Protein 1FVP (pdb70)

CATH classification: 3.20.20.30

Organism: Photobacterium phosphoreum (NCBI:txid659)

InterPro domains:
  IPR002103 Bacterial luciferase/NFP [PR00089] (69-80)
  IPR002103 Bacterial luciferase/NFP [PR00089] (83-98)
  IPR002103 Bacterial luciferase/NFP [PR00089] (99-114)
  IPR002103 Bacterial luciferase/NFP [PR00089] (116-133)
  IPR002103 Bacterial luciferase/NFP [PR00089] (134-152)
  IPR018235 Bacterial luciferase, conserved site [PS00494] (89-114)
  IPR036661 Luciferase-like domain superfamily [G3DSA:3.20.20.30] (1-231)
  IPR036661 Luciferase-like domain superfamily [SSF51679] (1-230)

Secondary structure (DSSP, 8-state):
--SPPEEEEEE--SS-SS--TTHHHHHHHHHHHIIIII-SSEEEEEEE-TTS--B-TTS-B---EEEETTEEEEE--SSHHHHHHHHTTPPEEE-SSS-HHHHHHHHHHHHHHHHHTT---SS--EEEEE--EE-SSHHHHHHHHHHHHHHHHHHS--SSTTT-SHHHHHHS-EESSHHHHHHHHHHHHHTTT-EEEEE---S---HHHHHHHHHHHHHHHHHHHHHSS--/-----EEEEE---S--SSS-HHHHHHHHHHHHHIIIII-SSEEEEEE--TT-----TT-PPP--EEEETTEEEEE--SHHHHHHHHHHT--EEE-TTS-TTHHHHHHHHHHHHHTTTT---TT---EEEEEB---SSTTHHHHHHHHHHHHHTTTT--TTTTT-SHHHHHHSB-S-HHHHHHHHHHHHGGGTT---EEEE--S---HHHHHHHHHHHHHHHHHHHHHHS--

B-factor: mean 35.47, std 12.57, range [5.0, 76.75]

Structure (mmCIF, N/CA/C/O backbone):
data_1FVP
#
_entry.id   1FVP
#
_cell.length_a   76.800
_cell.length_b   76.800
_cell.length_c   242.000
_cell.angle_alpha   90.00
_cell.angle_beta   90.00
_cell.angle_gamma   90.00
#
_symmetry.space_group_name_H-M   'P 43 2 2'
#
loop_
_entity.id
_entity.type
_entity.pdbx_description
1 polymer 'FLAVOPROTEIN 390'
2 non-polymer '6-(3-TETRADECANOIC ACID) FLAVINE MONONUCLEOTIDE'
3 water water
#
loop_
_atom_site.group_PDB
_atom_site.id
_atom_site.type_symbol
_atom_site.label_atom_id
_atom_site.label_alt_id
_atom_site.label_comp_id
_atom_site.label_asym_id
_atom_site.label_entity_id
_atom_site.label_seq_id
_atom_site.pdbx_PDB_ins_code
_atom_site.Cartn_x
_atom_site.Cartn_y
_atom_site.Cartn_z
_atom_site.occupancy
_atom_site.B_iso_or_equiv
_atom_site.auth_seq_id
_atom_site.auth_comp_id
_atom_site.auth_asym_id
_atom_site.auth_atom_id
_atom_site.pdbx_PDB_model_num
ATOM 1 N N . MET A 1 1 ? 8.267 58.691 89.494 1.00 49.34 1 MET A N 1
ATOM 2 C CA . MET A 1 1 ? 7.147 59.167 90.335 1.00 49.51 1 MET A CA 1
ATOM 3 C C . MET A 1 1 ? 6.178 59.983 89.478 1.00 49.00 1 MET A C 1
ATOM 4 O O . MET A 1 1 ? 5.103 60.455 89.871 1.00 49.24 1 MET A O 1
ATOM 9 N N . ASN A 1 2 ? 6.572 60.130 88.245 1.00 47.87 2 ASN A N 1
ATOM 10 C CA . ASN A 1 2 ? 5.949 60.792 87.102 1.00 46.59 2 ASN A CA 1
ATOM 11 C C . ASN A 1 2 ? 6.706 60.108 85.925 1.00 45.75 2 ASN A C 1
ATOM 12 O O . ASN A 1 2 ? 6.353 60.111 84.757 1.00 45.63 2 ASN A O 1
ATOM 17 N N . LYS A 1 3 ? 7.830 59.584 86.397 1.00 44.47 3 LYS A N 1
ATOM 18 C CA . LYS A 1 3 ? 8.797 58.818 85.632 1.00 42.96 3 LYS A CA 1
ATOM 19 C C . LYS A 1 3 ? 8.196 57.390 85.662 1.00 41.55 3 LYS A C 1
ATOM 20 O O . LYS A 1 3 ? 7.957 56.917 86.773 1.00 41.09 3 LYS A O 1
ATOM 26 N N . TRP A 1 4 ? 8.024 56.864 84.484 1.00 40.50 4 TRP A N 1
ATOM 27 C CA . TRP A 1 4 ? 7.461 55.543 84.246 1.00 39.35 4 TRP A CA 1
ATOM 28 C C . TRP A 1 4 ? 8.550 54.497 83.983 1.00 39.05 4 TRP A C 1
ATOM 29 O O . TRP A 1 4 ? 9.253 54.617 82.968 1.00 39.69 4 TRP A O 1
ATOM 40 N N . ASN A 1 5 ? 8.603 53.544 84.896 1.00 37.96 5 ASN A N 1
ATOM 41 C CA . ASN A 1 5 ? 9.592 52.438 84.750 1.00 36.55 5 ASN A CA 1
ATOM 42 C C . ASN A 1 5 ? 8.843 51.458 83.834 1.00 35.20 5 ASN A C 1
ATOM 43 O O . ASN A 1 5 ? 7.591 51.520 83.803 1.00 35.08 5 ASN A O 1
ATOM 48 N N . TYR A 1 6 ? 9.567 50.637 83.107 1.00 33.42 6 TYR A N 1
ATOM 49 C CA . TYR A 1 6 ? 9.010 49.639 82.191 1.00 31.15 6 TYR A CA 1
ATOM 50 C C . TYR A 1 6 ? 9.653 48.276 82.424 1.00 29.40 6 TYR A C 1
ATOM 51 O O . TYR A 1 6 ? 10.875 48.175 82.594 1.00 28.62 6 TYR A O 1
ATOM 60 N N . GLY A 1 7 ? 8.800 47.275 82.406 1.00 28.03 7 GLY A N 1
ATOM 61 C CA . GLY A 1 7 ? 9.215 45.869 82.616 1.00 26.62 7 GLY A CA 1
ATOM 62 C C . GLY A 1 7 ? 8.611 45.030 81.496 1.00 25.58 7 GLY A C 1
ATOM 63 O O . GLY A 1 7 ? 7.886 45.607 80.674 1.00 26.11 7 GLY A O 1
ATOM 64 N N . VAL A 1 8 ? 8.910 43.753 81.466 1.00 24.21 8 VAL A N 1
ATOM 65 C CA . VAL A 1 8 ? 8.395 42.830 80.435 1.00 22.68 8 VAL A CA 1
ATOM 66 C C . VAL A 1 8 ? 7.830 41.610 81.168 1.00 22.46 8 VAL A C 1
ATOM 67 O O . VAL A 1 8 ? 8.295 41.324 82.289 1.00 22.63 8 VAL A O 1
ATOM 71 N N . PHE A 1 9 ? 6.893 40.920 80.546 1.00 21.52 9 PHE A N 1
ATOM 72 C CA . PHE A 1 9 ? 6.307 39.714 81.158 1.00 20.49 9 PHE A CA 1
ATOM 73 C C . PHE A 1 9 ? 6.023 38.705 80.032 1.00 21.04 9 PHE A C 1
ATOM 74 O O . PHE A 1 9 ? 5.930 39.104 78.869 1.00 21.15 9 PHE A O 1
ATOM 82 N N . PHE A 1 10 ? 5.855 37.477 80.451 1.00 21.27 10 PHE A N 1
ATOM 83 C CA . PHE A 1 10 ? 5.583 36.325 79.598 1.00 21.67 10 PHE A CA 1
ATOM 84 C C . PHE A 1 10 ? 4.511 35.435 80.254 1.00 22.96 10 PHE A C 1
ATOM 85 O O . PHE A 1 10 ? 4.572 35.278 81.489 1.00 23.26 10 PHE A O 1
ATOM 93 N N . VAL A 1 11 ? 3.617 34.847 79.465 1.00 23.79 11 VAL A N 1
ATOM 94 C CA . VAL A 1 11 ? 2.658 33.950 80.159 1.00 25.91 11 VAL A CA 1
ATOM 95 C C . VAL A 1 11 ? 3.489 32.679 80.293 1.00 28.01 11 VAL A C 1
ATOM 96 O O . VAL A 1 11 ? 4.667 32.690 79.884 1.00 29.01 11 VAL A O 1
ATOM 100 N N . ASN A 1 12 ? 2.960 31.638 80.846 1.00 30.26 12 ASN A N 1
ATOM 101 C CA . ASN A 1 12 ? 3.701 30.369 81.020 1.00 32.43 12 ASN A CA 1
ATOM 102 C C . ASN A 1 12 ? 2.650 29.332 80.617 1.00 34.62 12 ASN A C 1
ATOM 103 O O . ASN A 1 12 ? 1.771 28.959 81.409 1.00 34.72 12 ASN A O 1
ATOM 108 N N . PHE A 1 13 ? 2.808 28.967 79.356 1.00 36.88 13 PHE A N 1
ATOM 109 C CA . PHE A 1 13 ? 1.850 27.985 78.802 1.00 39.39 13 PHE A CA 1
ATOM 110 C C . PHE A 1 13 ? 2.430 27.169 77.667 1.0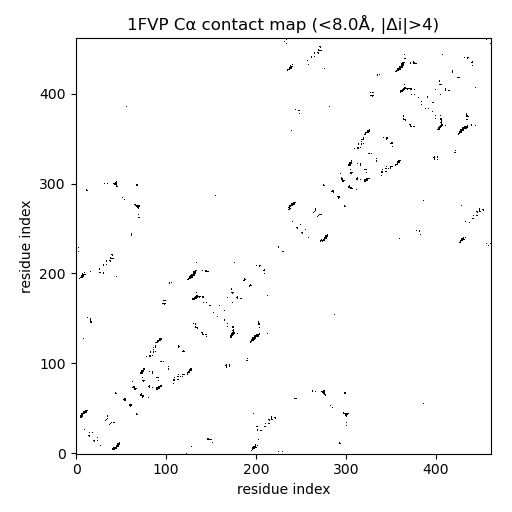0 40.64 13 PHE A C 1
ATOM 111 O O . PHE A 1 13 ? 3.429 27.561 77.028 1.00 41.34 13 PHE A O 1
ATOM 119 N N . TYR A 1 14 ? 1.776 26.036 77.423 1.00 41.55 14 TYR A N 1
ATOM 120 C CA . TYR A 1 14 ? 2.208 25.121 76.349 1.00 42.13 14 TYR A CA 1
ATOM 121 C C . TYR A 1 14 ? 1.467 25.449 75.055 1.00 42.87 14 TYR A C 1
ATOM 122 O O . TYR A 1 14 ? 0.243 25.573 74.955 1.00 42.34 14 TYR A O 1
ATOM 131 N N . ASN A 1 15 ? 2.331 25.609 74.072 1.00 44.21 15 ASN A N 1
ATOM 132 C CA . ASN A 1 15 ? 2.086 25.946 72.683 1.00 45.48 15 ASN A CA 1
ATOM 133 C C . ASN A 1 15 ? 1.038 27.059 72.584 1.00 46.12 15 ASN A C 1
ATOM 134 O O . ASN A 1 15 ? -0.151 26.842 72.335 1.00 45.96 15 ASN A O 1
ATOM 139 N N . LYS A 1 16 ? 1.576 28.254 72.790 1.00 47.15 16 LYS A N 1
ATOM 140 C CA . LYS A 1 16 ? 0.737 29.469 72.699 1.00 48.23 16 LYS A CA 1
ATOM 141 C C . LYS A 1 16 ? 0.488 29.634 71.191 1.00 49.47 16 LYS A C 1
ATOM 142 O O . LYS A 1 16 ? 1.253 29.050 70.387 1.00 49.23 16 LYS A O 1
ATOM 148 N N . GLY A 1 17 ? -0.556 30.387 70.880 1.00 50.61 17 GLY A N 1
ATOM 149 C CA . GLY A 1 17 ? -0.887 30.635 69.457 1.00 51.69 17 GLY A CA 1
ATOM 150 C C . GLY A 1 17 ? -0.675 29.333 68.684 1.00 52.40 17 GLY A C 1
ATOM 151 O O . GLY A 1 17 ? -1.255 28.303 69.075 1.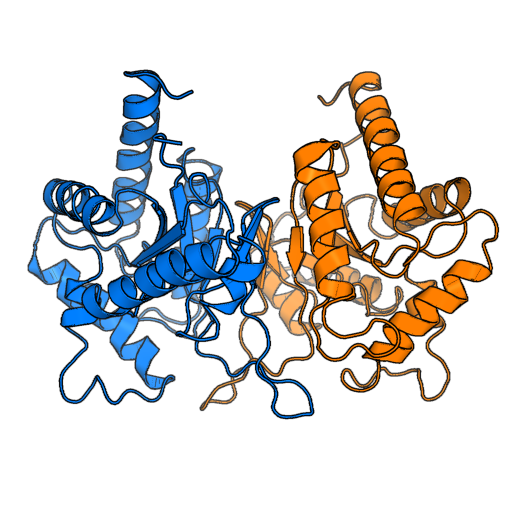00 52.71 17 GLY A O 1
ATOM 152 N N . GLN A 1 18 ? 0.158 29.407 67.656 1.00 52.89 18 GLN A N 1
ATOM 153 C CA . GLN A 1 18 ? 0.405 28.180 66.859 1.00 53.34 18 GLN A CA 1
ATOM 154 C C . GLN A 1 18 ? 1.763 27.571 67.170 1.00 53.07 18 GLN A C 1
ATOM 155 O O . GLN A 1 18 ? 1.876 26.339 67.257 1.00 52.82 18 GLN A O 1
ATOM 161 N N . GLN A 1 19 ? 2.744 28.422 67.322 1.00 53.03 19 GLN A N 1
ATOM 162 C CA . GLN A 1 19 ? 4.140 28.106 67.628 1.00 53.07 19 GLN A CA 1
ATOM 163 C C . GLN A 1 19 ? 4.308 26.737 68.278 1.00 52.82 19 GLN A C 1
ATOM 164 O O . GLN A 1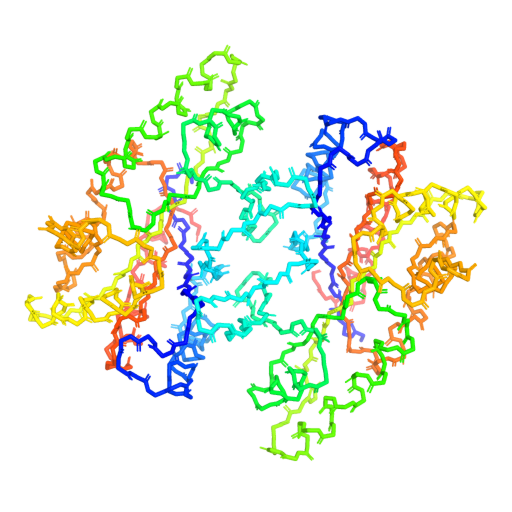 19 ? 3.649 26.441 69.289 1.00 53.15 19 GLN A O 1
ATOM 170 N N . GLU A 1 20 ? 5.186 25.939 67.691 1.00 52.26 20 GLU A N 1
ATOM 171 C CA . GLU A 1 20 ? 5.511 24.586 68.161 1.00 51.39 20 GLU A CA 1
ATOM 172 C C . GLU A 1 20 ? 6.272 24.722 69.479 1.00 50.41 20 GLU A C 1
ATOM 173 O O . GLU A 1 20 ? 7.184 25.558 69.540 1.00 50.57 20 GLU A O 1
ATOM 179 N N . PRO A 1 21 ? 5.878 23.939 70.459 1.00 49.55 21 PRO A N 1
ATOM 180 C CA . PRO A 1 21 ? 6.428 23.901 71.813 1.00 48.63 21 PRO A CA 1
ATOM 181 C C . PRO A 1 21 ? 7.849 24.330 72.063 1.00 47.48 21 PRO A C 1
ATOM 182 O O . PRO A 1 21 ? 8.154 24.882 73.139 1.00 47.42 21 PRO A O 1
ATOM 186 N N . SER A 1 22 ? 8.736 24.090 71.129 1.00 46.35 22 SER A N 1
ATOM 187 C CA . SER A 1 22 ? 10.152 24.478 71.224 1.00 44.93 22 SER A CA 1
ATOM 188 C C . SER A 1 22 ? 10.304 25.952 70.815 1.00 43.62 22 SER A C 1
ATOM 189 O O . SER A 1 22 ? 11.063 26.704 71.430 1.00 43.52 22 SER A O 1
ATOM 192 N N . LYS A 1 23 ? 9.588 26.334 69.767 1.00 42.27 23 LYS A N 1
ATOM 193 C CA . LYS A 1 23 ? 9.572 27.642 69.156 1.00 40.53 23 LYS A CA 1
ATOM 194 C C . LYS A 1 23 ? 9.085 28.749 70.079 1.00 39.49 23 LYS A C 1
ATOM 195 O O . LYS A 1 23 ? 9.730 29.815 70.127 1.00 39.70 23 LYS A O 1
ATOM 201 N N . THR A 1 24 ? 7.970 28.493 70.738 1.00 38.02 24 THR A N 1
ATOM 202 C CA . THR A 1 24 ? 7.400 29.489 71.668 1.00 35.70 24 THR A CA 1
ATOM 203 C C . THR A 1 24 ? 8.508 29.989 72.594 1.00 34.25 24 THR A C 1
ATOM 204 O O . THR A 1 24 ? 8.602 31.180 72.924 1.00 33.89 24 THR A O 1
ATOM 208 N N . MET A 1 25 ? 9.352 29.045 72.989 1.00 32.52 25 MET A N 1
ATOM 209 C CA . MET A 1 25 ? 10.423 29.371 73.907 1.00 31.42 25 MET A CA 1
ATOM 210 C C . MET A 1 25 ? 11.630 30.044 73.314 1.00 31.06 25 MET A C 1
ATOM 211 O O . MET A 1 25 ? 12.234 30.891 74.019 1.00 31.18 25 MET A O 1
ATOM 216 N N . ASN A 1 26 ? 11.991 29.673 72.093 1.00 30.49 26 ASN A N 1
ATOM 217 C CA . ASN A 1 26 ? 13.190 30.320 71.484 1.00 29.38 26 ASN A CA 1
ATOM 218 C C . ASN A 1 26 ? 12.894 31.801 71.289 1.00 28.93 26 ASN A C 1
ATOM 219 O O . ASN A 1 26 ? 13.784 32.638 71.466 1.00 28.71 26 ASN A O 1
ATOM 224 N N . ASN A 1 27 ? 11.644 32.071 70.972 1.00 28.30 27 ASN A N 1
ATOM 225 C CA . ASN A 1 27 ? 11.106 33.422 70.775 1.00 27.71 27 ASN A CA 1
ATOM 226 C C . ASN A 1 27 ? 11.223 34.202 72.098 1.00 26.99 27 ASN A C 1
ATOM 227 O O . ASN A 1 27 ? 11.660 35.357 72.123 1.00 26.66 27 ASN A O 1
ATOM 232 N N . ALA A 1 28 ? 10.805 33.519 73.159 1.00 26.21 28 ALA A N 1
ATOM 233 C CA . ALA A 1 28 ? 10.824 34.067 74.510 1.00 25.27 28 ALA A CA 1
ATOM 234 C C . ALA A 1 28 ? 12.257 34.254 74.990 1.00 25.08 28 ALA A C 1
ATOM 235 O O . ALA A 1 28 ? 12.414 35.141 75.839 1.00 24.95 28 ALA A O 1
ATOM 237 N N . LEU A 1 29 ? 13.185 33.484 74.459 1.00 24.98 29 LEU A N 1
ATOM 238 C CA . LEU A 1 29 ? 14.612 33.607 74.866 1.00 25.12 29 LEU A CA 1
ATOM 239 C C . LEU A 1 29 ? 15.245 34.807 74.161 1.00 26.15 29 LEU A C 1
ATOM 240 O O . LEU A 1 29 ? 16.237 35.433 74.586 1.00 26.27 29 LEU A O 1
ATOM 245 N N . GLU A 1 30 ? 14.627 35.173 73.049 1.00 27.41 30 GLU A N 1
ATOM 246 C CA . GLU A 1 30 ? 15.028 36.296 72.195 1.00 28.44 30 GLU A CA 1
ATOM 247 C C . GLU A 1 30 ? 14.499 37.602 72.788 1.00 28.45 30 GLU A C 1
ATOM 248 O O . GLU A 1 30 ? 15.165 38.634 72.721 1.00 28.62 30 GLU A O 1
ATOM 254 N N . THR A 1 31 ? 13.302 37.470 73.341 1.00 28.24 31 THR A N 1
ATOM 255 C CA . THR A 1 31 ? 12.584 38.553 73.995 1.00 27.83 31 THR A CA 1
ATOM 256 C C . THR A 1 31 ? 13.439 38.992 75.192 1.00 28.11 31 THR A C 1
ATOM 257 O O . THR A 1 31 ? 13.402 40.157 75.588 1.00 28.71 31 THR A O 1
ATOM 261 N N . LEU A 1 32 ? 14.163 38.030 75.749 1.00 28.18 32 LEU A N 1
ATOM 262 C CA . LEU A 1 32 ? 15.037 38.222 76.912 1.00 27.28 32 LEU A CA 1
ATOM 263 C C . LEU A 1 32 ? 16.406 38.746 76.470 1.00 27.97 32 LEU A C 1
ATOM 264 O O . LEU A 1 32 ? 17.061 39.479 77.236 1.00 28.08 32 LEU A O 1
ATOM 269 N N . ARG A 1 33 ? 16.782 38.301 75.266 1.00 28.26 33 ARG A N 1
ATOM 270 C CA . ARG A 1 33 ? 18.090 38.721 74.730 1.00 28.04 33 ARG A CA 1
ATOM 271 C C . ARG A 1 33 ? 18.128 40.245 74.613 1.00 27.83 33 ARG A C 1
ATOM 272 O O . ARG A 1 33 ? 19.072 40.889 75.104 1.00 27.51 33 ARG A O 1
ATOM 280 N N . ILE A 1 34 ? 17.096 40.769 73.971 1.00 27.78 34 ILE A N 1
ATOM 281 C CA . ILE A 1 34 ? 16.976 42.225 73.750 1.00 27.83 34 ILE A CA 1
ATOM 282 C C . ILE A 1 34 ? 17.144 42.919 75.097 1.00 28.52 34 ILE A C 1
ATOM 283 O O . ILE A 1 34 ? 17.986 43.804 75.294 1.00 27.64 34 ILE A O 1
ATOM 288 N N . ILE A 1 35 ? 16.300 42.431 75.999 1.00 29.56 35 ILE A N 1
ATOM 289 C CA . ILE A 1 35 ? 16.285 42.920 77.388 1.00 30.94 35 ILE A CA 1
ATOM 290 C C . ILE A 1 35 ? 17.743 43.120 77.801 1.00 32.39 35 ILE A C 1
ATOM 291 O O . ILE A 1 35 ? 18.180 44.269 77.992 1.00 32.80 35 ILE A O 1
ATOM 296 N N . ASP A 1 36 ? 18.496 42.027 77.868 1.00 34.00 36 ASP A N 1
ATOM 297 C CA . ASP A 1 36 ? 19.904 42.114 78.271 1.00 35.62 36 ASP A CA 1
ATOM 298 C C . ASP A 1 36 ? 20.753 43.020 77.390 1.00 36.19 36 ASP A C 1
ATOM 299 O O . ASP A 1 36 ? 21.183 44.088 77.908 1.00 36.64 36 ASP A O 1
ATOM 304 N N . GLU A 1 37 ? 20.988 42.658 76.139 1.00 35.79 37 GLU A N 1
ATOM 305 C CA . GLU A 1 37 ? 21.856 43.444 75.263 1.00 35.10 37 GLU A CA 1
ATOM 306 C C . GLU A 1 37 ? 21.319 44.460 74.304 1.00 34.92 37 GLU A C 1
ATOM 307 O O . GLU A 1 37 ? 22.082 45.384 73.895 1.00 34.81 37 GLU A O 1
ATOM 313 N N . ASP A 1 38 ? 20.068 44.419 73.887 1.00 34.69 38 ASP A N 1
ATOM 314 C CA . ASP A 1 38 ? 19.515 45.372 72.906 1.00 33.91 38 ASP A CA 1
ATOM 315 C C . ASP A 1 38 ? 18.566 46.415 73.477 1.00 33.21 38 ASP A C 1
ATOM 316 O O . ASP A 1 38 ? 17.788 47.005 72.687 1.00 33.26 38 ASP A O 1
ATOM 321 N N . THR A 1 39 ? 18.609 46.657 74.770 1.00 31.97 39 THR A N 1
ATOM 322 C CA . THR A 1 39 ? 17.719 47.641 75.417 1.00 30.33 39 THR A CA 1
ATOM 323 C C . THR A 1 39 ? 18.302 48.092 76.736 1.00 30.31 39 THR A C 1
ATOM 324 O O . THR A 1 39 ? 19.482 47.809 77.030 1.00 31.38 39 THR A O 1
ATOM 328 N N . SER A 1 40 ? 17.516 48.772 77.530 1.00 29.74 40 SER A N 1
ATOM 329 C CA . SER A 1 40 ? 17.855 49.313 78.850 1.00 28.48 40 SER A CA 1
ATOM 330 C C . SER A 1 40 ? 16.603 49.200 79.726 1.00 28.06 40 SER A C 1
ATOM 331 O O . SER A 1 40 ? 16.385 48.280 80.503 1.00 28.76 40 SER A O 1
ATOM 334 N N . ILE A 1 41 ? 15.763 50.179 79.519 1.00 27.36 41 ILE A N 1
ATOM 335 C CA . ILE A 1 41 ? 14.486 50.401 80.164 1.00 26.46 41 ILE A CA 1
ATOM 336 C C . ILE A 1 41 ? 13.731 49.152 80.532 1.00 26.20 41 ILE A C 1
ATOM 337 O O . ILE A 1 41 ? 12.934 49.310 81.501 1.00 26.72 41 ILE A O 1
ATOM 342 N N . TYR A 1 42 ? 13.911 47.997 79.907 1.00 25.24 42 TYR A N 1
ATOM 343 C CA . TYR A 1 42 ? 13.135 46.816 80.411 1.00 24.67 42 TYR A CA 1
ATOM 344 C C . TYR A 1 42 ? 13.933 46.337 81.626 1.00 25.24 42 TYR A C 1
ATOM 345 O O . TYR A 1 42 ? 14.960 45.633 81.491 1.00 25.79 42 TYR A O 1
ATOM 354 N N . ASP A 1 43 ? 13.489 46.753 82.820 1.00 25.37 43 ASP A N 1
ATOM 355 C CA . ASP A 1 43 ? 14.259 46.361 84.022 1.00 24.69 43 ASP A CA 1
ATOM 356 C C . ASP A 1 43 ? 13.702 45.254 84.881 1.00 24.12 43 ASP A C 1
ATOM 357 O O . ASP A 1 43 ? 14.341 44.985 85.931 1.00 24.56 43 ASP A O 1
ATOM 362 N N . VAL A 1 44 ? 12.661 44.538 84.540 1.00 23.34 44 VAL A N 1
ATOM 363 C CA . VAL A 1 44 ? 12.108 43.412 85.312 1.00 21.99 44 VAL A CA 1
ATOM 364 C C . VAL A 1 44 ? 11.293 42.522 84.355 1.00 21.78 44 VAL A C 1
ATOM 365 O O . VAL A 1 44 ? 10.680 43.032 83.393 1.00 22.25 44 VAL A O 1
ATOM 369 N N . ILE A 1 45 ? 11.309 41.223 84.589 1.00 20.85 45 ILE A N 1
ATOM 370 C CA . ILE A 1 45 ? 10.567 40.279 83.733 1.00 20.15 45 ILE A CA 1
ATOM 371 C C . ILE A 1 45 ? 9.644 39.529 84.689 1.00 20.33 45 ILE A C 1
ATOM 372 O O . ILE A 1 45 ? 10.117 39.246 85.798 1.00 20.74 45 ILE A O 1
ATOM 377 N N . ASN A 1 46 ? 8.444 39.266 84.265 1.00 19.97 46 ASN A N 1
ATOM 378 C CA . ASN A 1 46 ? 7.412 38.583 85.057 1.00 20.03 46 ASN A CA 1
ATOM 379 C C . ASN A 1 46 ? 6.977 37.313 84.342 1.00 20.72 46 ASN A C 1
ATOM 380 O O . ASN A 1 46 ? 7.426 37.080 83.199 1.00 20.48 46 ASN A O 1
ATOM 385 N N . ILE A 1 47 ? 6.128 36.498 84.963 1.00 21.32 47 ILE A N 1
ATOM 386 C CA . ILE A 1 47 ? 5.622 35.257 84.388 1.00 21.74 47 ILE A CA 1
ATOM 387 C C . ILE A 1 47 ? 4.186 34.951 84.796 1.00 22.17 47 ILE A C 1
ATOM 388 O O . ILE A 1 47 ? 3.954 34.163 85.703 1.00 22.29 47 ILE A O 1
ATOM 393 N N . ASP A 1 48 ? 3.243 35.541 84.098 1.00 23.61 48 ASP A N 1
ATOM 394 C CA . ASP A 1 48 ? 1.794 35.365 84.311 1.00 24.15 48 ASP A CA 1
ATOM 395 C C . ASP A 1 48 ? 1.546 33.854 84.229 1.00 25.43 48 ASP A C 1
ATOM 396 O O . ASP A 1 48 ? 2.054 33.235 83.282 1.00 25.79 48 ASP A O 1
ATOM 401 N N . ASP A 1 49 ? 0.847 33.335 85.220 1.00 26.54 49 ASP A N 1
ATOM 402 C CA . ASP A 1 49 ? 0.536 31.888 85.252 1.00 27.14 49 ASP A CA 1
ATOM 403 C C . ASP A 1 49 ? -0.634 31.703 86.219 1.00 27.80 49 ASP A C 1
ATOM 404 O O . ASP A 1 49 ? -0.941 30.599 86.627 1.00 27.40 49 ASP A O 1
AT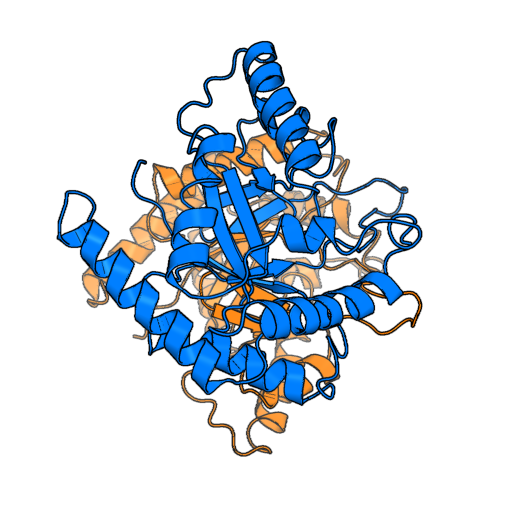OM 409 N N . HIS A 1 50 ? -1.229 32.829 86.491 1.00 29.64 50 HIS A N 1
ATOM 410 C CA . HIS A 1 50 ? -2.346 33.056 87.395 1.00 31.63 50 HIS A CA 1
ATOM 411 C C . HIS A 1 50 ? -3.592 32.231 87.179 1.00 32.43 50 HIS A C 1
ATOM 412 O O . HIS A 1 50 ? -4.393 32.084 88.142 1.00 33.18 50 HIS A O 1
ATOM 419 N N . TYR A 1 51 ? -3.760 31.661 86.006 1.00 32.66 51 TYR A N 1
ATOM 420 C CA . TYR A 1 51 ? -4.923 30.834 85.665 1.00 32.79 51 TYR A CA 1
ATOM 421 C C . TYR A 1 51 ? -5.049 29.595 86.538 1.00 33.23 51 TYR A C 1
ATOM 422 O O . TYR A 1 51 ? -6.014 28.827 86.387 1.00 32.83 51 TYR A O 1
ATOM 431 N N . LEU A 1 52 ? -4.087 29.413 87.410 1.00 34.20 52 LEU A N 1
ATOM 432 C CA . LEU A 1 52 ? -3.969 28.291 88.336 1.00 35.37 52 LEU A CA 1
ATOM 433 C C . LEU A 1 52 ? -4.646 28.464 89.691 1.00 36.05 52 LEU A C 1
ATOM 434 O O . LEU A 1 52 ? -4.674 29.570 90.252 1.00 36.19 52 LEU A O 1
ATOM 439 N N . VAL A 1 53 ? -5.139 27.342 90.189 1.00 36.70 53 VAL A N 1
ATOM 440 C CA . VAL A 1 53 ? -5.816 27.265 91.485 1.00 38.06 53 VAL A CA 1
ATOM 441 C C . VAL A 1 53 ? -4.771 27.010 92.575 1.00 39.43 53 VAL A C 1
ATOM 442 O O . VAL A 1 53 ? -4.278 25.895 92.764 1.00 39.16 53 VAL A O 1
ATOM 446 N N . LYS A 1 54 ? -4.490 28.107 93.254 1.00 41.33 54 LYS A N 1
ATOM 447 C CA . LYS A 1 54 ? -3.516 28.169 94.351 1.00 43.43 54 LYS A CA 1
ATOM 448 C C . LYS A 1 54 ? -4.171 28.115 95.727 1.00 44.07 54 LYS A C 1
ATOM 449 O O . LYS A 1 54 ? -4.428 29.142 96.380 1.00 44.31 54 LYS A O 1
ATOM 455 N N . LYS A 1 55 ? -4.434 26.903 96.192 1.00 44.67 55 LYS A N 1
ATOM 456 C CA . LYS A 1 55 ? -5.062 26.648 97.485 1.00 45.71 55 LYS A CA 1
ATOM 457 C C . LYS A 1 55 ? -4.367 25.486 98.198 1.00 46.10 55 LYS A C 1
ATOM 458 O O . LYS A 1 55 ? -4.197 24.413 97.599 1.00 46.09 55 LYS A O 1
ATOM 464 N N . ASP A 1 56 ? -4.044 25.736 99.446 1.00 46.43 56 ASP A N 1
ATOM 465 C CA . ASP A 1 56 ? -3.379 24.816 100.374 1.00 46.80 56 ASP A CA 1
ATOM 466 C C . ASP A 1 56 ? -4.203 23.552 100.630 1.00 47.19 56 ASP A C 1
ATOM 467 O O . ASP A 1 56 ? -5.206 23.278 99.954 1.00 47.68 56 ASP A O 1
ATOM 472 N N . SER A 1 57 ? -3.799 22.831 101.668 1.00 47.24 57 SER A N 1
ATOM 473 C CA . SER A 1 57 ? -4.471 21.580 102.061 1.00 46.98 57 SER A CA 1
ATOM 474 C C . SER A 1 57 ? -5.874 21.796 102.614 1.00 46.46 57 SER A C 1
ATOM 475 O O . SER A 1 57 ? -6.625 20.820 102.849 1.00 46.38 57 SER A O 1
ATOM 478 N N . GLU A 1 58 ? -6.255 23.043 102.796 1.00 45.82 58 GLU A N 1
ATOM 479 C CA . GLU A 1 58 ? -7.566 23.387 103.349 1.00 45.41 58 GLU A CA 1
ATOM 480 C C . GLU A 1 58 ? -8.428 24.149 102.361 1.00 45.03 58 GLU A C 1
ATOM 481 O O . GLU A 1 58 ? -9.306 24.927 102.806 1.00 45.51 58 GLU A O 1
ATOM 487 N N . ASP A 1 59 ? -8.203 23.967 101.078 1.00 44.27 59 ASP A N 1
ATOM 488 C CA . ASP A 1 59 ? -9.003 24.736 100.089 1.00 43.50 59 ASP A CA 1
ATOM 489 C C . ASP A 1 59 ? -9.056 26.200 100.553 1.00 42.84 59 ASP A C 1
ATOM 490 O O . ASP A 1 59 ? -10.118 26.762 100.849 1.00 42.76 59 ASP A O 1
ATOM 495 N N . LYS A 1 60 ? -7.880 26.795 100.613 1.00 42.29 60 LYS A N 1
ATOM 496 C CA . LYS A 1 60 ? -7.692 28.196 101.006 1.00 41.59 60 LYS A CA 1
ATOM 497 C C . LYS A 1 60 ? -6.802 28.874 99.955 1.00 40.96 60 LYS A C 1
ATOM 498 O O . LYS A 1 60 ? -5.628 28.502 99.814 1.00 40.97 60 LYS A O 1
ATOM 504 N N . LYS A 1 61 ? -7.384 29.829 99.252 1.00 39.90 61 LYS A N 1
ATOM 505 C CA . LYS A 1 61 ? -6.660 30.558 98.210 1.00 38.79 61 LYS A CA 1
ATOM 506 C C . LYS A 1 61 ? -5.506 31.351 98.818 1.00 37.50 61 LYS A C 1
ATOM 507 O O . LYS A 1 61 ? -5.728 32.091 99.770 1.00 37.61 61 LYS A O 1
ATOM 513 N N . LEU A 1 62 ? -4.351 31.174 98.234 1.00 36.28 62 LEU A N 1
ATOM 514 C CA . LEU A 1 62 ? -3.113 31.854 98.654 1.00 35.13 62 LEU A CA 1
ATOM 515 C C . LEU A 1 62 ? -3.197 33.308 98.196 1.00 33.70 62 LEU A C 1
ATOM 516 O O . LEU A 1 62 ? -4.020 33.604 97.328 1.00 32.88 62 LEU A O 1
ATOM 521 N N . ALA A 1 63 ? -2.388 34.163 98.781 1.00 32.79 63 ALA A N 1
ATOM 522 C CA . ALA A 1 63 ? -2.308 35.599 98.509 1.00 31.70 63 ALA A CA 1
ATOM 523 C C . ALA A 1 63 ? -1.400 35.894 97.321 1.00 30.96 63 ALA A C 1
ATOM 524 O O . ALA A 1 63 ? -0.170 35.891 97.506 1.00 31.40 63 ALA A O 1
ATOM 526 N N . PRO A 1 64 ? -1.997 36.147 96.171 1.00 29.84 64 PRO A N 1
ATOM 527 C CA . PRO A 1 64 ? -1.284 36.441 94.931 1.00 28.32 64 PRO A CA 1
ATOM 528 C C . PRO A 1 64 ? -0.296 37.567 95.156 1.00 27.56 64 PRO A C 1
ATOM 529 O O . PRO A 1 64 ? -0.721 38.731 95.119 1.00 27.47 64 PRO A O 1
ATOM 533 N N . PHE A 1 65 ? 0.931 37.191 95.413 1.00 26.46 65 PHE A N 1
ATOM 534 C CA . PHE A 1 65 ? 1.973 38.212 95.624 1.00 25.84 65 PHE A CA 1
ATOM 535 C C . PHE A 1 65 ? 2.826 38.129 94.352 1.00 24.21 65 PHE A C 1
ATOM 536 O O . PHE A 1 65 ? 3.156 37.019 93.934 1.00 24.14 65 PHE A O 1
ATOM 544 N N . ILE A 1 66 ? 3.101 39.279 93.841 1.00 22.92 66 ILE A N 1
ATOM 545 C CA . ILE A 1 66 ? 3.917 39.391 92.608 1.00 22.51 66 ILE A CA 1
ATOM 546 C C . ILE A 1 66 ? 5.173 40.075 93.120 1.00 22.07 66 ILE A C 1
ATOM 547 O O . ILE A 1 66 ? 5.006 41.035 93.900 1.00 23.16 66 ILE A O 1
ATOM 552 N N . THR A 1 67 ? 6.319 39.598 92.741 1.00 21.12 67 THR A N 1
ATOM 553 C CA . THR A 1 67 ? 7.588 40.189 93.188 1.00 20.75 67 THR A CA 1
ATOM 554 C C . THR A 1 67 ? 8.304 40.819 92.005 1.00 20.34 67 THR A C 1
ATOM 555 O O . THR A 1 67 ? 8.444 40.087 91.007 1.00 19.90 67 THR A O 1
ATOM 559 N N . LEU A 1 68 ? 8.712 42.075 92.100 1.00 19.89 68 LEU A N 1
ATOM 560 C CA . LEU A 1 68 ? 9.440 42.688 90.977 1.00 20.04 68 LEU A CA 1
ATOM 561 C C . LEU A 1 68 ? 10.669 43.391 91.573 1.00 20.84 68 LEU A C 1
ATOM 562 O O . LEU A 1 68 ? 10.562 44.513 92.097 1.00 21.12 68 LEU A O 1
ATOM 567 N N . GLY A 1 69 ? 11.782 42.673 91.437 1.00 21.12 69 GLY A N 1
ATOM 568 C CA . GLY A 1 69 ? 13.061 43.231 91.987 1.00 21.55 69 GLY A CA 1
ATOM 569 C C . GLY A 1 69 ? 12.836 43.216 93.503 1.00 21.43 69 GLY A C 1
ATOM 570 O O . GLY A 1 69 ? 12.072 42.359 93.973 1.00 21.80 69 GLY A O 1
ATOM 571 N N . GLU A 1 70 ? 13.438 44.114 94.238 1.00 21.50 70 GLU A N 1
ATOM 572 C CA . GLU A 1 70 ? 13.237 44.131 95.700 1.00 21.40 70 GLU A CA 1
ATOM 573 C C . GLU A 1 70 ? 11.776 44.262 96.096 1.00 21.05 70 GLU A C 1
ATOM 574 O O . GLU A 1 70 ? 11.368 43.609 97.074 1.00 21.18 70 GLU A O 1
ATOM 580 N N . LYS A 1 71 ? 10.998 45.051 95.384 1.00 20.53 71 LYS A N 1
ATOM 581 C CA . LYS A 1 71 ? 9.592 45.362 95.597 1.00 19.64 71 LYS A CA 1
ATOM 582 C C . LYS A 1 71 ? 8.639 44.187 95.573 1.00 18.85 71 LYS A C 1
ATOM 583 O O . LYS A 1 71 ? 8.919 43.217 94.867 1.00 19.90 71 LYS A O 1
ATOM 589 N N . LEU A 1 72 ? 7.549 44.288 96.290 1.00 18.05 72 LEU A N 1
ATOM 590 C CA . LEU A 1 72 ? 6.515 43.221 96.376 1.00 17.67 72 LEU A CA 1
ATOM 591 C C . LEU A 1 72 ? 5.146 43.833 96.060 1.00 17.92 72 LEU A C 1
ATOM 592 O O . LEU A 1 72 ? 4.817 44.953 96.515 1.00 18.31 72 LEU A O 1
ATOM 597 N N . TYR A 1 73 ? 4.364 43.116 95.270 1.00 16.62 73 TYR A N 1
ATOM 598 C CA . TYR A 1 73 ? 3.046 43.532 94.805 1.00 15.55 73 TYR A CA 1
ATOM 599 C C . TYR A 1 73 ? 2.012 42.433 95.005 1.00 15.72 73 TYR A C 1
ATOM 600 O O . TYR A 1 73 ? 2.398 41.305 95.334 1.00 16.22 73 TYR A O 1
ATOM 609 N N . VAL A 1 74 ? 0.752 42.764 94.776 1.00 15.76 74 VAL A N 1
ATOM 610 C CA . VAL A 1 74 ? -0.344 41.796 94.881 1.00 15.71 74 VAL A CA 1
ATOM 611 C C . VAL A 1 74 ? -1.348 42.099 93.748 1.00 16.08 74 VAL A C 1
ATOM 612 O O . VAL A 1 74 ? -1.796 43.222 93.541 1.00 16.28 74 VAL A O 1
ATOM 616 N N . LEU A 1 75 ? -1.665 41.038 93.050 1.00 16.57 75 LEU A N 1
ATOM 617 C CA . LEU A 1 75 ? -2.577 40.945 91.907 1.00 16.41 75 LEU A CA 1
ATOM 618 C C . LEU A 1 75 ? -3.962 41.399 92.383 1.00 16.31 75 LEU A C 1
ATOM 619 O O . LEU A 1 75 ? -4.398 40.927 93.445 1.00 15.94 75 LEU A O 1
ATOM 624 N N . ALA A 1 76 ? -4.544 42.298 91.611 1.00 16.53 76 ALA A N 1
ATOM 625 C CA . ALA A 1 76 ? -5.879 42.817 91.950 1.00 17.74 76 ALA A CA 1
ATOM 626 C C . ALA A 1 76 ? -6.894 41.944 91.198 1.00 19.09 76 ALA A C 1
ATOM 627 O O . ALA A 1 76 ? -7.549 42.301 90.216 1.00 19.22 76 ALA A O 1
ATOM 629 N N . THR A 1 77 ? -6.970 40.754 91.752 1.00 20.07 77 THR A N 1
ATOM 630 C CA . THR A 1 77 ? -7.745 39.600 91.399 1.00 21.84 77 THR A CA 1
ATOM 631 C C . THR A 1 77 ? -9.215 39.648 91.741 1.00 23.32 77 THR A C 1
ATOM 632 O O . THR A 1 77 ? -10.020 38.938 91.103 1.00 23.53 77 THR A O 1
ATOM 636 N N . SER A 1 78 ? -9.527 40.452 92.741 1.00 25.01 78 SER A N 1
ATOM 637 C CA . SER A 1 78 ? -10.930 40.599 93.183 1.00 26.46 78 SER A CA 1
ATOM 638 C C . SER A 1 78 ? -11.097 41.881 93.991 1.00 27.09 78 SER A C 1
ATOM 639 O O . SER A 1 78 ? -10.221 42.743 93.977 1.00 26.29 78 SER A O 1
ATOM 642 N N . GLU A 1 79 ? -12.248 41.925 94.644 1.00 28.57 79 GLU A N 1
ATOM 643 C CA . GLU A 1 79 ? -12.617 43.084 95.474 1.00 29.85 79 GLU A CA 1
ATOM 644 C C . GLU A 1 79 ? -12.139 42.861 96.903 1.00 29.96 79 GLU A C 1
ATOM 645 O O . GLU A 1 79 ? -11.921 43.840 97.633 1.00 29.64 79 GLU A O 1
ATOM 651 N N . ASN A 1 80 ? -11.985 41.586 97.229 1.00 30.40 80 ASN A N 1
ATOM 652 C CA . ASN A 1 80 ? -11.516 41.196 98.582 1.00 30.97 80 ASN A CA 1
ATOM 653 C C . ASN A 1 80 ? -9.995 41.129 98.604 1.00 30.90 80 ASN A C 1
ATOM 654 O O . ASN A 1 80 ? -9.361 41.682 99.522 1.00 31.41 80 ASN A O 1
ATOM 659 N N . THR A 1 81 ? -9.419 40.529 97.594 1.00 30.32 81 THR A N 1
ATOM 660 C CA . THR A 1 81 ? -7.971 40.371 97.395 1.00 29.13 81 THR A CA 1
ATOM 661 C C . THR A 1 81 ? -7.339 41.710 97.048 1.00 28.50 81 THR A C 1
ATOM 662 O O . THR A 1 81 ? -6.118 41.790 96.835 1.00 28.73 81 THR A O 1
ATOM 666 N N . VAL A 1 82 ? -8.167 42.737 96.967 1.00 27.64 82 VAL A N 1
ATOM 667 C 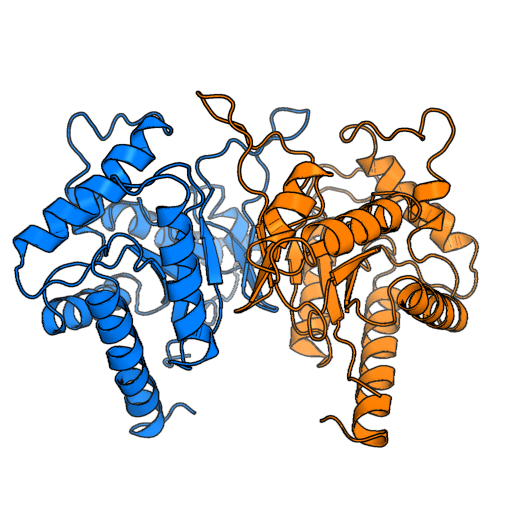CA . VAL A 1 82 ? -7.732 44.092 96.615 1.00 27.12 82 VAL A CA 1
ATOM 668 C C . VAL A 1 82 ? -7.909 45.023 97.812 1.00 26.81 82 VAL A C 1
ATOM 669 O O . VAL A 1 82 ? -7.103 45.941 98.043 1.00 26.74 82 VAL A O 1
ATOM 673 N N . ASP A 1 83 ? -8.997 44.755 98.504 1.00 26.70 83 ASP A N 1
ATOM 674 C CA . ASP A 1 83 ? -9.360 45.518 99.731 1.00 26.73 83 ASP A CA 1
ATOM 675 C C . ASP A 1 83 ? -8.183 45.313 100.700 1.00 26.04 8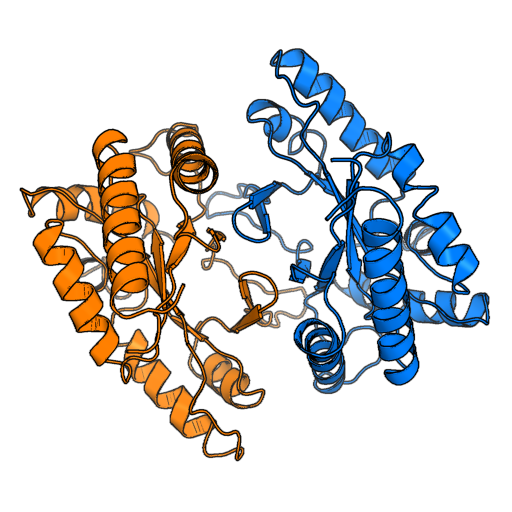3 ASP A C 1
ATOM 676 O O . ASP A 1 83 ? -7.462 46.243 101.088 1.00 25.74 83 ASP A O 1
ATOM 681 N N . ILE A 1 84 ? -7.980 44.037 101.000 1.00 25.00 84 ILE A N 1
ATOM 682 C CA . ILE A 1 84 ? -6.910 43.579 101.869 1.00 24.46 84 ILE A CA 1
ATOM 683 C C . ILE A 1 84 ? -5.571 44.243 101.559 1.00 24.50 84 ILE A C 1
ATOM 684 O O . ILE A 1 84 ? -4.806 44.563 102.489 1.00 25.01 84 ILE A O 1
ATOM 689 N N . ALA A 1 85 ? -5.281 44.395 100.294 1.00 24.58 85 ALA A N 1
ATOM 690 C CA . ALA A 1 85 ? -4.005 44.996 99.864 1.00 25.05 85 ALA A CA 1
ATOM 691 C C . ALA A 1 85 ? -3.875 46.450 100.314 1.00 25.23 85 ALA A C 1
ATOM 692 O O . ALA A 1 85 ? -2.734 46.936 100.501 1.00 24.68 85 ALA A O 1
ATOM 694 N N . ALA A 1 86 ? -5.023 47.111 100.461 1.00 25.15 86 ALA A N 1
ATOM 695 C CA . ALA A 1 86 ? -5.070 48.524 100.871 1.00 25.19 86 ALA A CA 1
ATOM 696 C C . ALA A 1 86 ? -4.542 48.624 102.303 1.00 25.69 86 ALA A C 1
ATOM 697 O O . ALA A 1 86 ? -3.738 49.488 102.676 1.00 26.17 86 ALA A O 1
ATOM 699 N N . LYS A 1 87 ? -5.063 47.669 103.057 1.00 25.86 87 LYS A N 1
ATOM 700 C CA . LYS A 1 87 ? -4.716 47.500 104.475 1.00 25.99 87 LYS A CA 1
ATOM 701 C C . LYS A 1 87 ? -3.217 47.676 104.659 1.00 26.06 87 LYS A C 1
ATOM 702 O O . LYS A 1 87 ? -2.815 48.612 105.391 1.00 26.13 87 LYS A O 1
ATOM 708 N N . TYR A 1 88 ? -2.395 46.854 104.006 1.00 25.70 88 TYR A N 1
ATOM 709 C CA . TYR A 1 88 ? -0.941 47.027 104.170 1.00 25.67 88 TYR A CA 1
ATOM 710 C C . TYR A 1 88 ? -0.303 47.973 103.162 1.00 26.06 88 TYR A C 1
ATOM 711 O O . TYR A 1 88 ? 0.956 48.005 103.117 1.00 26.35 88 TYR A O 1
ATOM 720 N N . ALA A 1 89 ? -1.077 48.709 102.387 1.00 25.67 89 ALA A N 1
ATOM 721 C CA . ALA A 1 89 ? -0.571 49.661 101.401 1.00 25.45 89 ALA A CA 1
ATOM 722 C C . ALA A 1 89 ? 0.139 49.106 100.177 1.00 25.21 89 ALA A C 1
ATOM 723 O O . ALA A 1 89 ? 0.712 49.919 99.405 1.00 25.49 89 ALA A O 1
ATOM 725 N N . LEU A 1 90 ? 0.127 47.815 99.930 1.00 24.71 90 LEU A N 1
ATOM 726 C CA . LEU A 1 90 ? 0.766 47.174 98.773 1.00 24.16 90 LEU A CA 1
ATOM 727 C C . LEU A 1 90 ? 0.186 47.619 97.425 1.00 23.36 90 LEU A C 1
ATOM 728 O O . LEU A 1 90 ? -1.038 47.791 97.260 1.00 23.85 90 LEU A O 1
ATOM 733 N N . PRO A 1 91 ? 1.050 47.769 96.445 1.00 22.18 91 PRO A N 1
ATOM 734 C CA . PRO A 1 91 ? 0.640 48.145 95.091 1.00 21.67 91 PRO A CA 1
ATOM 735 C C . PRO A 1 91 ? 0.050 46.881 94.461 1.00 21.40 91 PRO A C 1
ATOM 736 O O . PRO A 1 91 ? 0.386 45.757 94.880 1.00 21.28 91 PRO A O 1
ATOM 740 N N . LEU A 1 92 ? -0.803 47.124 93.492 1.00 21.10 92 LEU A N 1
ATOM 741 C CA . LEU A 1 92 ? -1.492 46.095 92.726 1.00 20.92 92 LEU A CA 1
ATOM 742 C C . LEU A 1 92 ? -0.846 45.882 91.342 1.00 21.02 92 LEU A C 1
ATOM 743 O O . LEU A 1 92 ? -0.196 46.777 90.768 1.00 21.15 92 LEU A O 1
ATOM 748 N N . VAL A 1 93 ? -1.107 44.689 90.839 1.00 20.85 93 VAL A N 1
ATOM 749 C CA . VAL A 1 93 ? -0.618 44.329 89.473 1.00 21.20 93 VAL A CA 1
ATOM 750 C C . VAL A 1 93 ? -1.911 43.944 88.737 1.00 20.82 93 VAL A C 1
ATOM 751 O O . VAL A 1 93 ? -2.523 42.907 88.995 1.00 20.60 93 VAL A O 1
ATOM 755 N N . PHE A 1 94 ? -2.330 44.860 87.883 1.00 20.60 94 PHE A N 1
ATOM 756 C CA . PHE A 1 94 ? -3.568 44.762 87.098 1.00 19.99 94 PHE A CA 1
ATOM 757 C C . PHE A 1 94 ? -3.543 43.616 86.124 1.00 20.13 94 PHE A C 1
ATOM 758 O O . PHE A 1 94 ? -2.522 43.467 85.448 1.00 20.29 94 PHE A O 1
ATOM 766 N N . LYS A 1 95 ? -4.626 42.842 86.095 1.00 20.93 95 LYS A N 1
ATOM 767 C CA . LYS A 1 95 ? -4.658 41.707 85.162 1.00 22.65 95 LYS A CA 1
ATOM 768 C C . LYS A 1 95 ? -4.746 42.188 83.710 1.00 24.63 95 LYS A C 1
ATOM 769 O O . LYS A 1 95 ? -5.142 43.290 83.326 1.00 25.39 95 LYS A O 1
ATOM 775 N N . TRP A 1 96 ? -4.317 41.284 82.876 1.00 26.36 96 TRP A N 1
ATOM 776 C CA . TRP A 1 96 ? -4.213 41.367 81.412 1.00 27.81 96 TRP A CA 1
ATOM 777 C C . TRP A 1 96 ? -5.579 41.079 80.807 1.00 27.97 96 TRP A C 1
ATOM 778 O O . TRP A 1 96 ? -5.937 41.892 79.938 1.00 28.94 96 TRP A O 1
ATOM 789 N N . ASP A 1 97 ? -6.259 40.041 81.252 1.00 27.36 97 ASP A N 1
ATOM 790 C CA . ASP A 1 97 ? -7.575 39.648 80.762 1.00 27.10 97 ASP A CA 1
ATOM 791 C C . ASP A 1 97 ? -8.737 40.329 81.506 1.00 27.94 97 ASP A C 1
ATOM 792 O O . ASP A 1 97 ? -9.808 39.718 81.721 1.00 28.62 97 ASP A O 1
ATOM 797 N N . ASP A 1 98 ? -8.538 41.574 81.855 1.00 28.23 98 ASP A N 1
ATOM 798 C CA . ASP A 1 98 ? -9.566 42.340 82.559 1.00 28.59 98 ASP A CA 1
ATOM 799 C C . ASP A 1 98 ? -10.061 43.428 81.625 1.00 29.06 98 ASP A C 1
ATOM 800 O O . ASP A 1 98 ? -9.258 44.313 81.300 1.00 29.26 98 ASP A O 1
ATOM 805 N N . ILE A 1 99 ? -11.318 43.323 81.225 1.00 29.11 99 ILE A N 1
ATOM 806 C CA . ILE A 1 99 ? -11.850 44.394 80.337 1.00 29.10 99 ILE A CA 1
ATOM 807 C C . ILE A 1 99 ? -11.476 45.674 81.079 1.00 29.17 99 ILE A C 1
ATOM 808 O O . ILE A 1 99 ? -11.854 45.832 82.257 1.00 29.66 99 ILE A O 1
ATOM 813 N N . ASN A 1 100 ? -10.740 46.551 80.454 1.00 28.86 100 ASN A N 1
ATOM 814 C CA . ASN A 1 100 ? -10.297 47.818 81.057 1.00 27.98 100 ASN A CA 1
ATOM 815 C C . ASN A 1 100 ? -11.327 48.431 81.995 1.00 28.71 100 ASN A C 1
ATOM 816 O O . ASN A 1 100 ? -11.019 49.115 82.980 1.00 28.41 100 ASN A O 1
ATOM 821 N N . GLU A 1 101 ? -12.587 48.220 81.680 1.00 30.02 101 GLU A N 1
ATOM 822 C CA . GLU A 1 101 ? -13.711 48.733 82.462 1.00 31.48 101 GLU A CA 1
ATOM 823 C C . GLU A 1 101 ? -13.618 48.162 83.874 1.00 32.17 101 GLU A C 1
ATOM 824 O O . GLU A 1 101 ? -13.248 48.870 84.814 1.00 32.43 101 GLU A O 1
ATOM 830 N N . GLU A 1 102 ? -13.946 46.888 83.984 1.00 32.78 102 GLU A N 1
ATOM 831 C CA . GLU A 1 102 ? -13.928 46.127 85.221 1.00 32.98 102 GLU A CA 1
ATOM 832 C C . GLU A 1 102 ? -12.599 46.239 85.949 1.00 32.31 102 GLU A C 1
ATOM 833 O O . GLU A 1 102 ? -12.568 46.344 87.193 1.00 33.61 102 GLU A O 1
ATOM 839 N N . ARG A 1 103 ? -11.492 46.241 85.250 1.00 30.90 103 ARG A N 1
ATOM 840 C CA . ARG A 1 103 ? -10.203 46.349 85.961 1.00 29.45 103 ARG A CA 1
ATOM 841 C C . ARG A 1 103 ? -10.090 47.753 86.528 1.00 29.23 103 ARG A C 1
ATOM 842 O O . ARG A 1 103 ? -9.186 47.964 87.365 1.00 30.24 103 ARG A O 1
ATOM 850 N N . LEU A 1 104 ? -10.946 48.660 86.101 1.00 28.72 104 LEU A N 1
ATOM 851 C CA . LEU A 1 104 ? -10.909 50.053 86.603 1.00 28.06 104 LEU A CA 1
ATOM 852 C C . LEU A 1 104 ? -11.725 50.147 87.886 1.00 28.28 104 LEU A C 1
ATOM 853 O O . LEU A 1 104 ? -11.391 50.950 88.770 1.00 28.44 104 LEU A O 1
ATOM 858 N N . LYS A 1 105 ? -12.732 49.304 87.948 1.00 28.27 105 LYS A N 1
ATOM 859 C CA . LYS A 1 105 ? -13.583 49.184 89.124 1.00 29.18 105 LYS A CA 1
ATOM 860 C C . LYS A 1 105 ? -12.746 48.696 90.318 1.00 29.80 105 LYS A C 1
ATOM 861 O O . LYS A 1 105 ? -13.163 48.913 91.481 1.00 31.16 105 LYS A O 1
ATOM 867 N N . LEU A 1 106 ? -11.613 48.055 90.076 1.00 29.38 106 LEU A N 1
ATOM 868 C CA . LEU A 1 106 ? -10.758 47.536 91.152 1.00 28.83 106 LEU A CA 1
ATOM 869 C C . LEU A 1 106 ? -9.755 48.541 91.668 1.00 29.04 106 LEU A C 1
ATOM 870 O O . LEU A 1 106 ? -9.475 48.410 92.890 1.00 30.19 106 LEU A O 1
ATOM 875 N N . LEU A 1 107 ? -9.240 49.487 90.902 1.00 28.63 107 LEU A N 1
ATOM 876 C CA . LEU A 1 107 ? -8.297 50.449 91.525 1.00 28.16 107 LEU A CA 1
ATOM 877 C C . LEU A 1 107 ? -9.217 51.404 92.316 1.00 28.48 107 LEU A C 1
ATOM 878 O O . LEU A 1 107 ? -8.754 52.305 93.032 1.00 29.08 107 LEU A O 1
ATOM 883 N N . SER A 1 108 ? -10.508 51.169 92.116 1.00 28.33 108 SER A N 1
ATOM 884 C CA . SER A 1 108 ? -11.497 52.019 92.796 1.00 28.24 108 SER A CA 1
ATOM 885 C C . SER A 1 108 ? -11.662 51.556 94.221 1.00 27.77 108 SER A C 1
ATOM 886 O O . SER A 1 108 ? -11.561 52.414 95.118 1.00 27.84 108 SER A O 1
ATOM 889 N N . PHE A 1 109 ? -11.868 50.264 94.395 1.00 27.14 109 PHE A N 1
ATOM 890 C CA . PHE A 1 109 ? -12.001 49.822 95.807 1.00 26.64 109 PHE A CA 1
ATOM 891 C C . PHE A 1 109 ? -10.667 50.262 96.452 1.00 26.42 109 PHE A C 1
ATOM 892 O O . PHE A 1 109 ? -10.685 50.815 97.565 1.00 26.83 109 PHE A O 1
ATOM 900 N N . TYR A 1 110 ? -9.592 50.037 95.714 1.00 25.70 110 TYR A N 1
ATOM 901 C CA . TYR A 1 110 ? -8.263 50.383 96.253 1.00 25.85 110 TYR A CA 1
ATOM 902 C C . TYR A 1 110 ? -8.092 51.857 96.570 1.00 26.34 110 TYR A C 1
ATOM 903 O O . TYR A 1 110 ? -7.027 52.308 97.043 1.00 26.68 110 TYR A O 1
ATOM 912 N N . ASN A 1 111 ? -9.115 52.662 96.364 1.00 26.48 111 ASN A N 1
ATOM 913 C CA . ASN A 1 111 ? -8.892 54.096 96.736 1.00 26.60 111 ASN A CA 1
ATOM 914 C C . ASN A 1 111 ? -9.794 54.311 97.940 1.00 26.96 111 ASN A C 1
ATOM 915 O O . ASN A 1 111 ? -9.488 55.109 98.822 1.00 27.00 111 ASN A O 1
ATOM 920 N N . ALA A 1 112 ? -10.835 53.502 97.866 1.00 27.25 112 ALA A N 1
ATOM 921 C CA . ALA A 1 112 ? -11.911 53.447 98.841 1.00 28.16 112 ALA A CA 1
ATOM 922 C C . ALA A 1 112 ? -11.453 52.700 100.097 1.00 28.70 112 ALA A C 1
ATOM 923 O O . ALA A 1 112 ? -11.814 53.147 101.209 1.00 28.88 112 ALA A O 1
ATOM 925 N N . SER A 1 113 ? -10.706 51.630 99.876 1.00 28.51 113 SER A N 1
ATOM 926 C CA . SER A 1 113 ? -10.205 50.846 101.017 1.00 28.54 113 SER A CA 1
ATOM 927 C C . SER A 1 113 ? -9.112 51.693 101.656 1.00 29.30 113 SER A C 1
ATOM 928 O O . SER A 1 113 ? -9.185 51.984 102.863 1.00 30.10 113 SER A O 1
ATOM 931 N N . ALA A 1 114 ? -8.147 52.086 100.850 1.00 29.88 114 ALA A N 1
ATOM 932 C CA . ALA A 1 114 ? -7.039 52.928 101.357 1.00 30.47 114 ALA A CA 1
ATOM 933 C C . ALA A 1 114 ? -7.640 53.950 102.325 1.00 31.11 114 ALA A C 1
ATOM 934 O O . ALA A 1 114 ? -7.128 54.132 103.443 1.00 31.80 114 ALA A O 1
ATOM 936 N N . SER A 1 115 ? -8.729 54.564 101.872 1.00 31.21 115 SER A N 1
ATOM 937 C CA . SER A 1 115 ? -9.440 55.556 102.694 1.00 31.18 115 SER A CA 1
ATOM 938 C C . SER A 1 115 ? -9.730 54.963 104.080 1.00 30.77 115 SER A C 1
ATOM 939 O O . SER A 1 115 ? -9.219 55.419 105.098 1.00 30.21 115 SER A O 1
ATOM 942 N N . LYS A 1 116 ? -10.562 53.957 104.049 1.00 30.84 116 LYS A N 1
ATOM 943 C CA . LYS A 1 116 ? -11.052 53.181 105.178 1.00 31.75 116 LYS A CA 1
ATOM 944 C C . LYS A 1 116 ? -9.994 52.997 106.247 1.00 32.81 116 LYS A C 1
ATOM 945 O O . LYS A 1 116 ? -10.112 53.589 107.338 1.00 34.15 116 LYS A O 1
ATOM 951 N N . TYR A 1 117 ? -8.968 52.219 105.978 1.00 32.96 117 TYR A N 1
ATOM 952 C CA . TYR A 1 117 ? -7.871 51.950 106.920 1.00 32.55 117 TYR A CA 1
ATOM 953 C C . TYR A 1 117 ? -7.036 53.209 107.139 1.00 33.53 117 TYR A C 1
ATOM 954 O O . TYR A 1 117 ? -5.903 53.185 107.648 1.00 33.14 117 TYR A O 1
ATOM 963 N N . ASN A 1 118 ? -7.592 54.340 106.760 1.00 35.09 118 ASN A N 1
ATOM 964 C CA . ASN A 1 118 ? -6.985 55.670 106.851 1.00 37.18 118 ASN A CA 1
ATOM 965 C C . ASN A 1 118 ? -5.501 55.594 106.470 1.00 37.68 118 ASN A C 1
ATOM 966 O O . ASN A 1 118 ? -4.685 56.257 107.130 1.00 37.92 118 ASN A O 1
ATOM 971 N N . LYS A 1 119 ? -5.212 54.826 105.441 1.00 37.91 119 LYS A N 1
ATOM 972 C CA . LYS A 1 119 ? -3.872 54.599 104.889 1.00 38.12 119 LYS A CA 1
ATOM 973 C C . LYS A 1 119 ? -3.485 55.715 103.929 1.00 38.15 119 LYS A C 1
ATOM 974 O O . LYS A 1 119 ? -4.430 56.297 103.350 1.00 38.51 119 LYS A O 1
ATOM 980 N N . ASN A 1 120 ? -2.195 55.992 103.769 1.00 38.05 120 ASN A N 1
ATOM 981 C CA . ASN A 1 120 ? -1.829 57.088 102.847 1.00 38.38 120 ASN A CA 1
ATOM 982 C C . ASN A 1 120 ? -0.996 56.593 101.669 1.00 38.80 120 ASN A C 1
ATOM 983 O O . ASN A 1 120 ? 0.239 56.675 101.671 1.00 38.69 120 ASN A O 1
ATOM 988 N N . ILE A 1 121 ? -1.724 56.136 100.670 1.00 39.11 121 ILE A N 1
ATOM 989 C CA . ILE A 1 121 ? -1.185 55.597 99.427 1.00 39.50 121 ILE A CA 1
ATOM 990 C C . ILE A 1 121 ? -1.269 56.584 98.284 1.00 39.81 121 ILE A C 1
ATOM 991 O O . ILE A 1 121 ? -2.153 56.478 97.425 1.00 39.89 121 ILE A O 1
ATOM 996 N N . ASP A 1 122 ? -0.358 57.536 98.277 1.00 40.39 122 ASP A N 1
ATOM 997 C CA . ASP A 1 122 ? -0.339 58.554 97.194 1.00 40.64 122 ASP A CA 1
ATOM 998 C C . ASP A 1 122 ? 0.880 58.248 96.321 1.00 40.32 122 ASP A C 1
ATOM 999 O O . ASP A 1 122 ? 0.955 58.630 95.145 1.00 40.95 122 ASP A O 1
ATOM 1004 N N . LEU A 1 123 ? 1.805 57.537 96.939 1.00 39.54 123 LEU A N 1
ATOM 1005 C CA . LEU A 1 123 ? 3.066 57.136 96.325 1.00 38.44 123 LEU A CA 1
ATOM 1006 C C . LEU A 1 123 ? 3.044 55.671 95.894 1.00 37.23 123 LEU A C 1
ATOM 1007 O O . LEU A 1 123 ? 4.126 55.210 95.483 1.00 37.09 123 LEU A O 1
ATOM 1012 N N . VAL A 1 124 ? 1.897 55.027 96.025 1.00 35.63 124 VAL A N 1
ATOM 1013 C CA . VAL A 1 124 ? 1.846 53.595 95.617 1.00 34.22 124 VAL A CA 1
ATOM 1014 C C . VAL A 1 124 ? 1.372 53.585 94.164 1.00 33.41 124 VAL A C 1
ATOM 1015 O O . VAL A 1 124 ? 0.286 54.103 93.888 1.00 33.85 124 VAL A O 1
ATOM 1019 N N . ARG A 1 125 ? 2.224 53.050 93.312 1.00 32.19 125 ARG A N 1
ATOM 1020 C CA . ARG A 1 125 ? 2.085 52.904 91.875 1.00 30.36 125 ARG A CA 1
ATOM 1021 C C . ARG A 1 125 ? 1.764 51.466 91.457 1.00 29.29 125 ARG A C 1
ATOM 1022 O O . ARG A 1 125 ? 2.558 50.542 91.676 1.00 28.72 125 ARG A O 1
ATOM 1030 N N . HIS A 1 126 ? 0.624 51.323 90.827 1.00 28.54 126 HIS A N 1
ATOM 1031 C CA . HIS A 1 126 ? 0.152 49.999 90.360 1.00 28.30 126 HIS A CA 1
ATOM 1032 C C . HIS A 1 126 ? 0.981 49.515 89.192 1.00 27.04 126 HIS A C 1
ATOM 1033 O O . HIS A 1 126 ? 1.826 50.305 88.726 1.00 27.73 126 HIS A O 1
ATOM 1040 N N . GLN A 1 127 ? 0.787 48.292 88.742 1.00 25.08 127 GLN A N 1
ATOM 1041 C CA . GLN A 1 127 ? 1.550 47.758 87.588 1.00 23.14 127 GLN A CA 1
ATOM 1042 C C . GLN A 1 127 ? 0.483 47.211 86.618 1.00 22.31 127 GLN A C 1
ATOM 1043 O O . GLN A 1 127 ? -0.350 46.393 87.041 1.00 21.82 127 GLN A O 1
ATOM 1049 N N . LEU A 1 128 ? 0.607 47.710 85.406 1.00 21.11 128 LEU A N 1
ATOM 1050 C CA . LEU A 1 128 ? -0.337 47.359 84.321 1.00 20.05 128 LEU A CA 1
ATOM 1051 C C . LEU A 1 128 ? 0.267 46.325 83.383 1.00 18.78 128 LEU A C 1
ATOM 1052 O O . LEU A 1 128 ? 1.383 46.574 82.892 1.00 18.01 128 LEU A O 1
ATOM 1057 N N . MET A 1 129 ? -0.468 45.233 83.202 1.00 17.46 129 MET A N 1
ATOM 1058 C CA . MET A 1 129 ? -0.059 44.122 82.359 1.00 17.11 129 MET A CA 1
ATOM 1059 C C . MET A 1 129 ? -0.866 44.049 81.040 1.00 16.99 129 MET A C 1
ATOM 1060 O O . MET A 1 129 ? -2.024 43.581 81.046 1.00 17.20 129 MET A O 1
ATOM 1065 N N . LEU A 1 130 ? -0.186 44.419 79.976 1.00 16.09 130 LEU A N 1
ATOM 1066 C CA . LEU A 1 130 ? -0.652 44.441 78.610 1.00 15.66 130 LEU A CA 1
ATOM 1067 C C . LEU A 1 130 ? 0.159 43.519 77.669 1.00 15.71 130 LEU A C 1
ATOM 1068 O O . LEU A 1 130 ? 1.375 43.344 77.720 1.00 14.71 130 LEU A O 1
ATOM 1073 N N . HIS A 1 131 ? -0.583 42.989 76.723 1.00 16.21 131 HIS A N 1
ATOM 1074 C CA . HIS A 1 131 ? -0.216 42.102 75.638 1.00 16.44 131 HIS A CA 1
ATOM 1075 C C . HIS A 1 131 ? 0.015 42.864 74.343 1.00 17.22 131 HIS A C 1
ATOM 1076 O O . HIS A 1 131 ? -0.860 42.735 73.464 1.00 18.48 131 HIS A O 1
ATOM 1083 N N . VAL A 1 132 ? 1.073 43.613 74.180 1.00 17.59 132 VAL A N 1
ATOM 1084 C CA . VAL A 1 132 ? 1.332 44.352 72.932 1.00 18.42 132 VAL A CA 1
ATOM 1085 C C . VAL A 1 132 ? 1.478 43.459 71.702 1.00 19.03 132 VAL A C 1
ATOM 1086 O O . VAL A 1 132 ? 1.885 42.278 71.757 1.00 19.53 132 VAL A O 1
ATOM 1090 N N . ASN A 1 133 ? 1.169 44.065 70.567 1.00 19.33 133 ASN A N 1
ATOM 1091 C CA . ASN A 1 133 ? 1.278 43.429 69.233 1.00 19.48 133 ASN A CA 1
ATOM 1092 C C . ASN A 1 133 ? 1.191 44.583 68.229 1.00 19.80 133 ASN A C 1
ATOM 1093 O O . ASN A 1 133 ? 0.059 44.983 67.992 1.00 18.92 133 ASN A O 1
ATOM 1098 N N . VAL A 1 134 ? 2.314 45.014 67.724 1.00 21.38 134 VAL A N 1
ATOM 1099 C CA . VAL A 1 134 ? 2.367 46.143 66.787 1.00 23.94 134 VAL A CA 1
ATOM 1100 C C . VAL A 1 134 ? 2.570 45.764 65.334 1.00 25.72 134 VAL A C 1
ATOM 1101 O O . VAL A 1 134 ? 3.616 45.196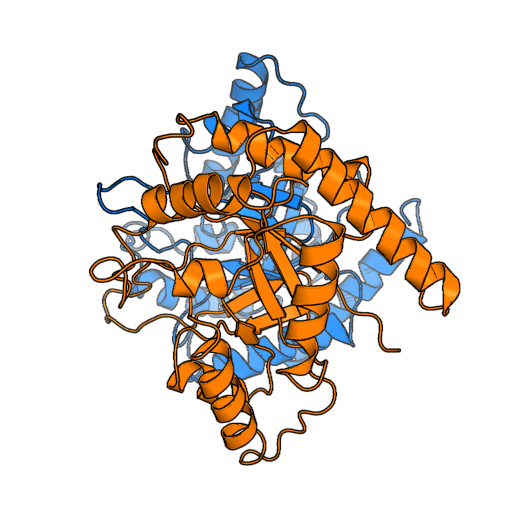 64.972 1.00 26.64 134 VAL A O 1
ATOM 1105 N N . ASN A 1 135 ? 1.638 46.139 64.485 1.00 27.49 135 ASN A N 1
ATOM 1106 C CA . ASN A 1 135 ? 1.773 45.834 63.029 1.00 29.56 135 ASN A CA 1
ATOM 1107 C C . ASN A 1 135 ? 1.100 46.976 62.290 1.00 31.48 135 ASN A C 1
ATOM 1108 O O . ASN A 1 135 ? -0.104 47.232 62.524 1.00 31.96 135 ASN A O 1
ATOM 1113 N N . GLU A 1 136 ? 1.860 47.656 61.442 1.00 33.11 136 GLU A N 1
ATOM 1114 C CA . GLU A 1 136 ? 1.399 48.817 60.666 1.00 34.54 136 GLU A CA 1
ATOM 1115 C C . GLU A 1 136 ? 0.018 48.576 60.063 1.00 34.70 136 GLU A C 1
ATOM 1116 O O . GLU A 1 136 ? -0.756 49.518 59.823 1.00 34.98 136 GLU A O 1
ATOM 1122 N N . ALA A 1 137 ? -0.241 47.306 59.835 1.00 34.77 137 ALA A N 1
ATOM 1123 C CA . ALA A 1 137 ? -1.512 46.809 59.296 1.00 34.90 137 ALA A CA 1
ATOM 1124 C C . ALA A 1 137 ? -2.416 46.563 60.513 1.00 34.88 137 ALA A C 1
ATOM 1125 O O . ALA A 1 137 ? -2.256 45.594 61.266 1.00 35.04 137 ALA A O 1
ATOM 1127 N N . GLU A 1 138 ? -3.331 47.490 60.681 1.00 34.67 138 GLU A N 1
ATOM 1128 C CA . GLU A 1 138 ? -4.283 47.453 61.778 1.00 34.28 138 GLU A CA 1
ATOM 1129 C C . GLU A 1 138 ? -4.609 46.026 62.200 1.00 33.20 138 GLU A C 1
ATOM 1130 O O . GLU A 1 138 ? -4.169 45.507 63.233 1.00 33.15 138 GLU A O 1
ATOM 1136 N N . THR A 1 139 ? -5.391 45.398 61.366 1.00 31.77 139 THR A N 1
ATOM 1137 C CA . THR A 1 139 ? -6.007 44.103 61.406 1.00 30.43 139 THR A CA 1
ATOM 1138 C C . THR A 1 139 ? -5.245 42.804 61.465 1.00 29.87 139 THR A C 1
ATOM 1139 O O . THR A 1 139 ? -5.864 41.791 61.886 1.00 30.09 139 THR A O 1
ATOM 1143 N N . VAL A 1 140 ? -4.005 42.775 61.032 1.00 28.72 140 VAL A N 1
ATOM 1144 C CA . VAL A 1 140 ? -3.207 41.524 61.054 1.00 27.53 140 VAL A CA 1
ATOM 1145 C C . VAL A 1 140 ? -2.853 41.260 62.516 1.00 27.81 140 VAL A C 1
ATOM 1146 O O . VAL A 1 140 ? -2.973 40.143 63.039 1.00 27.60 140 VAL A O 1
ATOM 1150 N N . ALA A 1 141 ? -2.471 42.335 63.174 1.00 27.78 141 ALA A N 1
ATOM 1151 C CA . ALA A 1 141 ? -2.068 42.460 64.565 1.00 27.42 141 ALA A CA 1
ATOM 1152 C C . ALA A 1 141 ? -3.091 41.916 65.563 1.00 27.36 141 ALA A C 1
ATOM 1153 O O . ALA A 1 141 ? -2.706 41.259 66.537 1.00 26.71 141 ALA A O 1
ATOM 1155 N N . LYS A 1 142 ? -4.336 42.227 65.305 1.00 27.44 142 LYS A N 1
ATOM 1156 C CA . LYS A 1 142 ? -5.492 41.823 66.084 1.00 28.18 142 LYS A CA 1
ATOM 1157 C C . LYS A 1 142 ? -5.872 40.368 65.831 1.00 28.97 142 LYS A C 1
ATOM 1158 O O . LYS A 1 142 ? -6.359 39.646 66.722 1.00 28.96 142 LYS A O 1
ATOM 1164 N N . GLU A 1 143 ? -5.679 39.939 64.584 1.00 29.88 143 GLU A N 1
ATOM 1165 C CA . GLU A 1 143 ? -6.008 38.542 64.256 1.00 30.45 143 GLU A CA 1
ATOM 1166 C C . GLU A 1 143 ? -4.818 37.693 64.685 1.00 29.88 143 GLU A C 1
ATOM 1167 O O . GLU A 1 143 ? -4.955 36.466 64.639 1.00 30.78 143 GLU A O 1
ATOM 1173 N N . GLU A 1 144 ? -3.739 38.327 65.111 1.00 28.99 144 GLU A N 1
ATOM 1174 C CA . GLU A 1 144 ? -2.542 37.602 65.560 1.00 27.83 144 GLU A CA 1
ATOM 1175 C C . GLU A 1 144 ? -2.597 37.427 67.074 1.00 27.90 144 GLU A C 1
ATOM 1176 O O . GLU A 1 144 ? -2.190 36.373 67.593 1.00 28.27 144 GLU A O 1
ATOM 1182 N N . LEU A 1 145 ? -3.109 38.432 67.758 1.00 27.74 145 LEU A N 1
ATOM 1183 C CA . LEU A 1 145 ? -3.224 38.404 69.230 1.00 27.82 145 LEU A CA 1
ATOM 1184 C C . LEU A 1 145 ? -4.408 37.529 69.629 1.00 29.18 145 LEU A C 1
ATOM 1185 O O . LEU A 1 145 ? -4.425 37.007 70.756 1.00 29.04 145 LEU A O 1
ATOM 1190 N N . LYS A 1 146 ? -5.341 37.355 68.701 1.00 30.79 146 LYS A N 1
ATOM 1191 C CA . LYS A 1 146 ? -6.541 36.534 68.916 1.00 32.11 146 LYS A CA 1
ATOM 1192 C C . LYS A 1 146 ? -6.209 35.049 68.774 1.00 32.73 146 LYS A C 1
ATOM 1193 O O . LYS A 1 146 ? -7.099 34.179 68.738 1.00 32.94 146 LYS A O 1
ATOM 1199 N N . LEU A 1 147 ? -4.918 34.790 68.703 1.00 33.41 147 LEU A N 1
ATOM 1200 C CA . LEU A 1 147 ? -4.407 33.427 68.588 1.00 34.23 147 LEU A CA 1
ATOM 1201 C C . LEU A 1 147 ? -3.601 33.105 69.834 1.00 35.26 147 LEU A C 1
ATOM 1202 O O . LEU A 1 147 ? -3.557 31.936 70.262 1.00 35.92 147 LEU A O 1
ATOM 1207 N N . TYR A 1 148 ? -2.997 34.133 70.413 1.00 36.12 148 TYR A N 1
ATOM 1208 C CA . TYR A 1 148 ? -2.202 33.944 71.649 1.00 36.39 148 TYR A CA 1
ATOM 1209 C C . TYR A 1 148 ? -3.154 33.640 72.812 1.00 36.81 148 TYR A C 1
ATOM 1210 O O . TYR A 1 148 ? -2.839 32.856 73.718 1.00 36.58 148 TYR A O 1
ATOM 1219 N N . ILE A 1 149 ? -4.322 34.262 72.761 1.00 37.17 149 ILE A N 1
ATOM 1220 C CA . ILE A 1 149 ? -5.420 34.160 73.697 1.00 37.15 149 ILE A CA 1
ATOM 1221 C C . ILE A 1 149 ? -6.315 32.936 73.455 1.00 37.67 149 ILE A C 1
ATOM 1222 O O . ILE A 1 149 ? -6.477 32.096 74.344 1.00 37.52 149 ILE A O 1
ATOM 1227 N N . GLU A 1 150 ? -6.905 32.873 72.274 1.00 38.53 150 GLU A N 1
ATOM 1228 C CA . GLU A 1 150 ? -7.790 31.765 71.912 1.00 39.94 150 GLU A CA 1
ATOM 1229 C C . GLU A 1 150 ? -7.234 30.422 72.366 1.00 40.61 150 GLU A C 1
ATOM 1230 O O . GLU A 1 150 ? -8.025 29.482 72.593 1.00 40.86 150 GLU A O 1
ATOM 1236 N N . ASN A 1 151 ? -5.922 30.345 72.483 1.00 41.22 151 ASN A N 1
ATOM 1237 C CA . ASN A 1 151 ? -5.269 29.108 72.951 1.00 42.07 151 ASN A CA 1
ATOM 1238 C C . ASN A 1 151 ? -5.339 29.119 74.489 1.00 42.91 151 ASN A C 1
ATOM 1239 O O . ASN A 1 151 ? -5.743 28.119 75.096 1.00 42.78 151 ASN A O 1
ATOM 1244 N N . TYR A 1 152 ? -4.928 30.266 75.010 1.00 43.74 152 TYR A N 1
ATOM 1245 C CA . TYR A 1 152 ? -4.882 30.557 76.439 1.00 44.82 152 TYR A CA 1
ATOM 1246 C C . TYR A 1 152 ? -6.207 30.234 77.118 1.00 45.50 152 TYR A C 1
ATOM 1247 O O . TYR A 1 152 ? -6.152 29.771 78.280 1.00 45.58 152 TYR A O 1
ATOM 1256 N N . VAL A 1 153 ? -7.341 30.468 76.476 1.00 46.46 153 VAL A N 1
ATOM 1257 C CA . VAL A 1 153 ? -8.644 30.183 77.080 1.00 47.76 153 VAL A CA 1
ATOM 1258 C C . VAL A 1 153 ? -9.100 28.740 76.861 1.00 49.25 153 VAL A C 1
ATOM 1259 O O . VAL A 1 153 ? -10.252 28.477 77.263 1.00 49.55 153 VAL A O 1
ATOM 1263 N N . ALA A 1 154 ? -8.273 27.894 76.283 1.00 50.89 154 ALA A N 1
ATOM 1264 C CA . ALA A 1 154 ? -8.642 26.474 76.101 1.00 52.63 154 ALA A CA 1
ATOM 1265 C C . ALA A 1 154 ? -8.644 25.872 77.525 1.00 54.22 154 ALA A C 1
ATOM 1266 O O . ALA A 1 154 ? -9.504 25.068 77.916 1.00 54.31 154 ALA A O 1
ATOM 1268 N N . CYS A 1 155 ? -7.641 26.336 78.266 1.00 55.75 155 CYS A N 1
ATOM 1269 C CA . CYS A 1 155 ? -7.369 25.982 79.660 1.00 56.95 155 CYS A CA 1
ATOM 1270 C C . CYS A 1 155 ? -8.423 26.561 80.614 1.00 57.85 155 CYS A C 1
ATOM 1271 O O . CYS A 1 155 ? -9.258 25.810 81.167 1.00 58.59 155 CYS A O 1
ATOM 1274 N N . THR A 1 156 ? -8.381 27.858 80.817 1.00 58.27 156 THR A N 1
ATOM 1275 C CA . THR A 1 156 ? -9.295 28.589 81.687 1.00 59.07 156 THR A CA 1
ATOM 1276 C C . THR A 1 156 ? -10.707 28.321 81.155 1.00 59.64 156 THR A C 1
ATOM 1277 O O . THR A 1 156 ? -10.816 28.246 79.924 1.00 59.27 156 THR A O 1
ATOM 1281 N N . GLN A 1 157 ? -11.640 28.198 82.059 1.00 60.64 157 GLN A N 1
ATOM 1282 C CA . GLN A 1 157 ? -13.068 27.947 81.697 1.00 61.80 157 GLN A CA 1
ATOM 1283 C C . GLN A 1 157 ? -13.675 29.316 81.392 1.00 62.09 157 GLN A C 1
ATOM 1284 O O . GLN A 1 157 ? -13.985 30.078 82.332 1.00 62.13 157 GLN A O 1
ATOM 1290 N N . PRO A 1 158 ? -13.802 29.619 80.104 1.00 62.16 158 PRO A N 1
ATOM 1291 C CA . PRO A 1 158 ? -14.292 30.901 79.607 1.00 62.00 158 PRO A CA 1
ATOM 1292 C C . PRO A 1 158 ? -15.705 31.036 79.093 1.00 61.77 158 PRO A C 1
ATOM 1293 O O . PRO A 1 158 ? -16.084 30.493 78.039 1.00 61.49 158 PRO A O 1
ATOM 1297 N N . SER A 1 159 ? -16.461 31.817 79.858 1.00 61.74 159 SER A N 1
ATOM 1298 C CA . SER A 1 159 ? -17.870 32.117 79.527 1.00 61.80 159 SER A CA 1
ATOM 1299 C C . SER A 1 159 ? -17.820 33.261 78.505 1.00 61.89 159 SER A C 1
ATOM 1300 O O . SER A 1 159 ? -18.674 33.377 77.612 1.00 62.01 159 SER A O 1
ATOM 1303 N N . ASN A 1 160 ? -16.769 34.055 78.639 1.00 61.77 160 ASN A N 1
ATOM 1304 C CA . ASN A 1 160 ? -16.517 35.191 77.734 1.00 61.70 160 ASN A CA 1
ATOM 1305 C C . ASN A 1 160 ? -16.798 34.733 76.290 1.00 61.63 160 ASN A C 1
ATOM 1306 O O . ASN A 1 160 ? -17.532 35.371 75.538 1.00 61.23 160 ASN A O 1
ATOM 1311 N N . PHE A 1 161 ? -16.165 33.619 75.978 1.00 61.81 161 PHE A N 1
ATOM 1312 C CA . PHE A 1 161 ? -16.234 32.937 74.676 1.00 61.82 161 PHE A CA 1
ATOM 1313 C C . PHE A 1 161 ? -17.675 32.423 74.502 1.00 61.62 161 PHE A C 1
ATOM 1314 O O . PHE A 1 161 ? -17.978 31.233 74.563 1.00 61.57 161 PHE A O 1
ATOM 1322 N N . ASN A 1 162 ? -18.505 33.399 74.293 1.00 61.33 162 ASN A N 1
ATOM 1323 C CA . ASN A 1 162 ? -19.942 33.416 74.058 1.00 60.84 162 ASN A CA 1
ATOM 1324 C C . ASN A 1 162 ? -20.203 34.841 73.488 1.00 60.65 162 ASN A C 1
ATOM 1325 O O . ASN A 1 162 ? -21.095 35.072 72.665 1.00 60.56 162 ASN A O 1
ATOM 1330 N N . GLY A 1 163 ? -19.342 35.751 73.956 1.00 60.00 163 GLY A N 1
ATOM 1331 C CA . GLY A 1 163 ? -19.352 37.145 73.579 1.00 58.87 163 GLY A CA 1
ATOM 1332 C C . GLY A 1 163 ? -18.187 38.025 73.971 1.00 58.12 163 GLY A C 1
ATOM 1333 O O . GLY A 1 163 ? -18.406 39.273 74.058 1.00 58.14 163 GLY A O 1
ATOM 1334 N N . SER A 1 164 ? -16.980 37.496 74.190 1.00 56.97 164 SER A N 1
ATOM 1335 C CA . SER A 1 164 ? -15.850 38.362 74.557 1.00 55.19 164 SER A CA 1
ATOM 1336 C C . SER A 1 164 ? -14.444 37.778 74.592 1.00 53.54 164 SER A C 1
ATOM 1337 O O . SER A 1 164 ? -13.980 37.118 75.528 1.00 53.30 164 SER A O 1
ATOM 1340 N N . ILE A 1 165 ? -13.728 38.115 73.546 1.00 51.80 165 ILE A N 1
ATOM 1341 C CA . ILE A 1 165 ? -12.343 37.822 73.224 1.00 49.64 165 ILE A CA 1
ATOM 1342 C C . ILE A 1 165 ? -11.858 39.068 72.444 1.00 48.30 165 ILE A C 1
ATOM 1343 O O . ILE A 1 165 ? -10.650 39.282 72.320 1.00 48.44 165 ILE A O 1
ATOM 1348 N N . ASP A 1 166 ? -12.856 39.810 71.989 1.00 46.31 166 ASP A N 1
ATOM 1349 C CA . ASP A 1 166 ? -12.582 41.038 71.229 1.00 44.88 166 ASP A CA 1
ATOM 1350 C C . ASP A 1 166 ? -12.227 42.165 72.195 1.00 43.68 166 ASP A C 1
ATOM 1351 O O . ASP A 1 166 ? -11.253 42.904 71.973 1.00 43.72 166 ASP A O 1
ATOM 1356 N N . SER A 1 167 ? -12.986 42.284 73.262 1.00 42.43 167 SER A N 1
ATOM 1357 C CA . SER A 1 167 ? -12.791 43.318 74.296 1.00 40.75 167 SER A CA 1
ATOM 1358 C C . SER A 1 167 ? -11.430 43.199 74.979 1.00 39.73 167 SER A C 1
ATOM 1359 O O . SER A 1 167 ? -10.747 44.225 75.179 1.00 39.03 167 SER A O 1
ATOM 1362 N N . ILE A 1 168 ? -11.066 41.961 75.341 1.00 38.42 168 ILE A N 1
ATOM 1363 C CA . ILE A 1 168 ? -9.762 41.763 75.989 1.00 36.86 168 ILE A CA 1
ATOM 1364 C C . ILE A 1 168 ? -8.760 42.446 75.048 1.00 36.83 168 ILE A C 1
ATOM 1365 O O . ILE A 1 168 ? -8.050 43.343 75.508 1.00 37.46 168 ILE A O 1
ATOM 1370 N N . ILE A 1 169 ? -8.810 42.002 73.795 1.00 36.33 169 ILE A N 1
ATOM 1371 C CA . ILE A 1 169 ? -7.919 42.556 72.768 1.00 35.38 169 ILE A CA 1
ATOM 1372 C C . ILE A 1 169 ? -8.079 44.079 72.698 1.00 34.88 169 ILE A C 1
ATOM 1373 O O . ILE A 1 169 ? -7.076 44.806 72.682 1.00 34.36 169 ILE A O 1
ATOM 1378 N N . GLN A 1 170 ? -9.335 44.487 72.660 1.00 34.71 170 GLN A N 1
ATOM 1379 C CA . GLN A 1 170 ? -9.685 45.914 72.600 1.00 34.90 170 GLN A CA 1
ATOM 1380 C C . GLN A 1 170 ? -9.084 46.633 73.815 1.00 34.55 170 GLN A C 1
ATOM 1381 O O . GLN A 1 170 ? -8.771 47.837 73.720 1.00 35.13 170 GLN A O 1
ATOM 1387 N N . SER A 1 171 ? -8.941 45.905 74.908 1.00 33.36 171 SER A N 1
ATOM 1388 C CA . SER A 1 171 ? -8.373 46.443 76.150 1.00 32.37 171 SER A CA 1
ATOM 1389 C C . SER A 1 171 ? -6.840 46.454 76.016 1.00 32.22 171 SER A C 1
ATOM 1390 O O . SER A 1 171 ? -6.176 47.404 76.464 1.00 32.08 171 SER A O 1
ATOM 1393 N N . ASN A 1 172 ? -6.356 45.385 75.397 1.00 31.45 172 ASN A N 1
ATOM 1394 C CA . ASN A 1 172 ? -4.908 45.205 75.166 1.00 30.86 172 ASN A CA 1
ATOM 1395 C C . ASN A 1 172 ? -4.407 46.203 74.124 1.00 30.13 172 ASN A C 1
ATOM 1396 O O . ASN A 1 172 ? -5.219 46.936 73.535 1.00 29.86 172 ASN A O 1
ATOM 1401 N N . VAL A 1 173 ? -3.103 46.222 73.920 1.00 29.62 173 VAL A N 1
ATOM 1402 C CA . VAL A 1 173 ? -2.351 47.113 73.029 1.00 28.73 173 VAL A CA 1
ATOM 1403 C C . VAL A 1 173 ? -1.935 46.570 71.673 1.00 28.81 173 VAL A C 1
ATOM 1404 O O . VAL A 1 173 ? -1.062 45.687 71.574 1.00 29.12 173 VAL A O 1
ATOM 1408 N N . THR A 1 174 ? -2.511 47.087 70.595 1.00 28.89 174 THR A N 1
ATOM 1409 C CA . THR A 1 174 ? -2.253 46.677 69.218 1.00 29.00 174 THR A CA 1
ATOM 1410 C C . THR A 1 174 ? -2.470 47.755 68.154 1.00 29.28 174 THR A C 1
ATOM 1411 O O . THR A 1 174 ? -3.114 48.800 68.319 1.00 29.27 174 THR A O 1
ATOM 1415 N N . GLY A 1 175 ? -1.941 47.488 66.973 1.00 29.47 175 GLY A N 1
ATOM 1416 C CA . GLY A 1 175 ? -2.007 48.358 65.798 1.00 30.35 175 GLY A CA 1
ATOM 1417 C C . GLY A 1 175 ? -0.618 48.896 65.456 1.00 30.91 175 GLY A C 1
ATOM 1418 O O . GLY A 1 175 ? 0.388 48.335 65.923 1.00 31.12 175 GLY A O 1
ATOM 1419 N N . SER A 1 176 ? -0.570 49.951 64.671 1.00 31.39 176 SER A N 1
ATOM 1420 C CA . SER A 1 176 ? 0.686 50.598 64.270 1.00 32.63 176 SER A CA 1
ATOM 1421 C C . SER A 1 176 ? 1.439 51.091 65.499 1.00 32.87 176 SER A C 1
ATOM 1422 O O . SER A 1 176 ? 0.926 50.947 66.613 1.00 33.12 176 SER A O 1
ATOM 1425 N N . TYR A 1 177 ? 2.577 51.720 65.289 1.00 33.83 177 TYR A N 1
ATOM 1426 C CA . TYR A 1 177 ? 3.344 52.239 66.453 1.00 34.94 177 TYR A CA 1
ATOM 1427 C C . TYR A 1 177 ? 2.607 53.392 67.116 1.00 35.11 177 TYR A C 1
ATOM 1428 O O . TYR A 1 177 ? 2.026 53.201 68.195 1.00 35.71 177 TYR A O 1
ATOM 1437 N N . LYS A 1 178 ? 2.598 54.558 66.536 1.00 35.43 178 LYS A N 1
ATOM 1438 C CA . LYS A 1 178 ? 1.955 55.763 67.053 1.00 35.58 178 LYS A CA 1
ATOM 1439 C C . LYS A 1 178 ? 0.619 55.578 67.738 1.00 35.21 178 LYS A C 1
ATOM 1440 O O . LYS A 1 178 ? 0.361 56.273 68.743 1.00 35.05 178 LYS A O 1
ATOM 1446 N N . ASP A 1 179 ? -0.223 54.693 67.257 1.00 35.10 179 ASP A N 1
ATOM 1447 C CA . ASP A 1 179 ? -1.566 54.466 67.838 1.00 34.84 179 ASP A CA 1
ATOM 1448 C C . ASP A 1 179 ? -1.446 53.547 69.042 1.00 33.97 179 ASP A C 1
ATOM 1449 O O . ASP A 1 179 ? -2.394 53.443 69.810 1.00 33.49 179 ASP A O 1
ATOM 1454 N N . CYS A 1 180 ? -0.314 52.901 69.173 1.00 33.92 180 CYS A N 1
ATOM 1455 C CA . CYS A 1 180 ? 0.002 52.002 70.292 1.00 33.74 180 CYS A CA 1
ATOM 1456 C C . CYS A 1 180 ? 0.483 52.873 71.458 1.00 34.18 180 CYS A C 1
ATOM 1457 O O . CYS A 1 180 ? 0.030 52.709 72.599 1.00 34.81 180 CYS A O 1
ATOM 1460 N N . LEU A 1 181 ? 1.372 53.791 71.114 1.00 34.14 181 LEU A N 1
ATOM 1461 C CA . LEU A 1 181 ? 1.954 54.754 72.047 1.00 33.93 181 LEU A CA 1
ATOM 1462 C C . LEU A 1 181 ? 0.837 55.659 72.563 1.00 34.71 181 LEU A C 1
ATOM 1463 O O . LEU A 1 181 ? 0.642 55.803 73.779 1.00 35.31 181 LEU A O 1
ATOM 1468 N N . SER A 1 182 ? 0.095 56.216 71.627 1.00 35.39 182 SER A N 1
ATOM 1469 C CA . SER A 1 182 ? -1.021 57.121 71.938 1.00 36.02 182 SER A CA 1
ATOM 1470 C C . SER A 1 182 ? -2.220 56.437 72.568 1.00 35.98 182 SER A C 1
ATOM 1471 O O . SER A 1 182 ? -3.185 57.146 72.918 1.00 36.61 182 SER A O 1
ATOM 1474 N N . TYR A 1 183 ? -2.197 55.129 72.702 1.00 36.00 183 TYR A N 1
ATOM 1475 C CA . TYR A 1 183 ? -3.324 54.399 73.293 1.00 36.07 183 TYR A CA 1
ATOM 1476 C C . TYR A 1 183 ? -3.059 54.112 74.770 1.00 36.32 183 TYR A C 1
ATOM 1477 O O . TYR A 1 183 ? -3.976 54.251 75.590 1.00 37.14 183 TYR A O 1
ATOM 1486 N N . VAL A 1 184 ? -1.844 53.657 74.997 1.00 35.95 184 VAL A N 1
ATOM 1487 C CA . VAL A 1 184 ? -1.459 53.319 76.393 1.00 35.32 184 VAL A CA 1
ATOM 1488 C C . VAL A 1 184 ? -1.349 54.640 77.139 1.00 35.25 184 VAL A C 1
ATOM 1489 O O . VAL A 1 184 ? -2.029 54.866 78.158 1.00 35.45 184 VAL A O 1
ATOM 1493 N N . ALA A 1 185 ? -0.538 55.538 76.604 1.00 34.81 185 ALA A N 1
ATOM 1494 C CA . ALA A 1 185 ? -0.319 56.856 77.215 1.00 34.46 185 ALA A CA 1
ATOM 1495 C C . ALA A 1 185 ? -1.568 57.700 76.986 1.00 34.32 185 ALA A C 1
ATOM 1496 O O . ALA A 1 185 ? -1.509 58.868 76.591 1.00 34.63 185 ALA A O 1
ATOM 1498 N N . ASN A 1 186 ? -2.677 57.066 77.244 1.00 34.05 186 ASN A N 1
ATOM 1499 C CA . ASN A 1 186 ? -4.051 57.585 77.137 1.00 34.04 186 ASN A CA 1
ATOM 1500 C C . ASN A 1 186 ? -4.792 56.839 78.274 1.00 33.28 186 ASN A C 1
ATOM 1501 O O . ASN A 1 186 ? -5.562 57.415 79.045 1.00 33.66 186 ASN A O 1
ATOM 1506 N N . LEU A 1 187 ? -4.453 55.553 78.290 1.00 31.75 187 LEU A N 1
ATOM 1507 C CA . LEU A 1 187 ? -4.973 54.604 79.252 1.00 30.35 187 LEU A CA 1
ATOM 1508 C C . LEU A 1 187 ? -4.348 54.870 80.626 1.00 30.35 187 LEU A C 1
ATOM 1509 O O . LEU A 1 187 ? -5.048 54.723 81.652 1.00 30.28 187 LEU A O 1
ATOM 1514 N N . ALA A 1 188 ? -3.063 55.240 80.569 1.00 29.54 188 ALA A N 1
ATOM 1515 C CA . ALA A 1 188 ? -2.349 55.533 81.830 1.00 28.58 188 ALA A CA 1
ATOM 1516 C C . ALA A 1 188 ? -3.364 56.389 82.614 1.00 28.31 188 ALA A C 1
ATOM 1517 O O . ALA A 1 188 ? -3.712 56.072 83.750 1.00 28.19 188 ALA A O 1
ATOM 1519 N N . GLY A 1 189 ? -3.841 57.383 81.888 1.00 27.91 189 GLY A N 1
ATOM 1520 C CA . GLY A 1 189 ? -4.813 58.377 82.284 1.00 27.22 189 GLY A CA 1
ATOM 1521 C C . GLY A 1 189 ? -6.021 57.841 83.028 1.00 27.08 189 GLY A C 1
ATOM 1522 O O . GLY A 1 189 ? -6.314 58.318 84.154 1.00 27.54 189 GLY A O 1
ATOM 1523 N N . LYS A 1 190 ? -6.709 56.871 82.440 1.00 26.26 190 LYS A N 1
ATOM 1524 C CA . LYS A 1 190 ? -7.902 56.291 83.053 1.00 25.61 190 LYS A CA 1
ATOM 1525 C C . LYS A 1 190 ? -7.568 55.640 84.397 1.00 25.19 190 LYS A C 1
ATOM 1526 O O . LYS A 1 190 ? -8.480 55.195 85.093 1.00 24.60 190 LYS A O 1
ATOM 1532 N N . PHE A 1 191 ? -6.307 55.537 84.710 1.00 25.30 191 PHE A N 1
ATOM 1533 C CA . PHE A 1 191 ? -5.697 54.968 85.909 1.00 24.82 191 PHE A CA 1
ATOM 1534 C C . PHE A 1 191 ? -5.024 56.118 86.675 1.00 25.85 191 PHE A C 1
ATOM 1535 O O . PHE A 1 191 ? -3.926 55.984 87.257 1.00 26.33 191 PHE A O 1
ATOM 1543 N N . ASP A 1 192 ? -5.678 57.264 86.627 1.00 26.42 192 ASP A N 1
ATOM 1544 C CA . ASP A 1 192 ? -5.185 58.483 87.279 1.00 27.33 192 ASP A CA 1
ATOM 1545 C C . ASP A 1 192 ? -3.674 58.605 87.022 1.00 26.96 192 ASP A C 1
ATOM 1546 O O . ASP A 1 192 ? -2.986 59.285 87.817 1.00 27.47 192 ASP A O 1
ATOM 1551 N N . ASN A 1 193 ? -3.201 57.993 85.964 1.00 26.14 193 ASN A N 1
ATOM 1552 C CA . ASN A 1 193 ? -1.763 58.067 85.653 1.00 25.90 193 ASN A CA 1
ATOM 1553 C C . ASN A 1 193 ? -0.909 57.492 86.781 1.00 25.36 193 ASN A C 1
ATOM 1554 O O . ASN A 1 193 ? 0.184 58.037 87.027 1.00 25.01 193 ASN A O 1
ATOM 1559 N N . THR A 1 194 ? -1.381 56.427 87.405 1.00 24.86 194 THR A N 1
ATOM 1560 C CA . THR A 1 194 ? -0.670 55.780 88.511 1.00 24.48 194 THR A CA 1
ATOM 1561 C C . THR A 1 194 ? -0.144 54.385 88.214 1.00 24.62 194 THR A C 1
ATOM 1562 O O . THR A 1 194 ? -0.041 53.562 89.191 1.00 25.79 194 THR A O 1
ATOM 1566 N N . VAL A 1 195 ? 0.198 54.084 86.955 1.00 22.79 195 VAL A N 1
ATOM 1567 C CA . VAL A 1 195 ? 0.679 52.710 86.704 1.00 20.55 195 VAL A CA 1
ATOM 1568 C C . VAL A 1 195 ? 1.962 52.721 85.883 1.00 20.13 195 VAL A C 1
ATOM 1569 O O . VAL A 1 195 ? 2.199 53.708 85.196 1.00 20.55 195 VAL A O 1
ATOM 1573 N N . ASP A 1 196 ? 2.654 51.629 86.013 1.00 19.27 196 ASP A N 1
ATOM 1574 C CA . ASP A 1 196 ? 3.893 51.169 85.411 1.00 18.20 196 ASP A CA 1
ATOM 1575 C C . ASP A 1 196 ? 3.478 49.928 84.604 1.00 17.86 196 ASP A C 1
ATOM 1576 O O . ASP A 1 196 ? 2.493 49.289 85.036 1.00 17.61 196 ASP A O 1
ATOM 1581 N N . PHE A 1 197 ? 4.178 49.635 83.511 1.00 17.47 197 PHE A N 1
ATOM 1582 C CA . PHE A 1 197 ? 3.761 48.509 82.661 1.00 16.14 197 PHE A CA 1
ATOM 1583 C C . PHE A 1 197 ? 4.713 47.340 82.454 1.00 16.26 197 PHE A C 1
ATOM 1584 O O . PHE A 1 197 ? 5.923 47.374 82.282 1.00 16.18 197 PHE A O 1
ATOM 1592 N N . LEU A 1 198 ? 4.043 46.207 82.467 1.00 16.35 198 LEU A N 1
ATOM 1593 C CA . LEU A 1 198 ? 4.598 44.875 82.257 1.00 17.53 198 LEU A CA 1
ATOM 1594 C C . LEU A 1 198 ? 3.858 44.523 80.952 1.00 18.58 198 LEU A C 1
ATOM 1595 O O . LEU A 1 198 ? 2.656 44.211 81.113 1.00 19.80 198 LEU A O 1
ATOM 1600 N N . LEU A 1 199 ? 4.541 44.640 79.841 1.00 18.16 199 LEU A N 1
ATOM 1601 C CA . LEU A 1 199 ? 3.925 44.415 78.537 1.00 17.57 199 LEU A CA 1
ATOM 1602 C C . LEU A 1 199 ? 4.503 43.246 77.778 1.00 18.18 199 LEU A C 1
ATOM 1603 O O . LEU A 1 199 ? 5.678 43.314 77.390 1.00 18.88 199 LEU A O 1
ATOM 1608 N N . CYS A 1 200 ? 3.701 42.235 77.528 1.00 18.60 200 CYS A N 1
ATOM 1609 C CA . CYS A 1 200 ? 4.057 41.015 76.800 1.00 18.79 200 CYS A CA 1
ATOM 1610 C C . CYS A 1 200 ? 4.138 41.250 75.301 1.00 18.78 200 CYS A C 1
ATOM 1611 O O . CYS A 1 200 ? 3.054 41.525 74.745 1.00 20.03 200 CYS A O 1
ATOM 1614 N N . PHE A 1 201 ? 5.280 41.119 74.668 1.00 18.42 201 PHE A N 1
ATOM 1615 C CA . PHE A 1 201 ? 5.343 41.327 73.202 1.00 17.37 201 PHE A CA 1
ATOM 1616 C C . PHE A 1 201 ? 5.429 39.948 72.543 1.00 17.17 201 PHE A C 1
ATOM 1617 O O . PHE A 1 201 ? 6.097 39.836 71.502 1.00 17.28 201 PHE A O 1
ATOM 1625 N N . GLU A 1 202 ? 4.823 38.944 73.122 1.00 17.18 202 GLU A N 1
ATOM 1626 C CA . GLU A 1 202 ? 4.921 37.583 72.604 1.00 16.95 202 GLU A CA 1
ATOM 1627 C C . GLU A 1 202 ? 3.822 37.156 71.668 1.00 17.25 202 GLU A C 1
ATOM 1628 O O . GLU A 1 202 ? 3.784 35.937 71.367 1.00 17.99 202 GLU A O 1
ATOM 1634 N N . SER A 1 203 ? 2.954 38.041 71.256 1.00 17.31 203 SER A N 1
ATOM 1635 C CA . SER A 1 203 ? 1.889 37.538 70.331 1.00 17.31 203 SER A CA 1
ATOM 1636 C C . SER A 1 203 ? 2.542 37.617 68.961 1.00 17.86 203 SER A C 1
ATOM 1637 O O . SER A 1 203 ? 2.203 36.860 68.055 1.00 19.04 203 SER A O 1
ATOM 1640 N N . MET A 1 204 ? 3.496 38.512 68.878 1.00 18.01 204 MET A N 1
ATOM 1641 C CA . MET A 1 204 ? 4.329 38.911 67.763 1.00 17.92 204 MET A CA 1
ATOM 1642 C C . MET A 1 204 ? 5.324 37.853 67.292 1.00 18.09 204 MET A C 1
ATOM 1643 O O . MET A 1 204 ? 6.427 37.735 67.846 1.00 17.57 204 MET A O 1
ATOM 1648 N N . GLN A 1 205 ? 4.893 37.198 66.237 1.00 18.79 205 GLN A N 1
ATOM 1649 C CA . GLN A 1 205 ? 5.647 36.129 65.597 1.00 19.27 205 GLN A CA 1
ATOM 1650 C C . GLN A 1 205 ? 6.875 36.629 64.850 1.00 18.22 205 GLN A C 1
ATOM 1651 O O . GLN A 1 205 ? 7.942 36.010 64.996 1.00 18.17 205 GLN A O 1
ATOM 1657 N N . ASP A 1 206 ? 6.746 37.657 64.069 1.00 17.69 206 ASP A N 1
ATOM 1658 C CA . ASP A 1 206 ? 7.899 38.145 63.270 1.00 18.05 206 ASP A CA 1
ATOM 1659 C C . ASP A 1 206 ? 8.998 38.701 64.157 1.00 18.01 206 ASP A C 1
ATOM 1660 O O . ASP A 1 206 ? 9.128 39.935 64.264 1.00 18.06 206 ASP A O 1
ATOM 1665 N N . GLN A 1 207 ? 9.801 37.834 64.742 1.00 17.99 207 GLN A N 1
ATOM 1666 C CA . GLN A 1 207 ? 10.872 38.257 65.644 1.00 18.36 207 GLN A CA 1
ATOM 1667 C C . GLN A 1 207 ? 11.414 39.613 65.259 1.00 19.33 207 GLN A C 1
ATOM 1668 O O . GLN A 1 207 ? 11.283 40.547 66.084 1.00 20.49 207 GLN A O 1
ATOM 1674 N N . ASN A 1 208 ? 11.947 39.805 64.075 1.00 20.02 208 ASN A N 1
ATOM 1675 C CA . ASN A 1 208 ? 12.498 41.099 63.653 1.00 20.16 208 ASN A CA 1
ATOM 1676 C C . ASN A 1 208 ? 11.566 42.268 63.929 1.00 19.70 208 ASN A C 1
ATOM 1677 O O . ASN A 1 208 ? 12.123 43.355 64.219 1.00 20.37 208 ASN A O 1
ATOM 1682 N N . LYS A 1 209 ? 10.272 42.038 63.821 1.00 18.42 209 LYS A N 1
ATOM 1683 C CA . LYS A 1 209 ? 9.335 43.144 64.107 1.00 17.88 209 LYS A CA 1
ATOM 1684 C C . LYS A 1 209 ? 9.639 43.493 65.574 1.00 18.22 209 LYS A C 1
ATOM 1685 O O . LYS A 1 209 ? 10.189 44.567 65.803 1.00 18.39 209 LYS A O 1
ATOM 1691 N N . LYS A 1 210 ? 9.291 42.512 66.390 1.00 18.76 210 LYS A N 1
ATOM 1692 C CA . LYS A 1 210 ? 9.442 42.545 67.855 1.00 18.44 210 LYS A CA 1
ATOM 1693 C C . LYS A 1 210 ? 10.758 43.155 68.311 1.00 18.92 210 LYS A C 1
ATOM 1694 O O . LYS A 1 210 ? 10.723 44.095 69.147 1.00 18.91 210 LYS A O 1
ATOM 1700 N N . LYS A 1 211 ? 11.879 42.690 67.787 1.00 19.25 211 LYS A N 1
ATOM 1701 C CA . LYS A 1 211 ? 13.167 43.287 68.196 1.00 20.13 211 LYS A CA 1
ATOM 1702 C C . LYS A 1 211 ? 13.148 44.766 67.830 1.00 20.17 211 LYS A C 1
ATOM 1703 O O . LYS A 1 211 ? 13.726 45.574 68.563 1.00 20.39 211 LYS A O 1
ATOM 1709 N N . SER A 1 212 ? 12.489 45.124 66.747 1.00 20.78 212 SER A N 1
ATOM 1710 C CA . SER A 1 212 ? 12.440 46.525 66.300 1.00 21.56 212 SER A CA 1
ATOM 1711 C C . SER A 1 212 ? 11.475 47.390 67.067 1.00 22.14 212 SER A C 1
ATOM 1712 O O . SER A 1 212 ? 11.752 48.595 67.252 1.00 22.34 212 SER A O 1
ATOM 1715 N N . VAL A 1 213 ? 10.378 46.793 67.492 1.00 22.96 213 VAL A N 1
ATOM 1716 C CA . VAL A 1 213 ? 9.369 47.503 68.281 1.00 23.06 213 VAL A CA 1
ATOM 1717 C C . VAL A 1 213 ? 9.888 47.630 69.726 1.00 23.65 213 VAL A C 1
ATOM 1718 O O . VAL A 1 213 ? 9.265 48.365 70.499 1.00 24.13 213 VAL A O 1
ATOM 1722 N N . MET A 1 214 ? 10.948 46.902 70.047 1.00 24.20 214 MET A N 1
ATOM 1723 C CA . MET A 1 214 ? 11.501 46.938 71.409 1.00 24.70 214 MET A CA 1
ATOM 1724 C C . MET A 1 214 ? 12.597 47.982 71.532 1.00 25.08 214 MET A C 1
ATOM 1725 O O . MET A 1 214 ? 12.459 48.912 72.341 1.00 25.04 214 MET A O 1
ATOM 1730 N N . ILE A 1 215 ? 13.641 47.842 70.738 1.00 26.00 215 ILE A N 1
ATOM 1731 C CA . ILE A 1 215 ? 14.723 48.836 70.831 1.00 26.79 215 ILE A CA 1
ATOM 1732 C C . ILE A 1 215 ? 14.273 50.194 70.329 1.00 27.12 215 ILE A C 1
ATOM 1733 O O . ILE A 1 215 ? 15.037 51.151 70.577 1.00 27.38 215 ILE A O 1
ATOM 1738 N N . ASP A 1 216 ? 13.123 50.322 69.696 1.00 27.80 216 ASP A N 1
ATOM 1739 C CA . ASP A 1 216 ? 12.666 51.637 69.230 1.00 28.84 216 ASP A CA 1
ATOM 1740 C C . ASP A 1 216 ? 12.366 52.525 70.463 1.00 28.82 216 ASP A C 1
ATOM 1741 O O . ASP A 1 216 ? 12.950 53.592 70.617 1.00 29.32 216 ASP A O 1
ATOM 1746 N N . LEU A 1 217 ? 11.403 51.986 71.165 1.00 28.47 217 LEU A N 1
ATOM 1747 C CA . LEU A 1 217 ? 10.777 52.455 72.389 1.00 28.11 217 LEU A CA 1
ATOM 1748 C C . LEU A 1 217 ? 11.763 52.666 73.540 1.00 28.34 217 LEU A C 1
ATOM 1749 O O . LEU A 1 217 ? 11.550 53.481 74.447 1.00 28.20 217 LEU A O 1
ATOM 1754 N N . ASN A 1 218 ? 12.841 51.909 73.477 1.00 28.63 218 ASN A N 1
ATOM 1755 C CA . ASN A 1 218 ? 13.942 51.960 74.444 1.00 28.79 218 ASN A CA 1
ATOM 1756 C C . ASN A 1 218 ? 14.567 53.348 74.238 1.00 29.18 218 ASN A C 1
ATOM 1757 O O . ASN A 1 218 ? 14.687 54.184 75.116 1.00 29.60 218 ASN A O 1
ATOM 1762 N N . ASN A 1 219 ? 14.931 53.514 72.988 1.00 29.67 219 ASN A N 1
ATOM 1763 C CA . ASN A 1 219 ? 15.565 54.703 72.402 1.00 29.83 219 ASN A CA 1
ATOM 1764 C C . ASN A 1 219 ? 14.635 55.914 72.478 1.00 29.92 219 ASN A C 1
ATOM 1765 O O . ASN A 1 219 ? 15.011 57.065 72.215 1.00 29.09 219 ASN A O 1
ATOM 1770 N N . GLN A 1 220 ? 13.412 55.607 72.875 1.00 30.29 220 GLN A N 1
ATOM 1771 C CA . GLN A 1 220 ? 12.348 56.577 73.059 1.00 31.26 220 GLN A CA 1
ATOM 1772 C C . GLN A 1 220 ? 12.348 57.006 74.535 1.00 31.85 220 GLN A C 1
ATOM 1773 O O . GLN A 1 220 ? 12.562 58.202 74.800 1.00 32.85 220 GLN A O 1
ATOM 1779 N N . VAL A 1 221 ? 12.113 56.063 75.424 1.00 31.94 221 VAL A N 1
ATOM 1780 C CA . VAL A 1 221 ? 12.097 56.394 76.865 1.00 31.71 221 VAL A CA 1
ATOM 1781 C C . VAL A 1 221 ? 13.461 56.946 77.260 1.00 32.13 221 VAL A C 1
ATOM 1782 O O . VAL A 1 221 ? 13.568 58.069 77.785 1.00 32.52 221 VAL A O 1
ATOM 1786 N N . ILE A 1 222 ? 14.503 56.190 76.980 1.00 32.30 222 ILE A N 1
ATOM 1787 C CA . ILE A 1 222 ? 15.869 56.600 77.302 1.00 32.71 222 ILE A CA 1
ATOM 1788 C C . ILE A 1 222 ? 16.043 58.075 76.965 1.00 33.69 222 ILE A C 1
ATOM 1789 O O . ILE A 1 222 ? 16.877 58.727 77.608 1.00 34.12 222 ILE A O 1
ATOM 1794 N N . LYS A 1 223 ? 15.286 58.567 76.006 1.00 34.73 223 LYS A N 1
ATOM 1795 C CA . LYS A 1 223 ? 15.323 59.961 75.564 1.00 36.13 223 LYS A CA 1
ATOM 1796 C C . LYS A 1 223 ? 14.377 60.846 76.370 1.00 36.94 223 LYS A C 1
ATOM 1797 O O . LYS A 1 223 ? 14.847 61.787 77.027 1.00 36.81 223 LYS A O 1
ATOM 1803 N N . PHE A 1 224 ? 13.095 60.552 76.309 1.00 38.27 224 PHE A N 1
ATOM 1804 C CA . PHE A 1 224 ? 12.023 61.254 77.029 1.00 39.42 224 PHE A CA 1
ATOM 1805 C C . PHE A 1 224 ? 12.518 61.571 78.454 1.00 40.57 224 PHE A C 1
ATOM 1806 O O . PHE A 1 224 ? 12.211 62.651 78.984 1.00 40.86 224 PHE A O 1
ATOM 1814 N N . ARG A 1 225 ? 13.201 60.585 79.031 1.00 41.39 225 ARG A N 1
ATOM 1815 C CA . ARG A 1 225 ? 13.766 60.786 80.376 1.00 42.53 225 ARG A CA 1
ATOM 1816 C C . ARG A 1 225 ? 14.805 61.911 80.104 1.00 43.34 225 ARG A C 1
ATOM 1817 O O . ARG A 1 225 ? 14.487 63.098 80.227 1.00 43.55 225 ARG A O 1
ATOM 1825 N N . GLN A 1 226 ? 15.974 61.472 79.679 1.00 43.85 226 GLN A N 1
ATOM 1826 C CA . GLN A 1 226 ? 17.091 62.353 79.356 1.00 44.48 226 GLN A CA 1
ATOM 1827 C C . GLN A 1 226 ? 16.617 63.769 79.042 1.00 45.51 226 GLN A C 1
ATOM 1828 O O . GLN A 1 226 ? 16.846 64.741 79.774 1.00 45.57 226 GLN A O 1
ATOM 1834 N N . ASP A 1 227 ? 15.936 63.853 77.919 1.00 47.07 227 ASP A N 1
ATOM 1835 C CA . ASP A 1 227 ? 15.390 65.089 77.351 1.00 48.49 227 ASP A CA 1
ATOM 1836 C C . ASP A 1 227 ? 14.867 66.020 78.447 1.00 48.88 227 ASP A C 1
ATOM 1837 O O . ASP A 1 227 ? 15.377 67.148 78.568 1.00 49.15 227 ASP A O 1
ATOM 1842 N N . ASN A 1 228 ? 13.881 65.506 79.167 1.00 49.00 228 ASN A N 1
ATOM 1843 C CA . ASN A 1 228 ? 13.249 66.277 80.250 1.00 49.06 228 ASN A CA 1
ATOM 1844 C C . ASN A 1 228 ? 13.148 65.444 81.530 1.00 50.03 228 ASN A C 1
ATOM 1845 O O . ASN A 1 228 ? 12.606 64.341 81.616 1.00 50.16 228 ASN A O 1
ATOM 1850 N N . ASN A 1 229 ? 13.719 66.028 82.551 1.00 50.98 229 ASN A N 1
ATOM 1851 C CA . ASN A 1 229 ? 13.871 65.668 83.928 1.00 51.89 229 ASN A CA 1
ATOM 1852 C C . ASN A 1 229 ? 13.340 64.334 84.439 1.00 52.35 229 ASN A C 1
ATOM 1853 O O . ASN A 1 229 ? 12.183 64.216 84.894 1.00 52.20 229 ASN A O 1
ATOM 1858 N N . LEU A 1 230 ? 14.229 63.357 84.432 1.00 52.76 230 LEU A N 1
ATOM 1859 C CA . LEU A 1 230 ? 13.959 62.002 84.959 1.00 53.11 230 LEU A CA 1
ATOM 1860 C C . LEU A 1 230 ? 15.280 61.502 85.550 1.00 53.26 230 LEU A C 1
ATOM 1861 O O . LEU A 1 230 ? 15.543 61.825 86.733 1.00 53.11 230 LEU A O 1
ATOM 1866 N N . ILE A 1 231 ? 16.075 60.766 84.800 1.00 53.56 231 ILE A N 1
ATOM 1867 C CA . ILE A 1 231 ? 17.377 60.269 85.282 1.00 53.72 231 ILE A CA 1
ATOM 1868 C C . ILE A 1 231 ? 18.429 60.423 84.174 1.00 53.93 231 ILE A C 1
ATOM 1869 O O . ILE A 1 231 ? 18.589 59.446 83.408 1.00 54.10 231 ILE A O 1
ATOM 1875 N N . MET B 1 1 ? 38.453 37.967 93.195 1.00 46.29 1 MET B N 1
ATOM 1876 C CA . MET B 1 1 ? 37.347 37.439 94.006 1.00 45.93 1 MET B CA 1
ATOM 1877 C C . MET B 1 1 ? 36.023 37.935 93.413 1.00 45.37 1 MET B C 1
ATOM 1878 O O . MET B 1 1 ? 35.608 39.076 93.714 1.00 45.60 1 MET B O 1
ATOM 1883 N N . ASN B 1 2 ? 35.425 37.068 92.596 1.00 43.91 2 ASN B N 1
ATOM 1884 C CA . ASN B 1 2 ? 34.130 37.382 91.939 1.00 41.68 2 ASN B CA 1
ATOM 1885 C C . ASN B 1 2 ? 33.151 37.746 93.065 1.00 40.47 2 ASN B C 1
ATOM 1886 O O . ASN B 1 2 ? 33.115 37.085 94.113 1.00 40.59 2 ASN B O 1
ATOM 1891 N N . LYS B 1 3 ? 32.420 38.796 92.823 1.00 38.81 3 LYS B N 1
ATOM 1892 C CA . LYS B 1 3 ? 31.431 39.390 93.729 1.00 37.21 3 LYS B CA 1
ATOM 1893 C C . LYS B 1 3 ? 30.131 38.617 93.810 1.00 36.62 3 LYS B C 1
ATOM 1894 O O . LYS B 1 3 ? 29.250 38.750 92.945 1.00 37.04 3 LYS B O 1
ATOM 1900 N N . TRP B 1 4 ? 29.992 37.809 94.840 1.00 35.90 4 TRP B N 1
ATOM 1901 C CA . TRP B 1 4 ? 28.839 36.965 95.168 1.00 35.06 4 TRP B CA 1
ATOM 1902 C C . TRP B 1 4 ? 27.609 37.856 95.415 1.00 34.47 4 TRP B C 1
ATOM 1903 O O . TRP B 1 4 ? 27.783 38.957 95.985 1.00 34.32 4 TRP B O 1
ATOM 1914 N N . ASN B 1 5 ? 26.444 37.360 95.039 1.00 33.48 5 ASN B N 1
ATOM 1915 C CA . ASN B 1 5 ? 25.220 38.178 95.223 1.00 33.16 5 ASN B CA 1
ATOM 1916 C C . ASN B 1 5 ? 24.215 37.554 96.183 1.00 33.05 5 ASN B C 1
ATOM 1917 O O . ASN B 1 5 ? 24.180 36.317 96.361 1.00 33.47 5 ASN B O 1
ATOM 1922 N N . TYR B 1 6 ? 23.395 38.417 96.796 1.00 32.00 6 TYR B N 1
ATOM 1923 C CA . TYR B 1 6 ? 22.355 38.079 97.758 1.00 30.74 6 TYR B CA 1
ATOM 1924 C C . TYR B 1 6 ? 20.973 38.675 97.500 1.00 30.04 6 TYR B C 1
ATOM 1925 O O . TYR B 1 6 ? 20.815 39.877 97.213 1.00 30.15 6 TYR B O 1
ATOM 1934 N N . GLY B 1 7 ? 19.967 37.845 97.679 1.00 28.86 7 GLY B N 1
ATOM 1935 C CA . GLY B 1 7 ? 18.546 38.231 97.545 1.00 28.19 7 GLY B CA 1
ATOM 1936 C C . GLY B 1 7 ? 17.904 37.854 98.886 1.00 27.80 7 GLY B C 1
ATOM 1937 O O . GLY B 1 7 ? 18.674 37.706 99.845 1.00 28.31 7 GLY B O 1
ATOM 1938 N N . VAL B 1 8 ? 16.610 37.712 98.974 1.00 27.19 8 VAL B N 1
ATOM 1939 C CA . VAL B 1 8 ? 15.875 37.328 100.182 1.00 26.12 8 VAL B CA 1
ATOM 1940 C C . VAL B 1 8 ? 14.610 36.594 99.722 1.00 25.49 8 VAL B C 1
ATOM 1941 O O . VAL B 1 8 ? 13.994 37.197 98.819 1.00 25.99 8 VAL B O 1
ATOM 1945 N N . PHE B 1 9 ? 14.277 35.462 100.273 1.00 24.62 9 PHE B N 1
ATOM 1946 C CA . PHE B 1 9 ? 13.038 34.811 99.760 1.00 24.93 9 PHE B CA 1
ATOM 1947 C C . PHE B 1 9 ? 12.038 34.811 100.913 1.00 25.54 9 PHE B C 1
ATOM 1948 O O . PHE B 1 9 ? 12.413 35.319 101.973 1.00 26.26 9 PHE B O 1
ATOM 1956 N N . PHE B 1 10 ? 10.865 34.303 100.666 1.00 25.81 10 PHE B N 1
ATOM 1957 C CA . PHE B 1 10 ? 9.790 34.206 101.662 1.00 26.79 10 PHE B CA 1
ATOM 1958 C C . PHE B 1 10 ? 9.067 32.903 101.295 1.00 28.15 10 PHE B C 1
ATOM 1959 O O . PHE B 1 10 ? 9.057 32.648 100.073 1.00 28.75 10 PHE B O 1
ATOM 1967 N N . VAL B 1 11 ? 8.570 32.183 102.278 1.00 29.17 11 VAL B N 1
ATOM 1968 C CA . VAL B 1 11 ? 7.827 30.937 101.901 1.00 30.13 11 VAL B CA 1
ATOM 1969 C C . VAL B 1 11 ? 6.401 31.473 101.820 1.00 31.14 11 VAL B C 1
ATOM 1970 O O . VAL B 1 11 ? 6.270 32.677 102.134 1.00 31.05 11 VAL B O 1
ATOM 1974 N N . ASN B 1 12 ? 5.432 30.719 101.407 1.00 32.93 12 ASN B N 1
ATOM 1975 C CA . ASN B 1 12 ? 4.055 31.259 101.335 1.00 35.56 12 ASN B CA 1
ATOM 1976 C C . ASN B 1 12 ? 3.089 30.129 101.696 1.00 37.83 12 ASN B C 1
ATOM 1977 O O . ASN B 1 12 ? 2.956 29.136 100.975 1.00 37.49 12 ASN B O 1
ATOM 1982 N N . PHE B 1 13 ? 2.445 30.317 102.831 1.00 40.44 13 PHE B N 1
ATOM 1983 C CA . PHE B 1 13 ? 1.464 29.348 103.380 1.00 43.23 13 PHE B CA 1
ATOM 1984 C C . PHE B 1 13 ? 0.646 30.112 104.429 1.00 44.98 13 PHE B C 1
ATOM 1985 O O . PHE B 1 13 ? 1.050 31.218 104.865 1.00 45.01 13 PHE B O 1
ATOM 1993 N N . TYR B 1 14 ? -0.491 29.551 104.813 1.00 46.85 14 TYR B N 1
ATOM 1994 C CA . TYR B 1 14 ? -1.382 30.152 105.792 1.00 49.05 14 TYR B CA 1
ATOM 1995 C C . TYR B 1 14 ? -1.534 29.396 107.116 1.00 50.94 14 TYR B C 1
ATOM 1996 O O . TYR B 1 14 ? -1.415 28.174 107.253 1.00 50.83 14 TYR B O 1
ATOM 2005 N N . ASN B 1 15 ? -1.935 30.224 108.085 1.00 53.24 15 ASN B N 1
ATOM 2006 C CA . ASN B 1 15 ? -2.183 29.798 109.481 1.00 54.95 15 ASN B CA 1
ATOM 2007 C C . ASN B 1 15 ? -0.962 28.932 109.831 1.00 56.01 15 ASN B C 1
ATOM 2008 O O . ASN B 1 15 ? -1.075 27.737 110.118 1.00 55.94 15 ASN B O 1
ATOM 2013 N N . LYS B 1 16 ? 0.160 29.638 109.691 1.00 57.24 16 LYS B N 1
ATOM 2014 C CA . LYS B 1 16 ? 1.473 28.998 109.988 1.00 58.81 16 LYS B CA 1
ATOM 2015 C C . LYS B 1 16 ? 1.174 28.217 111.268 1.00 60.08 16 LYS B C 1
ATOM 2016 O O . LYS B 1 16 ? 1.155 26.981 111.256 1.00 60.74 16 LYS B O 1
ATOM 2022 N N . GLY B 1 17 ? 0.842 28.981 112.287 1.00 61.32 17 GLY B N 1
ATOM 2023 C CA . GLY B 1 17 ? 0.476 28.428 113.600 1.00 62.79 17 GLY B CA 1
ATOM 2024 C C . GLY B 1 17 ? 1.117 29.293 114.688 1.00 63.65 17 GLY B C 1
ATOM 2025 O O . GLY B 1 17 ? 0.557 30.308 115.126 1.00 63.64 17 GLY B O 1
ATOM 2026 N N . GLN B 1 18 ? 2.299 28.827 115.047 1.00 64.31 18 GLN B N 1
ATOM 2027 C CA . GLN B 1 18 ? 3.105 29.513 116.090 1.00 65.09 18 GLN B CA 1
ATOM 2028 C C . GLN B 1 18 ? 2.992 30.999 115.786 1.00 65.34 18 GLN B C 1
ATOM 2029 O O . GLN B 1 18 ? 2.669 31.790 116.700 1.00 65.93 18 GLN B O 1
ATOM 2035 N N . GLN B 1 19 ? 3.180 31.353 114.517 1.00 65.09 19 GLN B N 1
ATOM 2036 C CA . GLN B 1 19 ? 3.013 32.777 114.139 1.00 64.52 19 GLN B CA 1
ATOM 2037 C C . GLN B 1 19 ? 1.533 32.863 113.713 1.00 63.90 19 GLN B C 1
ATOM 2038 O O . GLN B 1 19 ? 1.128 32.217 112.737 1.00 63.51 19 GLN B O 1
ATOM 2044 N N . GLU B 1 20 ? 0.805 33.637 114.493 1.00 63.35 20 GLU B N 1
ATOM 2045 C CA . GLU B 1 20 ? -0.640 33.842 114.231 1.00 62.70 20 GLU B CA 1
ATOM 2046 C C . GLU B 1 20 ? -0.755 34.477 112.851 1.00 61.98 20 GLU B C 1
ATOM 2047 O O . GLU B 1 20 ? 0.268 34.946 112.304 1.00 62.35 20 GLU B O 1
ATOM 2053 N N . PRO B 1 21 ? -1.952 34.477 112.290 1.00 61.17 21 PRO B N 1
ATOM 2054 C CA . PRO B 1 21 ? -2.246 34.987 110.960 1.00 60.43 21 PRO B CA 1
ATOM 2055 C C . PRO B 1 21 ? -1.490 36.186 110.431 1.00 59.67 21 PRO B C 1
ATOM 2056 O O . PRO B 1 21 ? -0.647 36.047 109.516 1.00 59.66 21 PRO B O 1
ATOM 2060 N N . SER B 1 22 ? -1.795 37.361 110.949 1.00 58.62 22 SER B N 1
ATOM 2061 C CA . SER B 1 22 ? -1.177 38.616 110.505 1.00 57.38 22 SER B CA 1
ATOM 2062 C C . SER B 1 22 ? 0.073 38.963 111.291 1.00 56.63 22 SER B C 1
ATOM 2063 O O . SER B 1 22 ? 0.497 40.138 111.324 1.00 56.84 22 SER B O 1
ATOM 2066 N N . LYS B 1 23 ? 0.647 37.932 111.891 1.00 55.41 23 LYS B N 1
ATOM 2067 C CA . LYS B 1 23 ? 1.902 38.086 112.666 1.00 53.84 23 LYS B CA 1
ATOM 2068 C C . LYS B 1 23 ? 2.999 38.145 111.591 1.00 52.43 23 LYS B C 1
ATOM 2069 O O . LYS B 1 23 ? 3.675 39.150 111.345 1.00 51.88 23 LYS B O 1
ATOM 2075 N N . THR B 1 24 ? 3.081 37.003 110.929 1.00 50.74 24 THR B N 1
ATOM 2076 C CA . THR B 1 24 ? 3.986 36.706 109.832 1.00 48.71 24 THR B CA 1
ATOM 2077 C C . THR B 1 24 ? 4.037 37.817 108.793 1.00 47.64 24 THR B C 1
ATOM 2078 O O . THR B 1 24 ? 5.102 38.344 108.466 1.00 47.48 24 THR B O 1
ATOM 2082 N N . MET B 1 25 ? 2.857 38.119 108.272 1.00 46.59 25 MET B N 1
ATOM 2083 C CA . MET B 1 25 ? 2.723 39.161 107.235 1.00 45.45 25 MET B CA 1
ATOM 2084 C C . MET B 1 25 ? 3.266 40.496 107.739 1.00 44.39 25 MET B C 1
ATOM 2085 O O . MET B 1 25 ? 3.806 41.296 106.937 1.00 44.22 25 MET B O 1
ATOM 2090 N N . ASN B 1 26 ? 3.144 40.711 109.045 1.00 43.02 26 ASN B N 1
ATOM 2091 C CA . ASN B 1 26 ? 3.617 41.975 109.649 1.00 41.53 26 ASN B CA 1
ATOM 2092 C C . ASN B 1 26 ? 5.120 41.973 109.860 1.00 40.36 26 ASN B C 1
ATOM 2093 O O . ASN B 1 26 ? 5.742 43.056 109.937 1.00 39.95 26 ASN B O 1
ATOM 2098 N N . ASN B 1 27 ? 5.679 40.779 109.916 1.00 39.24 27 ASN B N 1
ATOM 2099 C CA . ASN B 1 27 ? 7.146 40.621 110.071 1.00 38.26 27 ASN B CA 1
ATOM 2100 C C . ASN B 1 27 ? 7.736 40.770 108.651 1.00 37.28 27 ASN B C 1
ATOM 2101 O O . ASN B 1 27 ? 8.719 41.491 108.433 1.00 37.39 27 ASN B O 1
ATOM 2106 N N . ALA B 1 28 ? 7.070 40.056 107.752 1.00 35.37 28 ALA B N 1
ATOM 2107 C CA . ALA B 1 28 ? 7.374 40.010 106.327 1.00 33.00 28 ALA B CA 1
ATOM 2108 C C . ALA B 1 28 ? 7.623 41.446 105.863 1.00 31.74 28 ALA B C 1
ATOM 2109 O O . ALA B 1 28 ? 8.664 41.742 105.262 1.00 31.54 28 ALA B O 1
ATOM 2111 N N . LEU B 1 29 ? 6.636 42.271 106.194 1.00 30.29 29 LEU B N 1
ATOM 2112 C CA . LEU B 1 29 ? 6.744 43.694 105.818 1.00 29.41 29 LEU B CA 1
ATOM 2113 C C . LEU B 1 29 ? 7.960 44.343 106.474 1.00 28.69 29 LEU B C 1
ATOM 2114 O O . LEU B 1 29 ? 8.525 45.291 105.879 1.00 28.64 29 LEU B O 1
ATOM 2119 N N . GLU B 1 30 ? 8.362 43.825 107.633 1.00 27.72 30 GLU B N 1
ATOM 2120 C CA . GLU B 1 30 ? 9.523 44.427 108.303 1.00 26.89 30 GLU B CA 1
ATOM 2121 C C . GLU B 1 30 ? 10.822 44.012 107.632 1.00 26.67 30 GLU B C 1
ATOM 2122 O O . GLU B 1 30 ? 11.806 44.785 107.655 1.00 26.58 30 GLU B O 1
ATOM 2128 N N . THR B 1 31 ? 10.787 42.827 107.040 1.00 25.75 31 THR B N 1
ATOM 2129 C CA . THR B 1 31 ? 12.006 42.365 106.342 1.00 25.32 31 THR B CA 1
ATOM 2130 C C . THR B 1 31 ? 12.193 43.428 105.242 1.00 25.02 31 THR B C 1
ATOM 2131 O O . THR B 1 31 ? 13.158 44.174 105.116 1.00 24.52 31 THR B O 1
ATOM 2135 N N . LEU B 1 32 ? 11.107 43.450 104.471 1.00 25.00 32 LEU B N 1
ATOM 2136 C CA . LEU B 1 32 ? 10.992 44.316 103.309 1.00 25.07 32 LEU B CA 1
ATOM 2137 C C . LEU B 1 32 ? 11.513 45.712 103.570 1.00 25.58 32 LEU B C 1
ATOM 2138 O O . LEU B 1 32 ? 12.261 46.165 102.666 1.00 26.00 32 LEU B O 1
ATOM 2143 N N . ARG B 1 33 ? 11.159 46.328 104.686 1.00 25.81 33 ARG B N 1
ATOM 2144 C CA . ARG B 1 33 ? 11.657 47.718 104.906 1.00 25.46 33 ARG B CA 1
ATOM 2145 C C . ARG B 1 33 ? 13.158 47.667 105.148 1.00 24.88 33 ARG B C 1
ATOM 2146 O O . ARG B 1 33 ? 13.863 48.615 104.755 1.00 24.84 33 ARG B O 1
ATOM 2154 N N . ILE B 1 34 ? 13.604 46.573 105.751 1.00 24.41 34 ILE B N 1
ATOM 2155 C CA . ILE B 1 34 ? 15.051 46.492 106.020 1.00 24.94 34 ILE B CA 1
ATOM 2156 C C . ILE B 1 34 ? 15.822 46.714 104.724 1.00 25.27 34 ILE B C 1
ATOM 2157 O O . ILE B 1 34 ? 16.808 47.475 104.727 1.00 25.82 34 ILE B O 1
ATOM 2162 N N . ILE B 1 35 ? 15.360 46.065 103.672 1.00 25.22 35 ILE B N 1
ATOM 2163 C CA . ILE B 1 35 ? 15.912 46.078 102.320 1.00 23.94 35 ILE B CA 1
ATOM 2164 C C . ILE B 1 35 ? 15.902 47.470 101.700 1.00 24.99 35 ILE B C 1
ATOM 2165 O O . ILE B 1 35 ? 16.944 48.054 101.375 1.00 25.13 35 ILE B O 1
ATOM 2170 N N . ASP B 1 36 ? 14.701 47.979 101.532 1.00 26.27 36 ASP B N 1
ATOM 2171 C CA . ASP B 1 36 ? 14.445 49.286 100.930 1.00 28.04 36 ASP B CA 1
ATOM 2172 C C . ASP B 1 36 ? 15.114 50.367 101.770 1.00 29.51 36 ASP B C 1
ATOM 2173 O O . ASP B 1 36 ? 15.929 51.136 101.260 1.00 29.75 36 ASP B O 1
ATOM 2178 N N . GLU B 1 37 ? 14.727 50.369 103.035 1.00 31.38 37 GLU B N 1
ATOM 2179 C CA . GLU B 1 37 ? 15.181 51.374 103.969 1.00 32.86 37 GLU B CA 1
ATOM 2180 C C . GLU B 1 37 ? 16.595 51.402 104.464 1.00 33.16 37 GLU B C 1
ATOM 2181 O O . GLU B 1 37 ? 17.142 52.524 104.260 1.00 33.58 37 GLU B O 1
ATOM 2187 N N . ASP B 1 38 ? 17.149 50.372 105.077 1.00 33.16 38 ASP B N 1
ATOM 2188 C CA . ASP B 1 38 ? 18.527 50.514 105.592 1.00 33.46 38 ASP B CA 1
ATOM 2189 C C . ASP B 1 38 ? 19.636 49.720 104.934 1.00 33.14 38 ASP B C 1
ATOM 2190 O O . ASP B 1 38 ? 20.818 49.967 105.287 1.00 32.91 38 ASP B O 1
ATOM 2195 N N . THR B 1 39 ? 19.351 48.815 104.030 1.00 33.16 39 THR B N 1
ATOM 2196 C CA . THR B 1 39 ? 20.408 48.011 103.387 1.00 32.99 39 THR B CA 1
ATOM 2197 C C . THR B 1 39 ? 20.699 48.479 101.976 1.00 33.64 39 THR B C 1
ATOM 2198 O O . THR B 1 39 ? 20.200 49.529 101.525 1.00 34.03 39 THR B O 1
ATOM 2202 N N . SER B 1 40 ? 21.555 47.727 101.297 1.00 33.90 40 SER B N 1
ATOM 2203 C CA . SER B 1 40 ? 21.992 48.036 99.934 1.00 34.09 40 SER B CA 1
ATOM 2204 C C . SER B 1 40 ? 22.556 46.803 99.228 1.00 34.00 40 SER B C 1
ATOM 2205 O O . SER B 1 40 ? 22.894 46.840 98.027 1.00 34.50 40 SER B O 1
ATOM 2208 N N . ILE B 1 41 ? 22.643 45.725 99.975 1.00 33.68 41 ILE B N 1
ATOM 2209 C CA . ILE B 1 41 ? 23.170 44.468 99.429 1.00 33.26 41 ILE B CA 1
ATOM 2210 C C . ILE B 1 41 ? 22.039 43.527 99.075 1.00 32.79 41 ILE B C 1
ATOM 2211 O O . ILE B 1 41 ? 22.363 42.429 98.580 1.00 33.63 41 ILE B O 1
ATOM 2216 N N . TYR B 1 42 ? 20.796 43.879 99.331 1.00 32.23 42 TYR B N 1
ATOM 2217 C CA . TYR B 1 42 ? 19.721 42.908 98.949 1.00 31.99 42 TYR B CA 1
ATOM 2218 C C . TYR B 1 42 ? 19.140 43.460 97.657 1.00 31.15 42 TYR B C 1
ATOM 2219 O O . TYR B 1 42 ? 18.413 44.461 97.658 1.00 31.23 42 TYR B O 1
ATOM 2228 N N . ASP B 1 43 ? 19.561 42.787 96.592 1.00 30.21 43 ASP B N 1
ATOM 2229 C CA . ASP B 1 43 ? 19.185 43.140 95.227 1.00 28.68 43 ASP B CA 1
ATOM 2230 C C . ASP B 1 43 ? 17.829 42.583 94.825 1.00 27.24 43 ASP B C 1
ATOM 2231 O O . ASP B 1 43 ? 17.205 43.363 94.067 1.00 28.39 43 ASP B O 1
ATOM 2236 N N . VAL B 1 44 ? 17.442 41.401 95.221 1.00 25.03 44 VAL B N 1
ATOM 2237 C CA . VAL B 1 44 ? 16.121 40.915 94.764 1.00 23.84 44 VAL B CA 1
ATOM 2238 C C . VAL B 1 44 ? 15.412 40.173 95.878 1.00 23.74 44 VAL B C 1
ATOM 2239 O O . VAL B 1 44 ? 16.061 39.923 96.902 1.00 24.57 44 VAL B O 1
ATOM 2243 N N . ILE B 1 45 ? 14.169 39.820 95.640 1.00 23.26 45 ILE B N 1
ATOM 2244 C CA . ILE B 1 45 ? 13.359 39.075 96.630 1.00 22.44 45 ILE B CA 1
ATOM 2245 C C . ILE B 1 45 ? 12.745 37.871 95.939 1.00 21.94 45 ILE B C 1
ATOM 2246 O O . ILE B 1 45 ? 13.025 37.681 94.737 1.00 22.94 45 ILE B O 1
ATOM 2251 N N . ASN B 1 46 ? 11.959 37.083 96.631 1.00 21.09 46 ASN B N 1
ATOM 2252 C CA . ASN B 1 46 ? 11.350 35.876 96.019 1.00 20.43 46 ASN B CA 1
ATOM 2253 C C . ASN B 1 46 ? 10.261 35.323 96.923 1.00 20.39 46 ASN B C 1
ATOM 2254 O O . ASN B 1 46 ? 10.325 35.454 98.164 1.00 21.06 46 ASN B O 1
ATOM 2259 N N . ILE B 1 47 ? 9.257 34.689 96.347 1.00 19.84 47 ILE B N 1
ATOM 2260 C CA . ILE B 1 47 ? 8.166 34.129 97.151 1.00 19.44 47 ILE B CA 1
ATOM 2261 C C . ILE B 1 47 ? 7.936 32.684 96.773 1.00 20.43 47 ILE B C 1
ATOM 2262 O O . ILE B 1 47 ? 6.971 32.298 96.109 1.00 20.81 47 ILE B O 1
ATOM 2267 N N . ASP B 1 48 ? 8.853 31.866 97.235 1.00 21.75 48 ASP B N 1
ATOM 2268 C CA . ASP B 1 48 ? 8.781 30.401 97.002 1.00 23.57 48 ASP B CA 1
ATOM 2269 C C . ASP B 1 48 ? 7.369 29.962 97.359 1.00 25.41 48 ASP B C 1
ATOM 2270 O O . ASP B 1 48 ? 6.730 30.535 98.252 1.00 26.11 48 ASP B O 1
ATOM 2275 N N . ASP B 1 49 ? 6.878 28.945 96.675 1.00 27.91 49 ASP B N 1
ATOM 2276 C CA . ASP B 1 49 ? 5.513 28.424 96.929 1.00 30.13 49 ASP B CA 1
ATOM 2277 C C . ASP B 1 49 ? 5.334 27.095 96.207 1.00 32.11 49 ASP B C 1
ATOM 2278 O O . ASP B 1 49 ? 4.276 26.655 95.762 1.00 31.93 49 ASP B O 1
ATOM 2283 N N . HIS B 1 50 ? 6.447 26.400 96.113 1.00 34.97 50 HIS B N 1
ATOM 2284 C CA . HIS B 1 50 ? 6.687 25.124 95.502 1.00 37.43 50 HIS B CA 1
ATOM 2285 C C . HIS B 1 50 ? 5.600 24.074 95.660 1.00 38.95 50 HIS B C 1
ATOM 2286 O O . HIS B 1 50 ? 5.132 23.598 94.606 1.00 39.57 50 HIS B O 1
ATOM 2293 N N . TYR B 1 51 ? 5.266 23.696 96.868 1.00 40.32 51 TYR B N 1
ATOM 2294 C CA . TYR B 1 51 ? 4.291 22.651 97.177 1.00 41.39 51 TYR B CA 1
ATOM 2295 C C . TYR B 1 51 ? 3.053 22.521 96.320 1.00 42.47 51 TYR B C 1
ATOM 2296 O O . TYR B 1 51 ? 2.133 21.768 96.725 1.00 42.69 51 TYR B O 1
ATOM 2305 N N . LEU B 1 52 ? 2.973 23.160 95.184 1.00 43.90 52 LEU B N 1
ATOM 2306 C CA . LEU B 1 52 ? 1.840 23.111 94.270 1.00 45.86 52 LEU B CA 1
ATOM 2307 C C . LEU B 1 52 ? 2.003 22.067 93.161 1.00 46.91 52 LEU B C 1
ATOM 2308 O O . LEU B 1 52 ? 3.080 21.553 92.823 1.00 47.50 52 LEU B O 1
ATOM 2313 N N . VAL B 1 53 ? 0.856 21.755 92.588 1.00 47.65 53 VAL B N 1
ATOM 2314 C CA . VAL B 1 53 ? 0.682 20.807 91.475 1.00 48.19 53 VAL B CA 1
ATOM 2315 C C . VAL B 1 53 ? 0.166 21.671 90.313 1.00 49.15 53 VAL B C 1
ATOM 2316 O O . VAL B 1 53 ? -1.027 21.787 90.011 1.00 48.62 53 VAL B O 1
ATOM 2320 N N . LYS B 1 54 ? 1.166 22.325 89.735 1.00 50.30 54 LYS B N 1
ATOM 2321 C CA . LYS B 1 54 ? 1.038 23.244 88.591 1.00 51.51 54 LYS B CA 1
ATOM 2322 C C . LYS B 1 54 ? 0.807 22.364 87.353 1.00 52.79 54 LYS B C 1
ATOM 2323 O O . LYS B 1 54 ? 1.634 22.124 86.464 1.00 52.80 54 LYS B O 1
ATOM 2329 N N . LYS B 1 55 ? -0.400 21.847 87.406 1.00 53.87 55 LYS B N 1
ATOM 2330 C CA . LYS B 1 55 ? -0.993 20.925 86.422 1.00 54.90 55 LYS B CA 1
ATOM 2331 C C . LYS B 1 55 ? -1.994 21.735 85.606 1.00 55.22 55 LYS B C 1
ATOM 2332 O O . LYS B 1 55 ? -1.941 22.984 85.637 1.00 55.63 55 LYS B O 1
ATOM 2338 N N . ASP B 1 56 ? -2.859 21.038 84.908 1.00 55.22 56 ASP B N 1
ATOM 2339 C CA . ASP B 1 56 ? -3.909 21.663 84.088 1.00 55.57 56 ASP B CA 1
ATOM 2340 C C . ASP B 1 56 ? -4.777 20.531 83.519 1.00 55.77 56 ASP B C 1
ATOM 2341 O O . ASP B 1 56 ? -4.432 19.351 83.676 1.00 56.03 56 ASP B O 1
ATOM 2346 N N . SER B 1 57 ? -5.888 20.927 82.931 1.00 55.44 57 SER B N 1
ATOM 2347 C CA . SER B 1 57 ? -6.859 20.008 82.334 1.00 54.87 57 SER B CA 1
ATOM 2348 C C . SER B 1 57 ? -6.126 18.819 81.709 1.00 54.28 57 SER B C 1
ATOM 2349 O O . SER B 1 57 ? -6.490 17.660 81.920 1.00 54.13 57 SER B O 1
ATOM 2352 N N . GLU B 1 58 ? -5.104 19.184 80.954 1.00 53.64 58 GLU B N 1
ATOM 2353 C CA . GLU B 1 58 ? -4.258 18.233 80.242 1.00 53.19 58 GLU B CA 1
ATOM 2354 C C . GLU B 1 58 ? -3.192 17.554 81.088 1.00 52.73 58 GLU B C 1
ATOM 2355 O O . GLU B 1 58 ? -2.398 16.739 80.562 1.00 53.12 58 GLU B O 1
ATOM 2361 N N . ASP B 1 59 ? -3.148 17.847 82.362 1.00 51.64 59 ASP B N 1
ATOM 2362 C CA . ASP B 1 59 ? -2.258 17.323 83.387 1.00 50.28 59 ASP B CA 1
ATOM 2363 C C . ASP B 1 59 ? -0.775 17.497 83.092 1.00 48.78 59 ASP B C 1
ATOM 2364 O O . ASP B 1 59 ? 0.048 16.747 83.646 1.00 48.87 59 ASP B O 1
ATOM 2369 N N . LYS B 1 60 ? -0.448 18.454 82.252 1.00 47.07 60 LYS B N 1
ATOM 2370 C CA . LYS B 1 60 ? 0.974 18.684 81.909 1.00 44.96 60 LYS B CA 1
ATOM 2371 C C . LYS B 1 60 ? 1.540 19.629 82.962 1.00 43.29 60 LYS B C 1
ATOM 2372 O O . LYS B 1 60 ? 1.012 20.737 83.150 1.00 43.03 60 LYS B O 1
ATOM 2378 N N . LYS B 1 61 ? 2.579 19.156 83.638 1.00 41.54 61 LYS B N 1
ATOM 2379 C CA . LYS B 1 61 ? 3.244 19.965 84.681 1.00 39.53 61 LYS B CA 1
ATOM 2380 C C . LYS B 1 61 ? 3.856 21.169 83.956 1.00 38.00 61 LYS B C 1
ATOM 2381 O O . LYS B 1 61 ? 4.471 20.965 82.894 1.00 38.38 61 LYS B O 1
ATOM 2387 N N . LEU B 1 62 ? 3.664 22.338 84.528 1.00 35.73 62 LEU B N 1
ATOM 2388 C CA . LEU B 1 62 ? 4.152 23.603 83.995 1.00 33.13 62 LEU B CA 1
ATOM 2389 C C . LEU B 1 62 ? 5.646 23.813 84.237 1.00 31.92 62 LEU B C 1
ATOM 2390 O O . LEU B 1 62 ? 6.125 23.456 85.323 1.00 32.02 62 LEU B O 1
ATOM 2395 N N . ALA B 1 63 ? 6.271 24.421 83.251 1.00 30.44 63 ALA B N 1
ATOM 2396 C CA . ALA B 1 63 ? 7.711 24.767 83.291 1.00 28.67 63 ALA B CA 1
ATOM 2397 C C . ALA B 1 63 ? 7.934 25.671 84.508 1.00 27.21 63 ALA B C 1
ATOM 2398 O O . ALA B 1 63 ? 7.503 26.838 84.526 1.00 27.42 63 ALA B O 1
ATOM 2400 N N . PRO B 1 64 ? 8.575 25.093 85.513 1.00 25.53 64 PRO B N 1
ATOM 2401 C CA . PRO B 1 64 ? 8.848 25.743 86.788 1.00 23.75 64 PRO B CA 1
ATOM 2402 C C . PRO B 1 64 ? 9.860 26.850 86.785 1.00 22.23 64 PRO B C 1
ATOM 2403 O O . PRO B 1 64 ? 10.845 26.679 87.525 1.00 22.01 64 PRO B O 1
ATOM 2407 N N . PHE B 1 65 ? 9.654 27.910 86.043 1.00 21.04 65 PHE B N 1
ATOM 2408 C CA . PHE B 1 65 ? 10.635 29.013 86.027 1.00 20.11 65 PHE B CA 1
ATOM 2409 C C . PHE B 1 65 ? 10.606 29.742 87.366 1.00 20.30 65 PHE B C 1
ATOM 2410 O O . PHE B 1 65 ? 9.753 29.512 88.234 1.00 20.42 65 PHE B O 1
ATOM 2418 N N . ILE B 1 66 ? 11.544 30.638 87.477 1.00 20.06 66 ILE B N 1
ATOM 2419 C CA . ILE B 1 66 ? 11.769 31.504 88.639 1.00 20.08 66 ILE B CA 1
ATOM 2420 C C . ILE B 1 66 ? 12.460 32.719 88.014 1.00 21.10 66 ILE B C 1
ATOM 2421 O O . ILE B 1 66 ? 13.349 32.467 87.178 1.00 21.90 66 ILE B O 1
ATOM 2426 N N . THR B 1 67 ? 12.005 33.887 88.400 1.00 21.53 67 THR B N 1
ATOM 2427 C CA . THR B 1 67 ? 12.560 35.139 87.880 1.00 21.96 67 THR B CA 1
ATOM 2428 C C . THR B 1 67 ? 13.119 36.003 88.993 1.00 22.39 67 THR B C 1
ATOM 2429 O O . THR B 1 67 ? 12.539 36.194 90.070 1.00 23.48 67 THR B O 1
ATOM 2433 N N . LEU B 1 68 ? 14.271 36.554 88.758 1.00 22.55 68 LEU B N 1
ATOM 2434 C CA . LEU B 1 68 ? 14.994 37.388 89.719 1.00 23.22 68 LEU B CA 1
ATOM 2435 C C . LEU B 1 68 ? 15.481 38.611 88.954 1.00 23.89 68 LEU B C 1
ATOM 2436 O O . LEU B 1 68 ? 16.640 38.673 88.492 1.00 23.73 68 LEU B O 1
ATOM 2441 N N . GLY B 1 69 ? 14.536 39.538 88.841 1.00 24.17 69 GLY B N 1
ATOM 2442 C CA . GLY B 1 69 ? 14.831 40.799 88.111 1.00 24.47 69 GLY B CA 1
ATOM 2443 C C . GLY B 1 69 ? 14.746 40.448 86.619 1.00 24.75 69 GLY B C 1
ATOM 2444 O O . GLY B 1 69 ? 13.935 39.581 86.236 1.00 24.97 69 GLY B O 1
ATOM 2445 N N . GLU B 1 70 ? 15.573 41.108 85.848 1.00 24.61 70 GLU B N 1
ATOM 2446 C CA . GLU B 1 70 ? 15.654 40.935 84.409 1.00 25.03 70 GLU B CA 1
ATOM 2447 C C . GLU B 1 70 ? 16.138 39.554 83.998 1.00 24.77 70 GLU B C 1
ATOM 2448 O O . GLU B 1 70 ? 16.121 39.318 82.768 1.00 24.94 70 GLU B O 1
ATOM 2454 N N . LYS B 1 71 ? 16.546 38.736 84.948 1.00 24.41 71 LYS B N 1
ATOM 2455 C CA . LYS B 1 71 ? 17.074 37.391 84.680 1.00 24.05 71 LYS B CA 1
ATOM 2456 C C . LYS B 1 71 ? 16.131 36.237 84.942 1.00 22.77 71 LYS B C 1
ATOM 2457 O O . LYS B 1 71 ? 15.371 36.298 85.907 1.00 23.43 71 LYS B O 1
ATOM 2463 N N . LEU B 1 72 ? 16.208 35.207 84.125 1.00 21.39 72 LEU B N 1
ATOM 2464 C CA . LEU B 1 72 ? 15.350 34.004 84.241 1.00 19.38 72 LEU B CA 1
ATOM 2465 C C . LEU B 1 72 ? 16.170 32.884 84.888 1.00 18.30 72 LEU B C 1
ATOM 2466 O O . LEU B 1 72 ? 17.412 32.916 84.756 1.00 18.09 72 LEU B O 1
ATOM 2471 N N . TYR B 1 73 ? 15.503 31.970 85.562 1.00 16.65 73 TYR B N 1
ATOM 2472 C CA . TYR B 1 73 ? 16.028 30.812 86.259 1.00 15.20 73 TYR B CA 1
ATOM 2473 C C . TYR B 1 73 ? 15.054 29.639 86.159 1.00 15.55 73 TYR B C 1
ATOM 2474 O O . TYR B 1 73 ? 13.859 29.863 85.923 1.00 15.16 73 TYR B O 1
ATOM 2483 N N . VAL B 1 74 ? 15.594 28.454 86.374 1.00 16.39 74 VAL B N 1
ATOM 2484 C CA . VAL B 1 74 ? 14.807 27.203 86.347 1.00 17.86 74 VAL B CA 1
ATOM 2485 C C . VAL B 1 74 ? 15.060 26.423 87.649 1.00 18.78 74 VAL B C 1
ATOM 2486 O O . VAL B 1 74 ? 16.187 25.939 87.865 1.00 19.57 74 VAL B O 1
ATOM 2490 N N . LEU B 1 75 ? 14.053 26.309 88.491 1.00 19.32 75 LEU B N 1
ATOM 2491 C CA . LEU B 1 75 ? 14.100 25.602 89.769 1.00 20.09 75 LEU B CA 1
ATOM 2492 C C . LEU B 1 75 ? 14.457 24.131 89.559 1.00 21.59 75 LEU B C 1
ATOM 2493 O O . LEU B 1 75 ? 13.827 23.487 88.666 1.00 22.53 75 LEU B O 1
ATOM 2498 N N . ALA B 1 76 ? 15.378 23.633 90.377 1.00 21.96 76 ALA B N 1
ATOM 2499 C CA . ALA B 1 76 ? 15.788 22.219 90.240 1.00 22.52 76 ALA B CA 1
ATOM 2500 C C . ALA B 1 76 ? 14.724 21.213 90.641 1.00 23.14 76 ALA B C 1
ATOM 2501 O O . ALA B 1 76 ? 14.977 20.061 91.042 1.00 23.17 76 ALA B O 1
ATOM 2503 N N . THR B 1 77 ? 13.470 21.563 90.496 1.00 24.46 77 THR B N 1
ATOM 2504 C CA . THR B 1 77 ? 12.296 20.750 90.813 1.00 26.28 77 THR B CA 1
ATOM 2505 C C . THR B 1 77 ? 12.610 19.275 90.685 1.00 27.05 77 THR B C 1
ATOM 2506 O O . THR B 1 77 ? 12.186 18.496 91.545 1.00 26.98 77 THR B O 1
ATOM 2510 N N . SER B 1 78 ? 13.332 18.891 89.657 1.00 29.16 78 SER B N 1
ATOM 2511 C CA . SER B 1 78 ? 13.683 17.479 89.437 1.00 31.49 78 SER B CA 1
ATOM 2512 C C . SER B 1 78 ? 14.942 17.283 88.609 1.00 32.23 78 SER B C 1
ATOM 2513 O O . SER B 1 78 ? 15.756 18.193 88.427 1.00 32.49 78 SER B O 1
ATOM 2516 N N . GLU B 1 79 ? 15.078 16.057 88.131 1.00 33.20 79 GLU B N 1
ATOM 2517 C CA . GLU B 1 79 ? 16.217 15.616 87.322 1.00 34.18 79 GLU B CA 1
ATOM 2518 C C . GLU B 1 79 ? 16.006 15.909 85.854 1.00 34.25 79 GLU B C 1
ATOM 2519 O O . GLU B 1 79 ? 17.031 16.197 85.199 1.00 34.63 79 GLU B O 1
ATOM 2525 N N . ASN B 1 80 ? 14.775 15.869 85.361 1.00 34.16 80 ASN B N 1
ATOM 2526 C CA . ASN B 1 80 ? 14.479 16.186 83.944 1.00 33.27 80 ASN B CA 1
ATOM 2527 C C . ASN B 1 80 ? 14.677 17.711 83.795 1.00 31.92 80 ASN B C 1
ATOM 2528 O O . ASN B 1 80 ? 15.562 18.179 83.095 1.00 31.78 80 ASN B O 1
ATOM 2533 N N . THR B 1 81 ? 13.780 18.379 84.495 1.00 30.17 81 THR B N 1
ATOM 2534 C CA . THR B 1 81 ? 13.785 19.840 84.514 1.00 29.09 81 THR B CA 1
ATOM 2535 C C . THR B 1 81 ? 15.197 20.413 84.446 1.00 27.95 81 THR B C 1
ATOM 2536 O O . THR B 1 81 ? 15.511 21.251 83.586 1.00 27.83 81 THR B O 1
ATOM 2540 N N . VAL B 1 82 ? 16.010 19.960 85.391 1.00 26.78 82 VAL B N 1
ATOM 2541 C CA . VAL B 1 82 ? 17.404 20.473 85.434 1.00 25.05 82 VAL B CA 1
ATOM 2542 C C . VAL B 1 82 ? 17.991 20.179 84.062 1.00 24.28 82 VAL B C 1
ATOM 2543 O O . VAL B 1 82 ? 18.568 21.070 83.410 1.00 24.29 82 VAL B O 1
ATOM 2547 N N . ASP B 1 83 ? 17.783 18.930 83.675 1.00 23.03 83 ASP B N 1
ATOM 2548 C CA . ASP B 1 83 ? 18.335 18.548 82.353 1.00 23.19 83 ASP B CA 1
ATOM 2549 C C . ASP B 1 83 ? 17.783 19.502 81.290 1.00 23.12 83 ASP B C 1
ATOM 2550 O O . ASP B 1 83 ? 18.599 20.095 80.537 1.00 23.49 83 ASP B O 1
ATOM 2555 N N . ILE B 1 84 ? 16.469 19.679 81.213 1.00 22.30 84 ILE B N 1
ATOM 2556 C CA . ILE B 1 84 ? 15.921 20.609 80.217 1.00 21.41 84 ILE B CA 1
ATOM 2557 C C . ILE B 1 84 ? 16.635 21.956 80.331 1.00 21.54 84 ILE B C 1
ATOM 2558 O O . ILE B 1 84 ? 17.004 22.524 79.303 1.00 22.44 84 ILE B O 1
ATOM 2563 N N . ALA B 1 85 ? 16.808 22.454 81.532 1.00 21.85 85 ALA B N 1
ATOM 2564 C CA . ALA B 1 85 ? 17.460 23.754 81.766 1.00 21.94 85 ALA B CA 1
ATOM 2565 C C . ALA B 1 85 ? 18.882 23.793 81.223 1.00 21.59 85 ALA B C 1
ATOM 2566 O O . ALA B 1 85 ? 19.405 24.868 80.909 1.00 20.52 85 ALA B O 1
ATOM 2568 N N . ALA B 1 86 ? 19.451 22.605 81.119 1.00 22.14 86 ALA B N 1
ATOM 2569 C CA . ALA B 1 86 ? 20.830 22.451 80.633 1.00 22.73 86 ALA B CA 1
ATOM 2570 C C . ALA B 1 86 ? 20.988 22.972 79.210 1.00 22.81 86 ALA B C 1
ATOM 2571 O O . ALA B 1 86 ? 22.035 23.586 78.892 1.00 22.97 86 ALA B O 1
ATOM 2573 N N . LYS B 1 87 ? 19.975 22.747 78.406 1.00 22.98 87 LYS B N 1
ATOM 2574 C CA . LYS B 1 87 ? 19.955 23.173 77.001 1.00 23.67 87 LYS B CA 1
ATOM 2575 C C . LYS B 1 87 ? 20.217 24.650 76.741 1.00 23.63 87 LYS B C 1
ATOM 2576 O O . LYS B 1 87 ? 21.226 25.109 76.183 1.00 23.60 87 LYS B O 1
ATOM 2582 N N . TYR B 1 88 ? 19.227 25.419 77.143 1.00 23.31 88 TYR B N 1
ATOM 2583 C CA . TYR B 1 88 ? 19.179 26.884 77.020 1.00 22.42 88 TYR B CA 1
ATOM 2584 C C . TYR B 1 88 ? 20.276 27.540 77.842 1.00 22.24 88 TYR B C 1
ATOM 2585 O O . TYR B 1 88 ? 20.538 28.755 77.778 1.00 22.06 88 TYR B O 1
ATOM 2594 N N . ALA B 1 89 ? 20.951 26.700 78.604 1.00 22.02 89 ALA B N 1
ATOM 2595 C CA . ALA B 1 89 ? 22.056 27.006 79.495 1.00 21.79 89 ALA B CA 1
ATOM 2596 C C . ALA B 1 89 ? 21.669 28.131 80.459 1.00 22.04 89 ALA B C 1
ATOM 2597 O O . ALA B 1 89 ? 22.423 29.082 80.697 1.00 22.31 89 ALA B O 1
ATOM 2599 N N . LEU B 1 90 ? 20.476 27.947 80.971 1.00 22.30 90 LEU B N 1
ATOM 2600 C CA . LEU B 1 90 ? 19.794 28.813 81.940 1.00 22.83 90 LEU B CA 1
ATOM 2601 C C . LEU B 1 90 ? 20.317 28.381 83.318 1.00 22.98 90 LEU B C 1
ATOM 2602 O O . LEU B 1 90 ? 20.682 27.200 83.455 1.00 23.97 90 LEU B O 1
ATOM 2607 N N . PRO B 1 91 ? 20.340 29.285 84.254 1.00 22.80 91 PRO B N 1
ATOM 2608 C CA . PRO B 1 91 ? 20.789 29.005 85.618 1.00 23.01 91 PRO B CA 1
ATOM 2609 C C . PRO B 1 91 ? 19.642 28.312 86.349 1.00 22.92 91 PRO B C 1
ATOM 2610 O O . PRO B 1 91 ? 18.501 28.367 85.901 1.00 22.79 91 PRO B O 1
ATOM 2614 N N . LEU B 1 92 ? 19.979 27.685 87.443 1.00 23.42 92 LEU B N 1
ATOM 2615 C CA . LEU B 1 92 ? 19.125 26.947 88.345 1.00 24.00 92 LEU B CA 1
ATOM 2616 C C . LEU B 1 92 ? 19.022 27.600 89.726 1.00 24.25 92 LEU B C 1
ATOM 2617 O O . LEU B 1 92 ? 19.995 28.217 90.186 1.00 24.94 92 LEU B O 1
ATOM 2622 N N . VAL B 1 93 ? 17.896 27.398 90.375 1.00 24.38 93 VAL B N 1
ATOM 2623 C CA . VAL B 1 93 ? 17.707 27.901 91.748 1.00 24.59 93 VAL B CA 1
ATOM 2624 C C . VAL B 1 93 ? 17.544 26.637 92.618 1.00 24.81 93 VAL B C 1
ATOM 2625 O O . VAL B 1 93 ? 16.510 25.938 92.531 1.00 24.50 93 VAL B O 1
ATOM 2629 N N . PHE B 1 94 ? 18.621 26.415 93.370 1.00 24.86 94 PHE B N 1
ATOM 2630 C CA . PHE B 1 94 ? 18.618 25.236 94.297 1.00 25.07 94 PHE B CA 1
ATOM 2631 C C . PHE B 1 94 ? 17.742 25.695 95.474 1.00 26.08 94 PHE B C 1
ATOM 2632 O O . PHE B 1 94 ? 17.879 26.840 95.968 1.00 26.22 94 PHE B O 1
ATOM 2640 N N . LYS B 1 95 ? 16.835 24.808 95.855 1.00 26.60 95 LYS B N 1
ATOM 2641 C CA . LYS B 1 95 ? 15.853 25.093 96.900 1.00 26.94 95 LYS B CA 1
ATOM 2642 C C . LYS B 1 95 ? 16.171 24.736 98.327 1.00 27.73 95 LYS B C 1
ATOM 2643 O O . LYS B 1 95 ? 16.666 23.665 98.683 1.00 28.07 95 LYS B O 1
ATOM 2649 N N . TRP B 1 96 ? 15.821 25.663 99.199 1.00 28.86 96 TRP B N 1
ATOM 2650 C CA . TRP B 1 96 ? 15.976 25.592 100.642 1.00 29.90 96 TRP B CA 1
ATOM 2651 C C . TRP B 1 96 ? 15.624 24.242 101.258 1.00 30.24 96 TRP B C 1
ATOM 2652 O O . TRP B 1 96 ? 16.243 23.949 102.300 1.00 30.42 96 TRP B O 1
ATOM 2663 N N . ASP B 1 97 ? 14.669 23.522 100.694 1.00 30.31 97 ASP B N 1
ATOM 2664 C CA . ASP B 1 97 ? 14.217 22.260 101.280 1.00 30.62 97 ASP B CA 1
ATOM 2665 C C . ASP B 1 97 ? 14.884 20.975 100.860 1.00 31.20 97 ASP B C 1
ATOM 2666 O O . ASP B 1 97 ? 14.847 20.028 101.705 1.00 31.64 97 ASP B O 1
ATOM 2671 N N . ASP B 1 98 ? 15.457 20.839 99.679 1.00 31.62 98 ASP B N 1
ATOM 2672 C CA . ASP B 1 98 ? 16.115 19.570 99.272 1.00 31.19 98 ASP B CA 1
ATOM 2673 C C . ASP B 1 98 ? 17.352 19.507 100.209 1.00 31.18 98 ASP B C 1
ATOM 2674 O O . ASP B 1 98 ? 17.943 20.540 100.558 1.00 30.99 98 ASP B O 1
ATOM 2679 N N . ILE B 1 99 ? 17.645 18.281 100.545 1.00 31.44 99 ILE B N 1
ATOM 2680 C CA . ILE B 1 99 ? 18.808 17.956 101.404 1.00 31.72 99 ILE B CA 1
ATOM 2681 C C . ILE B 1 99 ? 20.057 18.300 100.593 1.00 31.74 99 ILE B C 1
ATOM 2682 O O . ILE B 1 99 ? 20.129 17.996 99.386 1.00 31.73 99 ILE B O 1
ATOM 2687 N N . ASN B 1 100 ? 21.042 18.913 101.219 1.00 31.75 100 ASN B N 1
ATOM 2688 C CA . ASN B 1 100 ? 22.271 19.292 100.510 1.00 31.83 100 ASN B CA 1
ATOM 2689 C C . ASN B 1 100 ? 22.735 18.122 99.662 1.00 32.73 100 ASN B C 1
ATOM 2690 O O . ASN B 1 100 ? 23.447 18.371 98.680 1.00 33.32 100 ASN B O 1
ATOM 2695 N N . GLU B 1 101 ? 22.363 16.901 99.985 1.00 34.07 101 GLU B N 1
ATOM 2696 C CA . GLU B 1 101 ? 22.812 15.752 99.161 1.00 35.18 101 GLU B CA 1
ATOM 2697 C C . GLU B 1 101 ? 22.167 15.763 97.786 1.00 34.95 101 GLU B C 1
ATOM 2698 O O . GLU B 1 101 ? 22.797 15.312 96.804 1.00 35.62 101 GLU B O 1
ATOM 2704 N N . GLU B 1 102 ? 20.969 16.303 97.682 1.00 34.29 102 GLU B N 1
ATOM 2705 C CA . GLU B 1 102 ? 20.211 16.400 96.442 1.00 33.49 102 GLU B CA 1
ATOM 2706 C C . GLU B 1 102 ? 20.346 17.748 95.749 1.00 32.67 102 GLU B C 1
ATOM 2707 O O . GLU B 1 102 ? 19.904 17.887 94.597 1.00 32.28 102 GLU B O 1
ATOM 2713 N N . ARG B 1 103 ? 20.931 18.718 96.415 1.00 31.80 103 ARG B N 1
ATOM 2714 C CA . ARG B 1 103 ? 21.162 20.061 95.860 1.00 30.97 103 ARG B CA 1
ATOM 2715 C C . ARG B 1 103 ? 22.590 20.004 95.262 1.00 30.42 103 ARG B C 1
ATOM 2716 O O . ARG B 1 103 ? 23.225 21.030 94.973 1.00 30.57 103 ARG B O 1
ATOM 2724 N N . LEU B 1 104 ? 23.036 18.767 95.165 1.00 29.44 104 LEU B N 1
ATOM 2725 C CA . LEU B 1 104 ? 24.396 18.483 94.674 1.00 29.09 104 LEU B CA 1
ATOM 2726 C C . LEU B 1 104 ? 24.304 17.394 93.616 1.00 28.76 104 LEU B C 1
ATOM 2727 O O . LEU B 1 104 ? 24.817 17.596 92.488 1.00 29.57 104 LEU B O 1
ATOM 2732 N N . LYS B 1 105 ? 23.643 16.294 93.958 1.00 27.22 105 LYS B N 1
ATOM 2733 C CA . LYS B 1 105 ? 23.504 15.219 92.945 1.00 25.88 105 LYS B CA 1
ATOM 2734 C C . LYS B 1 105 ? 22.895 15.809 91.671 1.00 25.36 105 LYS B C 1
ATOM 2735 O O . LYS B 1 105 ? 23.228 15.418 90.544 1.00 24.54 105 LYS B O 1
ATOM 2741 N N . LEU B 1 106 ? 22.033 16.793 91.861 1.00 25.20 106 LEU B N 1
ATOM 2742 C CA . LEU B 1 106 ? 21.306 17.568 90.867 1.00 24.55 106 LEU B CA 1
ATOM 2743 C C . LEU B 1 106 ? 22.212 18.521 90.091 1.00 25.26 106 LEU B C 1
ATOM 2744 O O . LEU B 1 106 ? 22.093 18.584 88.855 1.00 25.73 106 LEU B O 1
ATOM 2749 N N . LEU B 1 107 ? 23.052 19.268 90.794 1.00 25.43 107 LEU B N 1
ATOM 2750 C CA . LEU B 1 107 ? 23.974 20.190 90.123 1.00 25.62 107 LEU B CA 1
ATOM 2751 C C . LEU B 1 107 ? 24.872 19.335 89.206 1.00 26.86 107 LEU B C 1
ATOM 2752 O O . LEU B 1 107 ? 25.287 19.731 88.101 1.00 26.94 107 LEU B O 1
ATOM 2757 N N . SER B 1 108 ? 25.166 18.145 89.746 1.00 27.29 108 SER B N 1
ATOM 2758 C CA . SER B 1 108 ? 26.046 17.227 89.001 1.00 27.62 108 SER B CA 1
ATOM 2759 C C . SER B 1 108 ? 25.382 16.927 87.659 1.00 27.34 108 SER B C 1
ATOM 2760 O O . SER B 1 108 ? 26.030 17.091 86.619 1.00 27.34 108 SER B O 1
ATOM 2763 N N . PHE B 1 109 ? 24.129 16.538 87.741 1.00 27.05 109 PHE B N 1
ATOM 2764 C CA . PHE B 1 109 ? 23.349 16.207 86.537 1.00 27.47 109 PHE B CA 1
ATOM 2765 C C . PHE B 1 109 ? 23.308 17.350 85.523 1.00 27.14 109 PHE B C 1
ATOM 2766 O O . PHE B 1 109 ? 23.416 17.089 84.302 1.00 27.12 109 PHE B O 1
ATOM 2774 N N . TYR B 1 110 ? 23.160 18.577 85.982 1.00 26.80 110 TYR B N 1
ATOM 2775 C CA . TYR B 1 110 ? 23.135 19.736 85.073 1.00 27.02 110 TYR B CA 1
ATOM 2776 C C . TYR B 1 110 ? 24.376 19.626 84.183 1.00 28.19 110 TYR B C 1
ATOM 2777 O O . TYR B 1 110 ? 24.216 19.245 83.009 1.00 28.82 110 TYR B O 1
ATOM 2786 N N . ASN B 1 111 ? 25.539 19.905 84.728 1.00 28.82 111 ASN B N 1
ATOM 2787 C CA . ASN B 1 111 ? 26.819 19.883 84.032 1.00 29.53 111 ASN B CA 1
ATOM 2788 C C . ASN B 1 111 ? 27.031 18.693 83.106 1.00 30.29 111 ASN B C 1
ATOM 2789 O O . ASN B 1 111 ? 27.880 18.847 82.200 1.00 30.35 111 ASN B O 1
ATOM 2794 N N . ALA B 1 112 ? 26.342 17.595 83.348 1.00 30.97 112 ALA B N 1
ATOM 2795 C CA . ALA B 1 112 ? 26.492 16.405 82.472 1.00 31.92 112 ALA B CA 1
ATOM 2796 C C . ALA B 1 112 ? 25.773 16.785 81.167 1.00 32.99 112 ALA B C 1
ATOM 2797 O O . ALA B 1 112 ? 26.354 16.837 80.073 1.00 33.32 112 ALA B O 1
ATOM 2799 N N . SER B 1 113 ? 24.501 17.088 81.386 1.00 33.74 113 SER B N 1
ATOM 2800 C CA . SER B 1 113 ? 23.579 17.526 80.321 1.00 33.98 113 SER B CA 1
ATOM 2801 C C . SER B 1 113 ? 24.216 18.688 79.559 1.00 34.16 113 SER B C 1
ATOM 2802 O O . SER B 1 113 ? 24.511 18.549 78.367 1.00 34.44 113 SER B O 1
ATOM 2805 N N . ALA B 1 114 ? 24.469 19.801 80.206 1.00 34.64 114 ALA B N 1
ATOM 2806 C CA . ALA B 1 114 ? 25.078 20.971 79.568 1.00 35.50 114 ALA B CA 1
ATOM 2807 C C . ALA B 1 114 ? 26.218 20.549 78.659 1.00 36.20 114 ALA B C 1
ATOM 2808 O O . ALA B 1 114 ? 25.994 20.674 77.435 1.00 37.04 114 ALA B O 1
ATOM 2810 N N . SER B 1 115 ? 27.356 20.084 79.127 1.00 36.82 115 SER B N 1
ATOM 2811 C CA . SER B 1 115 ? 28.425 19.675 78.171 1.00 37.16 115 SER B CA 1
ATOM 2812 C C . SER B 1 115 ? 28.016 18.348 77.506 1.00 36.82 115 SER B C 1
ATOM 2813 O O . SER B 1 115 ? 28.609 17.268 77.626 1.00 36.78 115 SER B O 1
ATOM 2816 N N . LYS B 1 116 ? 26.939 18.466 76.765 1.00 36.16 116 LYS B N 1
ATOM 2817 C CA . LYS B 1 116 ? 26.317 17.374 76.025 1.00 35.59 116 LYS B CA 1
ATOM 2818 C C . LYS B 1 116 ? 25.223 18.018 75.180 1.00 35.12 116 LYS B C 1
ATOM 2819 O O . LYS B 1 116 ? 24.234 17.381 74.827 1.00 35.64 116 LYS B O 1
ATOM 2825 N N . TYR B 1 117 ? 25.462 19.285 74.905 1.00 34.22 117 TYR B N 1
ATOM 2826 C CA . TYR B 1 117 ? 24.586 20.151 74.101 1.00 33.28 117 TYR B CA 1
ATOM 2827 C C . TYR B 1 117 ? 25.448 21.307 73.568 1.00 33.68 117 TYR B C 1
ATOM 2828 O O . TYR B 1 117 ? 25.009 22.215 72.859 1.00 33.92 117 TYR B O 1
ATOM 2837 N N . ASN B 1 118 ? 26.701 21.242 73.945 1.00 34.19 118 ASN B N 1
ATOM 2838 C CA . ASN B 1 118 ? 27.805 22.133 73.632 1.00 35.01 118 ASN B CA 1
ATOM 2839 C C . ASN B 1 118 ? 27.711 23.520 74.241 1.00 35.31 118 ASN B C 1
ATOM 2840 O O . ASN B 1 118 ? 28.571 24.377 73.958 1.00 35.57 118 ASN B O 1
ATOM 2845 N N . LYS B 1 119 ? 26.712 23.701 75.070 1.00 35.67 119 LYS B N 1
ATOM 2846 C CA . LYS B 1 119 ? 26.410 24.935 75.793 1.00 35.35 119 LYS B CA 1
ATOM 2847 C C . LYS B 1 119 ? 27.444 25.250 76.871 1.00 34.78 119 LYS B C 1
ATOM 2848 O O . LYS B 1 119 ? 27.373 24.602 77.925 1.00 34.58 119 LYS B O 1
ATOM 2854 N N . ASN B 1 120 ? 28.305 26.200 76.577 1.00 34.36 120 ASN B N 1
ATOM 2855 C CA . ASN B 1 120 ? 29.352 26.632 77.523 1.00 34.16 120 ASN B CA 1
ATOM 2856 C C . ASN B 1 120 ? 28.659 27.047 78.831 1.00 34.16 120 ASN B C 1
ATOM 2857 O O . ASN B 1 120 ? 27.632 27.759 78.814 1.00 34.85 120 ASN B O 1
ATOM 2862 N N . ILE B 1 121 ? 29.227 26.605 79.938 1.00 33.28 121 ILE B N 1
ATOM 2863 C CA . ILE B 1 121 ? 28.644 26.849 81.265 1.00 32.25 121 ILE B CA 1
ATOM 2864 C C . ILE B 1 121 ? 29.463 27.662 82.229 1.00 31.92 121 ILE B C 1
ATOM 2865 O O . ILE B 1 121 ? 28.939 28.081 83.285 1.00 31.65 121 ILE B O 1
ATOM 2870 N N . ASP B 1 122 ? 30.714 27.907 81.905 1.00 31.49 122 ASP B N 1
ATOM 2871 C CA . ASP B 1 122 ? 31.653 28.656 82.742 1.00 31.12 122 ASP B CA 1
ATOM 2872 C C . ASP B 1 122 ? 30.971 29.713 83.609 1.00 31.09 122 ASP B C 1
ATOM 2873 O O . ASP B 1 122 ? 30.705 29.452 84.801 1.00 30.80 122 ASP B O 1
ATOM 2878 N N . LEU B 1 123 ? 30.713 30.860 83.017 1.00 31.11 123 LEU B N 1
ATOM 2879 C CA . LEU B 1 123 ? 30.098 32.023 83.656 1.00 31.13 123 LEU B CA 1
ATOM 2880 C C . LEU B 1 123 ? 28.602 31.961 83.943 1.00 30.70 123 LEU B C 1
ATOM 2881 O O . LEU B 1 123 ? 27.880 32.914 83.570 1.00 30.66 123 LEU B O 1
ATOM 2886 N N . VAL B 1 124 ? 28.137 30.938 84.650 1.00 30.11 124 VAL B N 1
ATOM 2887 C CA . VAL B 1 124 ? 26.719 30.784 84.955 1.00 29.42 124 VAL B CA 1
ATOM 2888 C C . VAL B 1 124 ? 26.410 30.629 86.430 1.00 29.27 124 VAL B C 1
ATOM 2889 O O . VAL B 1 124 ? 26.345 29.507 86.942 1.00 29.08 124 VAL B O 1
ATOM 2893 N N . ARG B 1 125 ? 26.173 31.751 87.053 1.00 29.34 125 ARG B N 1
ATOM 2894 C CA . ARG B 1 125 ? 25.824 31.865 88.468 1.00 29.52 125 ARG B CA 1
ATOM 2895 C C . ARG B 1 125 ? 24.474 31.202 88.744 1.00 28.69 125 ARG B C 1
ATOM 2896 O O . ARG B 1 125 ? 23.424 31.635 88.237 1.00 28.87 125 ARG B O 1
ATOM 2904 N N . HIS B 1 126 ? 24.505 30.158 89.555 1.00 27.57 126 HIS B N 1
ATOM 2905 C CA . HIS B 1 126 ? 23.292 29.412 89.938 1.00 26.04 126 HIS B CA 1
ATOM 2906 C C . HIS B 1 126 ? 22.711 30.169 91.111 1.00 25.35 126 HIS B C 1
ATOM 2907 O O . HIS B 1 126 ? 23.142 31.323 91.225 1.00 25.34 126 HIS B O 1
ATOM 2914 N N . GLN B 1 127 ? 21.859 29.563 91.898 1.00 25.27 127 GLN B N 1
ATOM 2915 C CA . GLN B 1 127 ? 21.287 30.349 93.043 1.00 25.36 127 GLN B CA 1
ATOM 2916 C C . GLN B 1 127 ? 20.765 29.400 94.111 1.00 25.34 127 GLN B C 1
ATOM 2917 O O . GLN B 1 127 ? 19.872 28.553 93.925 1.00 25.04 127 GLN B O 1
ATOM 2923 N N . LEU B 1 128 ? 21.376 29.548 95.270 1.00 25.56 128 LEU B N 1
ATOM 2924 C CA . LEU B 1 128 ? 21.150 28.798 96.508 1.00 26.12 128 LEU B CA 1
ATOM 2925 C C . LEU B 1 128 ? 20.150 29.491 97.426 1.00 26.11 128 LEU B C 1
ATOM 2926 O O . LEU B 1 128 ? 20.306 30.701 97.702 1.00 26.14 128 LEU B O 1
ATOM 2931 N N . MET B 1 129 ? 19.187 28.707 97.865 1.00 25.97 129 MET B N 1
ATOM 2932 C CA . MET B 1 129 ? 18.104 29.159 98.760 1.00 26.40 129 MET B CA 1
ATOM 2933 C C . MET B 1 129 ? 18.270 28.604 100.180 1.00 27.79 129 MET B C 1
ATOM 2934 O O . MET B 1 129 ? 18.110 27.356 100.316 1.00 28.41 129 MET B O 1
ATOM 2939 N N . LEU B 1 130 ? 18.531 29.419 101.190 1.00 28.44 130 LEU B N 1
ATOM 2940 C CA . LEU B 1 130 ? 18.676 28.853 102.554 1.00 29.06 130 LEU B CA 1
ATOM 2941 C C . LEU B 1 130 ? 17.956 29.706 103.600 1.00 29.91 130 LEU B C 1
ATOM 2942 O O . LEU B 1 130 ? 17.997 30.943 103.579 1.00 29.95 130 LEU B O 1
ATOM 2947 N N . HIS B 1 131 ? 17.329 28.983 104.504 1.00 31.30 131 HIS B N 1
ATOM 2948 C CA . HIS B 1 131 ? 16.599 29.580 105.647 1.00 32.72 131 HIS B CA 1
ATOM 2949 C C . HIS B 1 131 ? 17.658 30.042 106.640 1.00 32.70 131 HIS B C 1
ATOM 2950 O O . HIS B 1 131 ? 18.663 29.289 106.599 1.00 33.50 131 HIS B O 1
ATOM 2957 N N . VAL B 1 132 ? 17.547 31.079 107.431 1.00 32.57 132 VAL B N 1
ATOM 2958 C CA . VAL B 1 132 ? 18.670 31.408 108.348 1.00 33.31 132 VAL B CA 1
ATOM 2959 C C . VAL B 1 132 ? 18.165 31.657 109.759 1.00 34.57 132 VAL B C 1
ATOM 2960 O O . VAL B 1 132 ? 17.050 32.169 109.914 1.00 34.94 132 VAL B O 1
ATOM 2964 N N . ASN B 1 133 ? 18.973 31.318 110.735 1.00 36.07 133 ASN B N 1
ATOM 2965 C CA . ASN B 1 133 ? 18.657 31.519 112.167 1.00 37.98 133 ASN B CA 1
ATOM 2966 C C . ASN B 1 133 ? 19.975 31.923 112.839 1.00 39.34 133 ASN B C 1
ATOM 2967 O O . ASN B 1 133 ? 20.940 31.149 112.753 1.00 39.67 133 ASN B O 1
ATOM 2972 N N . VAL B 1 134 ? 19.975 33.093 113.449 1.00 40.92 134 VAL B N 1
ATOM 2973 C CA . VAL B 1 134 ? 21.195 33.598 114.103 1.00 42.81 134 VAL B CA 1
ATOM 2974 C C . VAL B 1 134 ? 20.940 34.121 115.513 1.00 44.65 134 VAL B C 1
ATOM 2975 O O . VAL B 1 134 ? 20.061 34.945 115.818 1.00 45.00 134 VAL B O 1
ATOM 2979 N N . ASN B 1 135 ? 21.771 33.600 116.407 1.00 46.25 135 ASN B N 1
ATOM 2980 C CA . ASN B 1 135 ? 21.800 33.937 117.816 1.00 47.86 135 ASN B CA 1
ATOM 2981 C C . ASN B 1 135 ? 22.830 33.090 118.578 1.00 49.10 135 ASN B C 1
ATOM 2982 O O . ASN B 1 135 ? 22.638 31.892 118.786 1.00 49.44 135 ASN B O 1
ATOM 2987 N N . GLU B 1 136 ? 23.825 33.802 119.034 1.00 50.33 136 GLU B N 1
ATOM 2988 C CA . GLU B 1 136 ? 24.987 33.386 119.810 1.00 51.42 136 GLU B CA 1
ATOM 2989 C C . GLU B 1 136 ? 24.823 32.014 120.447 1.00 51.79 136 GLU B C 1
ATOM 2990 O O . GLU B 1 136 ? 25.723 31.152 120.442 1.00 51.43 136 GLU B O 1
ATOM 2996 N N . ALA B 1 137 ? 23.633 31.838 120.983 1.00 52.43 137 ALA B N 1
ATOM 2997 C CA . ALA B 1 137 ? 23.183 30.613 121.637 1.00 53.29 137 ALA B CA 1
ATOM 2998 C C . ALA B 1 137 ? 22.675 29.630 120.584 1.00 53.57 137 ALA B C 1
ATOM 2999 O O . ALA B 1 137 ? 21.516 29.223 120.566 1.00 52.78 137 ALA B O 1
ATOM 3001 N N . GLU B 1 138 ? 23.592 29.258 119.733 1.00 54.66 138 GLU B N 1
ATOM 3002 C CA . GLU B 1 138 ? 23.492 28.375 118.586 1.00 55.77 138 GLU B CA 1
ATOM 3003 C C . GLU B 1 138 ? 22.586 27.166 118.718 1.00 55.57 138 GLU B C 1
ATOM 3004 O O . GLU B 1 138 ? 22.473 26.385 117.742 1.00 55.61 138 GLU B O 1
ATOM 3010 N N . THR B 1 139 ? 21.957 27.003 119.865 1.00 55.25 139 THR B N 1
ATOM 3011 C CA . THR B 1 139 ? 21.038 25.884 120.095 1.00 55.13 139 THR B CA 1
ATOM 3012 C C . THR B 1 139 ? 19.592 26.352 119.939 1.00 54.79 139 THR B C 1
ATOM 3013 O O . THR B 1 139 ? 18.722 25.531 119.586 1.00 54.66 139 THR B O 1
ATOM 3017 N N . VAL B 1 140 ? 19.371 27.637 120.187 1.00 54.50 140 VAL B N 1
ATOM 3018 C CA . VAL B 1 140 ? 18.037 28.249 120.079 1.00 54.16 140 VAL B CA 1
ATOM 3019 C C . VAL B 1 140 ? 17.463 28.033 118.667 1.00 54.20 140 VAL B C 1
ATOM 3020 O O . VAL B 1 140 ? 16.478 27.306 118.469 1.00 54.12 140 VAL B O 1
ATOM 3024 N N . ALA B 1 141 ? 18.100 28.703 117.734 1.00 53.63 141 ALA B N 1
ATOM 3025 C CA . ALA B 1 141 ? 17.818 28.700 116.310 1.00 53.13 141 ALA B CA 1
ATOM 3026 C C . ALA B 1 141 ? 17.202 27.393 115.822 1.00 52.78 141 ALA B C 1
ATOM 3027 O O . ALA B 1 141 ? 16.106 27.352 115.254 1.00 52.50 141 ALA B O 1
ATOM 3029 N N . LYS B 1 142 ? 17.956 26.332 116.046 1.00 52.66 142 LYS B N 1
ATOM 3030 C CA . LYS B 1 142 ? 17.549 24.984 115.654 1.00 52.75 142 LYS B CA 1
ATOM 3031 C C . LYS B 1 142 ? 16.131 24.661 116.125 1.00 52.92 142 LYS B C 1
ATOM 3032 O O . LYS B 1 142 ? 15.460 23.861 115.441 1.00 52.79 142 LYS B O 1
ATOM 3038 N N . GLU B 1 143 ? 15.733 25.249 117.243 1.00 52.93 143 GLU B N 1
ATOM 3039 C CA . GLU B 1 143 ? 14.423 25.047 117.861 1.00 52.82 143 GLU B CA 1
ATOM 3040 C C . GLU B 1 143 ? 13.319 25.860 117.188 1.00 52.15 143 GLU B C 1
ATOM 3041 O O . GLU B 1 143 ? 12.214 25.325 116.942 1.00 52.06 143 GLU B O 1
ATOM 3047 N N . GLU B 1 144 ? 13.629 27.123 116.913 1.00 51.13 144 GLU B N 1
ATOM 3048 C CA . GLU B 1 144 ? 12.734 28.098 116.286 1.00 49.31 144 GLU B CA 1
ATOM 3049 C C . GLU B 1 144 ? 12.698 27.954 114.766 1.00 48.74 144 GLU B C 1
ATOM 3050 O O . GLU B 1 144 ? 11.800 28.536 114.133 1.00 48.42 144 GLU B O 1
ATOM 3056 N N . LEU B 1 145 ? 13.646 27.189 114.239 1.00 47.90 145 LEU B N 1
ATOM 3057 C CA . LEU B 1 145 ? 13.766 26.884 112.817 1.00 46.71 145 LEU B CA 1
ATOM 3058 C C . LEU B 1 145 ? 13.122 25.502 112.594 1.00 46.02 145 LEU B C 1
ATOM 3059 O O . LEU B 1 145 ? 12.499 25.262 111.549 1.00 46.20 145 LEU B O 1
ATOM 3064 N N . LYS B 1 146 ? 13.333 24.664 113.599 1.00 45.18 146 LYS B N 1
ATOM 3065 C CA . LYS B 1 146 ? 12.757 23.311 113.530 1.00 44.75 146 LYS B CA 1
ATOM 3066 C C . LYS B 1 146 ? 11.237 23.540 113.540 1.00 44.68 146 LYS B C 1
ATOM 3067 O O . LYS B 1 146 ? 10.468 22.819 112.909 1.00 44.14 146 LYS B O 1
ATOM 3073 N N . LEU B 1 147 ? 10.913 24.581 114.298 1.00 45.18 147 LEU B N 1
ATOM 3074 C CA . LEU B 1 147 ? 9.503 24.962 114.467 1.00 46.03 147 LEU B CA 1
ATOM 3075 C C . LEU B 1 147 ? 8.880 25.276 113.108 1.00 46.75 147 LEU B C 1
ATOM 3076 O O . LEU B 1 147 ? 8.037 24.504 112.610 1.00 46.65 147 LEU B O 1
ATOM 3081 N N . TYR B 1 148 ? 9.302 26.375 112.527 1.00 47.63 148 TYR B N 1
ATOM 3082 C CA . TYR B 1 148 ? 8.839 26.855 111.207 1.00 48.65 148 TYR B CA 1
ATOM 3083 C C . TYR B 1 148 ? 8.547 25.666 110.293 1.00 49.76 148 TYR B C 1
ATOM 3084 O O . TYR B 1 148 ? 7.385 25.401 109.921 1.00 49.56 148 TYR B O 1
ATOM 3093 N N . ILE B 1 149 ? 9.601 24.931 109.941 1.00 50.77 149 ILE B N 1
ATOM 3094 C CA . ILE B 1 149 ? 9.473 23.744 109.089 1.00 51.72 149 ILE B CA 1
ATOM 3095 C C . ILE B 1 149 ? 8.437 22.790 109.689 1.00 52.62 149 ILE B C 1
ATOM 3096 O O . ILE B 1 149 ? 7.540 22.324 108.980 1.00 52.93 149 ILE B O 1
ATOM 3101 N N . GLU B 1 150 ? 8.585 22.509 110.979 1.00 53.46 150 GLU B N 1
ATOM 3102 C CA . GLU B 1 150 ? 7.661 21.605 111.676 1.00 54.07 150 GLU B CA 1
ATOM 3103 C C . GLU B 1 150 ? 6.253 22.177 111.519 1.00 54.73 150 GLU B C 1
ATOM 3104 O O . GLU B 1 150 ? 5.258 21.446 111.606 1.00 55.04 150 GLU B O 1
ATOM 3110 N N . ASN B 1 151 ? 6.240 23.476 111.311 1.00 55.28 151 ASN B N 1
ATOM 3111 C CA . ASN B 1 151 ? 4.968 24.210 111.162 1.00 56.21 151 ASN B CA 1
ATOM 3112 C C . ASN B 1 151 ? 4.520 24.166 109.711 1.00 57.00 151 ASN B C 1
ATOM 3113 O O . ASN B 1 151 ? 3.329 24.372 109.398 1.00 57.03 151 ASN B O 1
ATOM 3118 N N . TYR B 1 152 ? 5.444 23.859 108.820 1.00 57.94 152 TYR B N 1
ATOM 3119 C CA . TYR B 1 152 ? 5.165 23.775 107.372 1.00 58.83 152 TYR B CA 1
ATOM 3120 C C . TYR B 1 152 ? 5.057 22.341 106.869 1.00 59.58 152 TYR B C 1
ATOM 3121 O O . TYR B 1 152 ? 4.049 21.935 106.257 1.00 59.66 152 TYR B O 1
ATOM 3130 N N . VAL B 1 153 ? 6.060 21.537 107.081 1.00 60.22 153 VAL B N 1
ATOM 3131 C CA . VAL B 1 153 ? 6.346 20.160 106.774 1.00 60.53 153 VAL B CA 1
ATOM 3132 C C . VAL B 1 153 ? 5.253 19.313 106.128 1.00 61.12 153 VAL B C 1
ATOM 3133 O O . VAL B 1 153 ? 5.373 18.762 105.017 1.00 61.09 153 VAL B O 1
ATOM 3137 N N . ALA B 1 154 ? 4.197 19.155 106.884 1.00 61.79 154 ALA B N 1
ATOM 3138 C CA . ALA B 1 154 ? 2.982 18.408 106.611 1.00 62.55 154 ALA B CA 1
ATOM 3139 C C . ALA B 1 154 ? 2.710 18.148 105.133 1.00 63.02 154 ALA B C 1
ATOM 3140 O O . ALA B 1 154 ? 2.676 16.988 104.666 1.00 63.08 154 ALA B O 1
ATOM 3142 N N . CYS B 1 155 ? 2.520 19.225 104.390 1.00 63.41 155 CYS B N 1
ATOM 3143 C CA . CYS B 1 155 ? 2.218 19.206 102.966 1.00 63.65 155 CYS B CA 1
ATOM 3144 C C . CYS B 1 155 ? 3.264 18.507 102.110 1.00 64.06 155 CYS B C 1
ATOM 3145 O O . CYS B 1 155 ? 3.000 17.372 101.651 1.00 64.50 155 CYS B O 1
ATOM 3148 N N . THR B 1 156 ? 4.390 19.100 101.849 1.00 64.45 156 THR B N 1
ATOM 3149 C CA . THR B 1 156 ? 5.484 18.613 101.024 1.00 65.19 156 THR B CA 1
ATOM 3150 C C . THR B 1 156 ? 5.751 17.122 100.929 1.00 65.69 156 THR B C 1
ATOM 3151 O O . THR B 1 156 ? 6.109 16.642 99.817 1.00 65.59 156 THR B O 1
ATOM 3155 N N . GLN B 1 157 ? 5.637 16.369 102.008 1.00 66.02 157 GLN B N 1
ATOM 3156 C CA . GLN B 1 157 ? 5.908 14.925 102.040 1.00 66.24 157 GLN B CA 1
ATOM 3157 C C . GLN B 1 157 ? 7.429 14.699 101.984 1.00 66.50 157 GLN B C 1
ATOM 3158 O O . GLN B 1 157 ? 7.923 14.114 101.007 1.00 66.27 157 GLN B O 1
ATOM 3164 N N . PRO B 1 158 ? 8.104 15.167 103.017 1.00 66.87 158 PRO B N 1
ATOM 3165 C CA . PRO B 1 158 ? 9.561 15.061 103.123 1.00 67.16 158 PRO B CA 1
ATOM 3166 C C . PRO B 1 158 ? 10.015 13.687 103.575 1.00 67.50 158 PRO B C 1
ATOM 3167 O O . PRO B 1 158 ? 9.536 13.156 104.595 1.00 67.62 158 PRO B O 1
ATOM 3171 N N . SER B 1 159 ? 10.950 13.148 102.813 1.00 67.84 159 SER B N 1
ATOM 3172 C CA . SER B 1 159 ? 11.514 11.821 103.129 1.00 68.46 159 SER B CA 1
ATOM 3173 C C . SER B 1 159 ? 12.319 11.917 104.430 1.00 68.75 159 SER B C 1
ATOM 3174 O O . SER B 1 159 ? 13.529 11.576 104.424 1.00 69.21 159 SER B O 1
ATOM 3177 N N . ASN B 1 160 ? 11.683 12.371 105.518 1.00 68.27 160 ASN B N 1
ATOM 3178 C CA . ASN B 1 160 ? 12.404 12.483 106.797 1.00 67.68 160 ASN B CA 1
ATOM 3179 C C . ASN B 1 160 ? 11.586 12.846 108.018 1.00 67.57 160 ASN B C 1
ATOM 3180 O O . ASN B 1 160 ? 11.968 12.324 109.105 1.00 67.58 160 ASN B O 1
ATOM 3185 N N . PHE B 1 161 ? 10.527 13.636 107.995 1.00 67.19 161 PHE B N 1
ATOM 3186 C CA . PHE B 1 161 ? 9.809 13.926 109.261 1.00 66.71 161 PHE B CA 1
ATOM 3187 C C . PHE B 1 161 ? 9.078 12.683 109.768 1.00 66.21 161 PHE B C 1
ATOM 3188 O O . PHE B 1 161 ? 8.080 12.765 110.506 1.00 66.25 161 PHE B O 1
ATOM 3196 N N . ASN B 1 162 ? 9.567 11.533 109.370 1.00 65.61 162 ASN B N 1
ATOM 3197 C CA . ASN B 1 162 ? 9.015 10.226 109.782 1.00 65.18 162 ASN B CA 1
ATOM 3198 C C . ASN B 1 162 ? 10.230 9.425 110.272 1.00 64.87 162 ASN B C 1
ATOM 3199 O O . ASN B 1 162 ? 10.238 8.223 110.503 1.00 65.13 162 ASN B O 1
ATOM 3204 N N . GLY B 1 163 ? 11.250 10.226 110.428 1.00 64.32 163 GLY B N 1
ATOM 3205 C CA . GLY B 1 163 ? 12.607 9.966 110.910 1.00 63.70 163 GLY B CA 1
ATOM 3206 C C . GLY B 1 163 ? 12.833 11.223 111.800 1.00 63.37 163 GLY B C 1
ATOM 3207 O O . GLY B 1 163 ? 12.697 11.133 113.022 1.00 63.73 163 GLY B O 1
ATOM 3208 N N . SER B 1 164 ? 13.081 12.321 111.127 1.00 62.51 164 SER B N 1
ATOM 3209 C CA . SER B 1 164 ? 13.299 13.661 111.671 1.00 61.46 164 SER B CA 1
ATOM 3210 C C . SER B 1 164 ? 13.694 14.629 110.546 1.00 60.69 164 SER B C 1
ATOM 3211 O O . SER B 1 164 ? 14.231 14.198 109.504 1.00 61.02 164 SER B O 1
ATOM 3214 N N . ILE B 1 165 ? 13.437 15.908 110.771 1.00 59.13 165 ILE B N 1
ATOM 3215 C CA . ILE B 1 165 ? 13.763 16.977 109.812 1.00 57.13 165 ILE B CA 1
ATOM 3216 C C . ILE B 1 165 ? 15.032 17.690 110.279 1.00 56.12 165 ILE B C 1
ATOM 3217 O O . ILE B 1 165 ? 15.116 18.909 110.470 1.00 56.17 165 ILE B O 1
ATOM 3222 N N . ASP B 1 166 ? 16.035 16.847 110.446 1.00 54.67 166 ASP B N 1
ATOM 3223 C CA . ASP B 1 166 ? 17.369 17.271 110.908 1.00 53.04 166 ASP B CA 1
ATOM 3224 C C . ASP B 1 166 ? 18.317 17.436 109.724 1.00 52.05 166 ASP B C 1
ATOM 3225 O O . ASP B 1 166 ? 19.343 18.134 109.852 1.00 51.87 166 ASP B O 1
ATOM 3230 N N . SER B 1 167 ? 17.973 16.829 108.594 1.00 50.37 167 SER B N 1
ATOM 3231 C CA . SER B 1 167 ? 18.796 16.947 107.378 1.00 48.37 167 SER B CA 1
ATOM 3232 C C . SER B 1 167 ? 18.552 18.344 106.784 1.00 46.61 167 SER B C 1
ATOM 3233 O O . SER B 1 167 ? 19.510 19.048 106.464 1.00 46.38 167 SER B O 1
ATOM 3236 N N . ILE B 1 168 ? 17.270 18.647 106.667 1.00 44.84 168 ILE B N 1
ATOM 3237 C CA . ILE B 1 168 ? 16.809 19.932 106.140 1.00 43.09 168 ILE B CA 1
ATOM 3238 C C . ILE B 1 168 ? 17.447 21.050 106.963 1.00 42.37 168 ILE B C 1
ATOM 3239 O O . ILE B 1 168 ? 18.087 21.934 106.374 1.00 42.85 168 ILE B O 1
ATOM 3244 N N . ILE B 1 169 ? 17.273 20.960 108.277 1.00 41.32 169 ILE B N 1
ATOM 3245 C CA . ILE B 1 169 ? 17.855 21.995 109.152 1.00 39.78 169 ILE B CA 1
ATOM 3246 C C . ILE B 1 169 ? 19.369 22.024 108.965 1.00 38.99 169 ILE B C 1
ATOM 3247 O O . ILE B 1 169 ? 19.945 23.118 108.948 1.00 38.86 169 ILE B O 1
ATOM 3252 N N . GLN B 1 170 ? 19.927 20.840 108.834 1.00 38.51 170 GLN B N 1
ATOM 3253 C CA . GLN B 1 170 ? 21.365 20.638 108.632 1.00 38.28 170 GLN B CA 1
ATOM 3254 C C . GLN B 1 170 ? 21.838 21.364 107.363 1.00 37.75 170 GLN B C 1
ATOM 3255 O O . GLN B 1 170 ? 22.942 21.934 107.305 1.00 37.93 170 GLN B O 1
ATOM 3261 N N . SER B 1 171 ? 20.951 21.275 106.391 1.00 36.61 171 SER B N 1
ATOM 3262 C CA . SER B 1 171 ? 21.198 21.872 105.074 1.00 35.87 171 SER B CA 1
ATOM 3263 C C . SER B 1 171 ? 21.096 23.387 105.104 1.00 35.28 171 SER B C 1
ATOM 3264 O O . SER B 1 171 ? 21.887 24.029 104.377 1.00 35.09 171 SER B O 1
ATOM 3267 N N . ASN B 1 172 ? 20.199 23.912 105.920 1.00 34.41 172 ASN B N 1
ATOM 3268 C CA . ASN B 1 172 ? 19.976 25.371 106.038 1.00 33.37 172 ASN B CA 1
ATOM 3269 C C . ASN B 1 172 ? 20.973 26.009 106.984 1.00 32.37 172 ASN B C 1
ATOM 3270 O O . ASN B 1 172 ? 21.950 25.310 107.291 1.00 32.34 172 ASN B O 1
ATOM 3275 N N . VAL B 1 173 ? 20.785 27.238 107.391 1.00 31.76 173 VAL B N 1
ATOM 3276 C CA . VAL B 1 173 ? 21.691 27.981 108.263 1.00 31.98 173 VAL B CA 1
ATOM 3277 C C . VAL B 1 173 ? 21.130 28.422 109.612 1.00 33.01 173 VAL B C 1
ATOM 3278 O O . VAL B 1 173 ? 20.498 29.468 109.795 1.00 32.49 173 VAL B O 1
ATOM 3282 N N . THR B 1 174 ? 21.447 27.624 110.601 1.00 34.68 174 THR B N 1
ATOM 3283 C CA . THR B 1 174 ? 21.152 27.692 112.026 1.00 35.73 174 THR B CA 1
ATOM 3284 C C . THR B 1 174 ? 22.468 27.894 112.792 1.00 36.64 174 THR B C 1
ATOM 3285 O O . THR B 1 174 ? 23.537 27.621 112.204 1.00 36.73 174 THR B O 1
ATOM 3289 N N . GLY B 1 175 ? 22.397 28.337 114.033 1.00 37.44 175 GLY B N 1
ATOM 3290 C CA . GLY B 1 175 ? 23.630 28.510 114.814 1.00 38.93 175 GLY B CA 1
ATOM 3291 C C . GLY B 1 175 ? 23.829 29.908 115.349 1.00 39.89 175 GLY B C 1
ATOM 3292 O O . GLY B 1 175 ? 22.941 30.461 116.006 1.00 40.06 175 GLY B O 1
ATOM 3293 N N . SER B 1 176 ? 24.992 30.453 115.069 1.00 40.80 176 SER B N 1
ATOM 3294 C CA . SER B 1 176 ? 25.372 31.798 115.520 1.00 42.30 176 SER B CA 1
ATOM 3295 C C . SER B 1 176 ? 26.092 32.572 114.422 1.00 43.21 176 SER B C 1
ATOM 3296 O O . SER B 1 176 ? 27.010 31.993 113.811 1.00 43.70 176 SER B O 1
ATOM 3299 N N . TYR B 1 177 ? 25.713 33.819 114.238 1.00 43.85 177 TYR B N 1
ATOM 3300 C CA . TYR B 1 177 ? 26.294 34.699 113.224 1.00 44.52 177 TYR B CA 1
ATOM 3301 C C . TYR B 1 177 ? 27.674 34.225 112.770 1.00 44.80 177 TYR B C 1
ATOM 3302 O O . TYR B 1 177 ? 27.777 33.436 111.814 1.00 45.62 177 TYR B O 1
ATOM 3311 N N . LYS B 1 178 ? 28.683 34.713 113.448 1.00 44.60 178 LYS B N 1
ATOM 3312 C CA . LYS B 1 178 ? 30.099 34.424 113.211 1.00 44.34 178 LYS B CA 1
ATOM 3313 C C . LYS B 1 178 ? 30.307 33.042 112.597 1.00 43.34 178 LYS B C 1
ATOM 3314 O O . LYS B 1 178 ? 31.123 32.876 111.676 1.00 42.66 178 LYS B O 1
ATOM 3320 N N . ASP B 1 179 ? 29.554 32.093 113.126 1.00 42.48 179 ASP B N 1
ATOM 3321 C CA . ASP B 1 179 ? 29.591 30.698 112.661 1.00 42.09 179 ASP B CA 1
ATOM 3322 C C . ASP B 1 179 ? 28.838 30.629 111.333 1.00 41.60 179 ASP B C 1
ATOM 3323 O O . ASP B 1 179 ? 29.494 30.507 110.279 1.00 41.83 179 ASP B O 1
ATOM 3328 N N . CYS B 1 180 ? 27.530 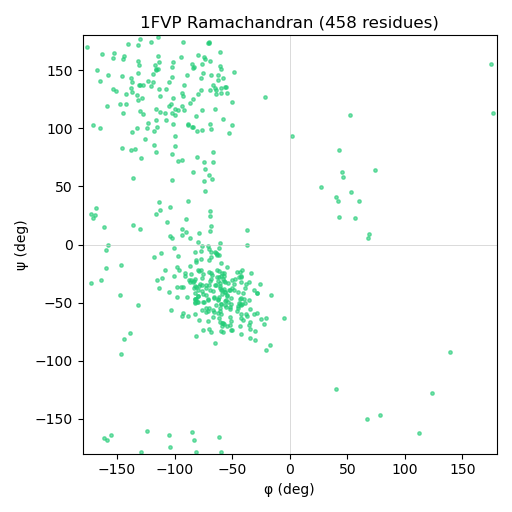30.727 111.393 1.00 40.87 180 CYS B N 1
ATOM 3329 C CA . CYS B 1 180 ? 26.651 30.697 110.217 1.00 40.36 180 CYS B CA 1
ATOM 3330 C C . CYS B 1 180 ? 27.416 31.150 108.978 1.00 39.71 180 CYS B C 1
ATOM 3331 O O . CYS B 1 180 ? 27.601 30.361 108.044 1.00 40.02 180 CYS B O 1
ATOM 3334 N N . LEU B 1 181 ? 27.834 32.393 109.016 1.00 38.85 181 LEU B N 1
ATOM 3335 C CA . LEU B 1 181 ? 28.621 33.048 107.966 1.00 38.01 181 LEU B CA 1
ATOM 3336 C C . LEU B 1 181 ? 29.566 32.026 107.317 1.00 37.81 181 LEU B C 1
ATOM 3337 O O . LEU B 1 181 ? 29.336 31.433 106.256 1.00 37.55 181 LEU B O 1
ATOM 3342 N N . SER B 1 182 ? 30.659 31.816 108.016 1.00 37.61 182 SER B N 1
ATOM 3343 C CA . SER B 1 182 ? 31.735 30.900 107.671 1.00 37.58 182 SER B CA 1
ATOM 3344 C C . SER B 1 182 ? 31.230 29.602 107.053 1.00 37.20 182 SER B C 1
ATOM 3345 O O . SER B 1 182 ? 31.941 29.041 106.201 1.00 37.35 182 SER B O 1
ATOM 3348 N N . TYR B 1 183 ? 30.071 29.155 107.499 1.00 36.59 183 TYR B N 1
ATOM 3349 C CA . TYR B 1 183 ? 29.457 27.917 107.013 1.00 35.93 183 TYR B CA 1
ATOM 3350 C C . TYR B 1 183 ? 28.827 28.023 105.632 1.00 35.88 183 TYR B C 1
ATOM 3351 O O . TYR B 1 183 ? 29.034 27.010 104.911 1.00 36.30 183 TYR B O 1
ATOM 3360 N N . VAL B 1 184 ? 28.101 29.089 105.314 1.00 35.57 184 VAL B N 1
ATOM 3361 C CA . VAL B 1 184 ? 27.527 29.144 103.939 1.00 35.51 184 VAL B CA 1
ATOM 3362 C C . VAL B 1 184 ? 28.738 29.280 102.994 1.00 35.13 184 VAL B C 1
ATOM 3363 O O . VAL B 1 184 ? 28.784 28.633 101.944 1.00 34.83 184 VAL B O 1
ATOM 3367 N N . ALA B 1 185 ? 29.684 30.090 103.435 1.00 34.75 185 ALA B N 1
ATOM 3368 C CA . ALA B 1 185 ? 30.937 30.313 102.694 1.00 34.65 185 ALA B CA 1
ATOM 3369 C C . ALA B 1 185 ? 31.499 28.907 102.429 1.00 34.57 185 ALA B C 1
ATOM 3370 O O . ALA B 1 185 ? 32.033 28.596 101.359 1.00 35.09 185 ALA B O 1
ATOM 3372 N N . ASN B 1 186 ? 31.334 28.098 103.462 1.00 33.93 186 ASN B N 1
ATOM 3373 C CA . ASN B 1 186 ? 31.800 26.711 103.372 1.00 33.60 186 ASN B CA 1
ATOM 3374 C C . ASN B 1 186 ? 30.875 25.985 102.395 1.00 32.77 186 ASN B C 1
ATOM 3375 O O . ASN B 1 186 ? 31.308 24.960 101.835 1.00 33.19 186 ASN B O 1
ATOM 3380 N N . LEU B 1 187 ? 29.668 26.487 102.227 1.00 31.84 187 LEU B N 1
ATOM 3381 C CA . LEU B 1 187 ? 28.775 25.744 101.299 1.00 31.87 187 LEU B CA 1
ATOM 3382 C C . LEU B 1 187 ? 29.007 26.117 99.843 1.00 31.67 187 LEU B C 1
ATOM 3383 O O . LEU B 1 187 ? 28.859 25.226 98.969 1.00 31.73 187 LEU B O 1
ATOM 3388 N N . ALA B 1 188 ? 29.400 27.343 99.568 1.00 30.76 188 ALA B N 1
ATOM 3389 C CA . ALA B 1 188 ? 29.683 27.847 98.231 1.00 30.04 188 ALA B CA 1
ATOM 3390 C C . ALA B 1 188 ? 30.733 27.015 97.499 1.00 29.97 188 ALA B C 1
ATOM 3391 O O . ALA B 1 188 ? 30.735 26.872 96.261 1.00 29.99 188 ALA B O 1
ATOM 3393 N N . GLY B 1 189 ? 31.659 26.468 98.260 1.00 29.79 189 GLY B N 1
ATOM 3394 C CA . GLY B 1 189 ? 32.762 25.658 97.752 1.00 29.19 189 GLY B CA 1
ATOM 3395 C C . GLY B 1 189 ? 32.270 24.337 97.195 1.00 29.26 189 GLY B C 1
ATOM 3396 O O . GLY B 1 189 ? 32.960 23.744 96.343 1.00 29.93 189 GLY B O 1
ATOM 3397 N N . LYS B 1 190 ? 31.126 23.868 97.658 1.00 28.82 190 LYS B N 1
ATOM 3398 C CA . LYS B 1 190 ? 30.617 22.581 97.173 1.00 28.64 190 LYS B CA 1
ATOM 3399 C C . LYS B 1 190 ? 30.020 22.684 95.774 1.00 28.72 190 LYS B C 1
ATOM 3400 O O . LYS B 1 190 ? 29.573 21.644 95.252 1.00 28.42 190 LYS B O 1
ATOM 3406 N N . PHE B 1 191 ? 30.016 23.875 95.234 1.00 29.06 191 PHE B N 1
ATOM 3407 C CA . PHE B 1 191 ? 29.492 24.188 93.882 1.00 29.78 191 PHE B CA 1
ATOM 3408 C C . PHE B 1 191 ? 30.490 25.133 93.172 1.00 30.38 191 PHE B C 1
ATOM 3409 O O . PHE B 1 191 ? 30.122 26.245 92.739 1.00 30.56 191 PHE B O 1
ATOM 3417 N N . ASP B 1 192 ? 31.732 24.715 93.045 1.00 31.02 192 ASP B N 1
ATOM 3418 C CA . ASP B 1 192 ? 32.859 25.416 92.455 1.00 31.62 192 ASP B CA 1
ATOM 3419 C C . ASP B 1 192 ? 32.711 26.944 92.557 1.00 31.64 192 ASP B C 1
ATOM 3420 O O . ASP B 1 192 ? 32.914 27.660 91.567 1.00 31.01 192 ASP B O 1
ATOM 3425 N N . ASN B 1 193 ? 32.399 27.363 93.760 1.00 31.90 193 ASN B N 1
ATOM 3426 C CA . ASN B 1 193 ? 32.216 28.757 94.151 1.00 32.16 193 ASN B CA 1
ATOM 3427 C C . ASN B 1 193 ? 31.437 29.555 93.111 1.00 32.12 193 ASN B C 1
ATOM 3428 O O . ASN B 1 193 ? 31.779 30.728 92.893 1.00 32.88 193 ASN B O 1
ATOM 3433 N N . THR B 1 194 ? 30.463 28.912 92.515 1.00 31.54 194 THR B N 1
ATOM 3434 C CA . THR B 1 194 ? 29.605 29.530 91.494 1.00 30.70 194 THR B CA 1
ATOM 3435 C C . THR B 1 194 ? 28.169 29.090 91.787 1.00 30.42 194 THR B C 1
ATOM 3436 O O . THR B 1 194 ? 27.634 28.130 91.224 1.00 30.54 194 THR B O 1
ATOM 3440 N N . VAL B 1 195 ? 27.650 29.831 92.744 1.00 29.51 195 VAL B N 1
ATOM 3441 C CA . VAL B 1 195 ? 26.343 29.781 93.381 1.00 27.80 195 VAL B CA 1
ATOM 3442 C C . VAL B 1 195 ? 26.168 31.111 94.148 1.00 27.39 195 VAL B C 1
ATOM 3443 O O . VAL B 1 195 ? 27.123 31.603 94.749 1.00 26.50 195 VAL B O 1
ATOM 3447 N N . ASP B 1 196 ? 24.958 31.595 94.067 1.00 27.46 196 ASP B N 1
ATOM 3448 C CA . ASP B 1 196 ? 24.473 32.821 94.696 1.00 27.67 196 ASP B CA 1
ATOM 3449 C C . ASP B 1 196 ? 23.381 32.422 95.701 1.00 28.02 196 ASP B C 1
ATOM 3450 O O . ASP B 1 196 ? 22.690 31.410 95.537 1.00 28.10 196 ASP B O 1
ATOM 3455 N N . PHE B 1 197 ? 23.299 33.266 96.711 1.00 27.82 197 PHE B N 1
ATOM 3456 C CA . PHE B 1 197 ? 22.398 33.053 97.828 1.00 27.56 197 PHE B CA 1
ATOM 3457 C C . PHE B 1 197 ? 21.148 33.914 97.878 1.00 28.18 197 PHE B C 1
ATOM 3458 O O . PHE B 1 197 ? 21.162 35.121 97.626 1.00 28.18 197 PHE B O 1
ATOM 3466 N N . LEU B 1 198 ? 20.120 33.192 98.268 1.00 28.42 198 LEU B N 1
ATOM 3467 C CA . LEU B 1 198 ? 18.766 33.656 98.524 1.00 28.80 198 LEU B CA 1
ATOM 3468 C C . LEU B 1 198 ? 18.546 33.184 99.990 1.00 29.64 198 LEU B C 1
ATOM 3469 O O . LEU B 1 198 ? 18.287 31.971 100.199 1.00 30.07 198 LEU B O 1
ATOM 3474 N N . LEU B 1 199 ? 18.699 34.150 100.884 1.00 29.12 199 LEU B N 1
ATOM 3475 C CA . LEU B 1 199 ? 18.559 33.943 102.324 1.00 28.54 199 LEU B CA 1
ATOM 3476 C C . LEU B 1 199 ? 17.208 34.311 102.912 1.00 28.76 199 LEU B C 1
ATOM 3477 O O . LEU B 1 199 ? 16.954 35.543 102.859 1.00 29.09 199 LEU B O 1
ATOM 3482 N N . CYS B 1 200 ? 16.441 33.383 103.453 1.00 28.92 200 CYS B N 1
ATOM 3483 C CA . CYS B 1 200 ? 15.148 33.690 104.092 1.00 29.30 200 CYS B CA 1
ATOM 3484 C C . CYS B 1 200 ? 15.269 33.751 105.626 1.00 29.81 200 CYS B C 1
ATOM 3485 O O . CYS B 1 200 ? 15.142 32.719 106.325 1.00 29.63 200 CYS B O 1
ATOM 3488 N N . PHE B 1 201 ? 15.493 34.957 106.119 1.00 30.50 201 PHE B N 1
ATOM 3489 C CA . PHE B 1 201 ? 15.601 35.146 107.589 1.00 30.77 201 PHE B CA 1
ATOM 3490 C C . PHE B 1 201 ? 14.160 35.195 108.110 1.00 31.15 201 PHE B C 1
ATOM 3491 O O . PHE B 1 201 ? 13.750 36.341 108.380 1.00 32.11 201 PHE B O 1
ATOM 3499 N N . GLU B 1 202 ? 13.462 34.091 108.202 1.00 31.59 202 GLU B N 1
ATOM 3500 C CA . GLU B 1 202 ? 12.065 34.198 108.691 1.00 32.59 202 GLU B CA 1
ATOM 3501 C C . GLU B 1 202 ? 11.726 33.121 109.708 1.00 33.01 202 GLU B C 1
ATOM 3502 O O . GLU B 1 202 ? 10.568 32.840 110.033 1.00 32.42 202 GLU B O 1
ATOM 3508 N N . SER B 1 203 ? 12.808 32.547 110.200 1.00 34.06 203 SER B N 1
ATOM 3509 C CA . SER B 1 203 ? 12.712 31.484 111.218 1.00 35.02 203 SER B CA 1
ATOM 3510 C C . SER B 1 203 ? 12.819 32.227 112.550 1.00 35.33 203 SER B C 1
ATOM 3511 O O . SER B 1 203 ? 12.115 31.856 113.482 1.00 35.78 203 SER B O 1
ATOM 3514 N N . MET B 1 204 ? 13.644 33.247 112.520 1.00 35.73 204 MET B N 1
ATOM 3515 C CA . MET B 1 204 ? 13.880 34.090 113.693 1.00 36.72 204 MET B CA 1
ATOM 3516 C C . MET B 1 204 ? 12.792 35.145 113.891 1.00 37.71 204 MET B C 1
ATOM 3517 O O . MET B 1 204 ? 12.694 36.138 113.152 1.00 37.90 204 MET B O 1
ATOM 3522 N N . GLN B 1 205 ? 12.021 34.928 114.952 1.00 38.71 205 GLN B N 1
ATOM 3523 C CA . GLN B 1 205 ? 10.917 35.802 115.350 1.00 39.38 205 GLN B CA 1
ATOM 3524 C C . GLN B 1 205 ? 11.359 37.111 115.992 1.00 39.56 205 GLN B C 1
ATOM 3525 O O . GLN B 1 205 ? 10.817 38.167 115.587 1.00 39.50 205 GLN B O 1
ATOM 3531 N N . ASP B 1 206 ? 12.258 37.050 116.968 1.00 39.89 206 ASP B N 1
ATOM 3532 C CA . ASP B 1 206 ? 12.682 38.330 117.588 1.00 40.49 206 ASP B CA 1
ATOM 3533 C C . ASP B 1 206 ? 13.067 39.266 116.432 1.00 40.50 206 ASP B C 1
ATOM 3534 O O . ASP B 1 206 ? 14.193 39.081 115.916 1.00 41.08 206 ASP B O 1
ATOM 3539 N N . GLN B 1 207 ? 12.206 40.201 116.108 1.00 40.30 207 GLN B N 1
ATOM 3540 C CA . GLN B 1 207 ? 12.519 41.092 114.982 1.00 40.65 207 GLN B CA 1
ATOM 3541 C C . GLN B 1 207 ? 13.740 41.968 115.152 1.00 40.82 207 GLN B C 1
ATOM 3542 O O . GLN B 1 207 ? 14.112 42.609 114.142 1.00 41.02 207 GLN B O 1
ATOM 3548 N N . ASN B 1 208 ? 14.347 42.013 116.314 1.00 41.65 208 ASN B N 1
ATOM 3549 C CA . ASN B 1 208 ? 15.543 42.871 116.505 1.00 42.49 208 ASN B CA 1
ATOM 3550 C C . ASN B 1 208 ? 16.804 42.177 115.994 1.00 42.50 208 ASN B C 1
ATOM 3551 O O . ASN B 1 208 ? 17.734 42.808 115.442 1.00 42.16 208 ASN B O 1
ATOM 3556 N N . LYS B 1 209 ? 16.796 40.862 116.208 1.00 42.17 209 LYS B N 1
ATOM 3557 C CA . LYS B 1 209 ? 17.950 40.081 115.713 1.00 41.74 209 LYS B CA 1
ATOM 3558 C C . LYS B 1 209 ? 17.834 40.221 114.185 1.00 41.17 209 LYS B C 1
ATOM 3559 O O . LYS B 1 209 ? 18.813 40.544 113.499 1.00 41.59 209 LYS B O 1
ATOM 3565 N N . LYS B 1 210 ? 16.613 40.025 113.712 1.00 39.73 210 LYS B N 1
ATOM 3566 C CA . LYS B 1 210 ? 16.313 40.128 112.272 1.00 38.13 210 LYS B CA 1
ATOM 3567 C C . LYS B 1 210 ? 17.037 41.347 111.713 1.00 37.53 210 LYS B C 1
ATOM 3568 O O . LYS B 1 210 ? 18.100 41.193 111.076 1.00 37.91 210 LYS B O 1
ATOM 3574 N N . LYS B 1 211 ? 16.489 42.520 111.973 1.00 36.43 211 LYS B N 1
ATOM 3575 C CA . LYS B 1 211 ? 17.114 43.755 111.480 1.00 35.80 211 LYS B CA 1
ATOM 3576 C C . LYS B 1 211 ? 18.612 43.788 111.756 1.00 35.61 211 LYS B C 1
ATOM 3577 O O . LYS B 1 211 ? 19.346 44.418 110.972 1.00 35.63 211 LYS B O 1
ATOM 3583 N N . SER B 1 212 ? 19.083 43.148 112.809 1.00 35.84 212 SER B N 1
ATOM 3584 C CA . SER B 1 212 ? 20.525 43.174 113.114 1.00 36.27 212 SER B CA 1
ATOM 3585 C C . SER B 1 212 ? 21.347 42.200 112.288 1.00 36.14 212 SER B C 1
ATOM 3586 O O . SER B 1 212 ? 22.369 42.659 111.754 1.00 35.66 212 SER B O 1
ATOM 3589 N N . VAL B 1 213 ? 20.939 40.952 112.201 1.00 36.04 213 VAL B N 1
ATOM 3590 C CA . VAL B 1 213 ? 21.642 39.942 111.394 1.00 35.85 213 VAL B CA 1
ATOM 3591 C C . VAL B 1 213 ? 21.820 40.569 109.987 1.00 35.78 213 VAL B C 1
ATOM 3592 O O . VAL B 1 213 ? 22.926 40.624 109.425 1.00 36.11 213 VAL B O 1
ATOM 3596 N N . MET B 1 214 ? 20.680 41.041 109.494 1.00 34.69 214 MET B N 1
ATOM 3597 C CA . MET B 1 214 ? 20.524 41.689 108.195 1.00 33.68 214 MET B CA 1
ATOM 3598 C C . MET B 1 214 ? 21.495 42.836 107.950 1.00 33.29 214 MET B C 1
ATOM 3599 O O . MET B 1 214 ? 22.385 42.721 107.095 1.00 32.97 214 MET B O 1
ATOM 3604 N N . ILE B 1 215 ? 21.299 43.917 108.679 1.00 33.17 215 ILE B N 1
ATOM 3605 C CA . ILE B 1 215 ? 22.169 45.101 108.591 1.00 32.85 215 ILE B CA 1
ATOM 3606 C C . ILE B 1 215 ? 23.597 44.671 108.948 1.00 33.17 215 ILE B C 1
ATOM 3607 O O . ILE B 1 215 ? 24.556 45.313 108.507 1.00 32.97 215 ILE B O 1
ATOM 3612 N N . ASP B 1 216 ? 23.680 43.612 109.751 1.00 33.81 216 ASP B N 1
ATOM 3613 C CA . ASP B 1 216 ? 25.004 43.098 110.151 1.00 34.50 216 ASP B CA 1
ATOM 3614 C C . ASP B 1 216 ? 25.628 42.593 108.845 1.00 34.77 216 ASP B C 1
ATOM 3615 O O . ASP B 1 216 ? 26.684 43.135 108.475 1.00 34.89 216 ASP B O 1
ATOM 3620 N N . LEU B 1 217 ? 24.949 41.656 108.189 1.00 34.54 217 LEU B N 1
ATOM 3621 C CA . LEU B 1 217 ? 25.486 41.143 106.911 1.00 34.13 217 LEU B CA 1
ATOM 3622 C C . LEU B 1 217 ? 25.842 42.331 106.013 1.00 34.07 217 LEU B C 1
ATOM 3623 O O . LEU B 1 217 ? 27.023 42.648 105.825 1.00 34.66 217 LEU B O 1
ATOM 3628 N N . ASN B 1 218 ? 24.831 42.970 105.481 1.00 33.88 218 ASN B N 1
ATOM 3629 C CA . ASN B 1 218 ? 24.926 44.130 104.600 1.00 33.59 218 ASN B CA 1
ATOM 3630 C C . ASN B 1 218 ? 26.292 44.798 104.684 1.00 33.80 218 ASN B C 1
ATOM 3631 O O . ASN B 1 218 ? 27.215 44.529 103.911 1.00 34.28 218 ASN B O 1
ATOM 3636 N N . ASN B 1 219 ? 26.388 45.685 105.644 1.00 34.29 219 ASN B N 1
ATOM 3637 C CA . ASN B 1 219 ? 27.595 46.466 105.907 1.00 34.69 219 ASN B CA 1
ATOM 3638 C C . ASN B 1 219 ? 28.849 45.634 105.719 1.00 34.82 219 ASN B C 1
ATOM 3639 O O . ASN B 1 219 ? 29.765 46.067 105.019 1.00 35.08 219 ASN B O 1
ATOM 3644 N N . GLN B 1 220 ? 28.825 44.495 106.363 1.00 35.13 220 GLN B N 1
ATOM 3645 C CA . GLN B 1 220 ? 29.950 43.546 106.354 1.00 35.72 220 GLN B CA 1
ATOM 3646 C C . GLN B 1 220 ? 30.326 43.150 104.933 1.00 35.70 220 GLN B C 1
ATOM 3647 O O . GLN B 1 220 ? 31.548 43.072 104.647 1.00 35.82 220 GLN B O 1
ATOM 3653 N N . VAL B 1 221 ? 29.302 42.930 104.107 1.00 35.33 221 VAL B N 1
ATOM 3654 C CA . VAL B 1 221 ? 29.607 42.548 102.710 1.00 34.62 221 VAL B CA 1
ATOM 3655 C C . VAL B 1 221 ? 29.900 43.811 101.917 1.00 34.67 221 VAL B C 1
ATOM 3656 O O . VAL B 1 221 ? 30.977 43.805 101.279 1.00 35.05 221 VAL B O 1
ATOM 3660 N N . ILE B 1 222 ? 29.066 44.837 101.968 1.00 34.80 222 ILE B N 1
ATOM 3661 C CA . ILE B 1 222 ? 29.388 46.032 101.170 1.00 35.58 222 ILE B CA 1
ATOM 3662 C C . ILE B 1 222 ? 30.727 46.623 101.587 1.00 35.76 222 ILE B C 1
ATOM 3663 O O . ILE B 1 222 ? 31.287 47.415 100.816 1.00 35.79 222 ILE B O 1
ATOM 3668 N N . LYS B 1 223 ? 31.200 46.219 102.746 1.00 36.22 223 LYS B N 1
ATOM 3669 C CA . LYS B 1 223 ? 32.518 46.694 103.230 1.00 36.44 223 LYS B CA 1
ATOM 3670 C C . LYS B 1 223 ? 33.530 45.881 102.412 1.00 36.50 223 LYS B C 1
ATOM 3671 O O . LYS B 1 223 ? 34.363 46.424 101.684 1.00 37.02 223 LYS B O 1
ATOM 3677 N N . PHE B 1 224 ? 33.385 44.574 102.517 1.00 36.37 224 PHE B N 1
ATOM 3678 C CA . PHE B 1 224 ? 34.240 43.624 101.790 1.00 36.15 224 PHE B CA 1
ATOM 3679 C C . PHE B 1 224 ? 34.456 44.121 100.354 1.00 36.42 224 PHE B C 1
ATOM 3680 O O . PHE B 1 224 ? 35.592 44.205 99.878 1.00 36.37 224 PHE B O 1
ATOM 3688 N N . ARG B 1 225 ? 33.344 44.416 99.704 1.00 36.86 225 ARG B N 1
ATOM 3689 C CA . ARG B 1 225 ? 33.349 44.892 98.312 1.00 37.19 225 ARG B CA 1
ATOM 3690 C C . ARG B 1 225 ? 34.160 46.171 98.213 1.00 38.08 225 ARG B C 1
ATOM 3691 O O . ARG B 1 225 ? 35.251 46.135 97.611 1.00 39.06 225 ARG B O 1
ATOM 3699 N N . GLN B 1 226 ? 33.688 47.248 98.803 1.00 38.63 226 GLN B N 1
ATOM 3700 C CA . GLN B 1 226 ? 34.363 48.554 98.774 1.00 39.12 226 GLN B CA 1
ATOM 3701 C C . GLN B 1 226 ? 35.863 48.428 98.959 1.00 39.85 226 GLN B C 1
ATOM 3702 O O . GLN B 1 226 ? 36.618 49.333 98.563 1.00 40.23 226 GLN B O 1
ATOM 3708 N N . ASP B 1 227 ? 36.276 47.323 99.538 1.00 40.66 227 ASP B N 1
ATOM 3709 C CA . ASP B 1 227 ? 37.648 46.932 99.860 1.00 41.14 227 ASP B CA 1
ATOM 3710 C C . ASP B 1 227 ? 38.399 46.343 98.672 1.00 41.35 227 ASP B C 1
ATOM 3711 O O . ASP B 1 227 ? 39.216 47.046 98.039 1.00 41.79 227 ASP B O 1
ATOM 3716 N N . ASN B 1 228 ? 38.124 45.080 98.376 1.00 41.58 228 ASN B N 1
ATOM 3717 C CA . ASN B 1 228 ? 38.768 44.400 97.242 1.00 41.85 228 ASN B CA 1
ATOM 3718 C C . ASN B 1 228 ? 38.262 44.998 95.920 1.00 42.35 228 ASN B C 1
ATOM 3719 O O . ASN B 1 228 ? 38.522 44.424 94.848 1.00 42.81 228 ASN B O 1
ATOM 3724 N N . ASN B 1 229 ? 37.568 46.110 95.993 1.00 42.60 229 ASN B N 1
ATOM 3725 C CA . ASN B 1 229 ? 37.038 46.817 94.813 1.00 42.82 229 ASN B CA 1
ATOM 3726 C C . ASN B 1 229 ? 36.219 45.922 93.878 1.00 42.24 229 ASN B C 1
ATOM 3727 O O . ASN B 1 229 ? 36.706 45.028 93.182 1.00 41.29 229 ASN B O 1
ATOM 3732 N N . LEU B 1 230 ? 34.936 46.237 93.874 1.00 42.06 230 LEU B N 1
ATOM 3733 C CA . LEU B 1 230 ? 33.877 45.596 93.113 1.00 42.18 230 LEU B CA 1
ATOM 3734 C C . LEU B 1 230 ? 32.582 46.419 93.238 1.00 42.32 230 LEU B C 1
ATOM 3735 O O . LEU B 1 230 ? 31.494 45.826 93.069 1.00 42.03 230 LEU B O 1
ATOM 3740 N N . ILE B 1 231 ? 32.711 47.696 93.559 1.00 42.70 231 ILE B N 1
ATOM 3741 C CA . ILE B 1 231 ? 31.528 48.566 93.713 1.00 43.58 231 ILE B CA 1
ATOM 3742 C C . ILE B 1 231 ? 31.835 49.972 94.236 1.00 43.68 231 ILE B C 1
ATOM 3743 O O . ILE B 1 231 ? 32.557 50.068 95.256 1.00 43.57 231 ILE B O 1
#

Foldseek 3Di:
DLQFQAAAEEEDDACFQPAHRVRLVVLVVLLVVCVPPVFDRHQWYYYHDPLDQQADPVSHGDFAWGDTPPAIAGALPDLVSQLVCLLVLGAHEQDLQALLVRSLVRVVVSVVSVVVNPHDRPPRFHEYEAAAFEDQPQPVRLVLVLRSVVVVVVSRPDPCVVPDPNSSSVSHAYYHLVCRVVVVVVSCVSVVVRYHYHYYDSSYDPSVVSSVSRSVVSVVSVCVCVVDPDD/DPQFAEAAEAEDDACLDVQGGCRLVVLVVVLVCLDVPPFDRHQFYYYHHPLDQCADPPGDGDQQWGDTPPAIEGECNDLVSLLVCLQVLHAYADDLQDQLVCSQVNLVSSVVSNVVNVNDNVPYAHAYEAEEAADQAQVVQCVLQLSSCVSVVPRPPDPDVVPGSVRSVVRHYTGHLVVSVVVVVVVCVSNVVRYHYHYHHRSDSPSVVSSVSSSVVRCVSVVVCVVVPDD

Solvent-accessible surface area: 21974 Å² total; per-residue (Å²): 170,101,48,51,46,29,2,0,0,11,16,19,34,76,57,1,6,117,15,121,93,74,107,23,34,83,13,16,38,43,0,20,78,0,6,94,131,44,22,64,4,3,51,23,4,10,31,9,31,30,44,21,104,44,89,25,95,99,124,84,137,16,28,26,44,18,29,11,19,74,114,18,7,7,1,1,62,42,82,108,39,0,26,101,1,0,96,44,28,12,26,0,0,0,47,2,37,16,65,24,134,91,0,42,137,15,7,61,80,0,72,64,3,4,71,126,78,142,84,117,26,112,128,27,41,5,12,0,0,2,0,9,0,11,20,142,48,102,82,91,0,56,90,30,0,47,61,8,0,76,46,15,11,88,26,46,175,45,92,62,128,150,72,24,20,72,32,2,3,106,6,5,2,30,4,22,40,143,86,8,51,68,67,21,57,90,9,1,34,114,0,95,81,42,1,11,5,0,14,0,3,13,4,2,85,85,43,98,50,1,65,53,12,0,65,74,18,9,61,67,10,63,126,114,18,130,122,65,122,40,165,179,87,65,64,42,29,0,0,0,16,15,20,42,75,108,29,28,92,12,102,99,61,66,30,35,73,18,19,43,52,0,26,78,0,6,102,110,54,17,67,0,5,73,26,4,11,27,16,43,32,45,38,113,59,55,29,98,122,94,87,157,12,26,43,48,32,29,13,12,79,77,9,21,9,19,3,60,52,116,112,21,0,31,99,1,0,79,50,21,15,7,0,0,1,25,1,19,41,62,16,126,63,1,48,127,16,26,74,100,0,73,59,6,0,98,125,81,146,83,101,32,110,163,20,56,7,14,0,2,0,0,6,0,5,35,122,54,86,112,56,0,84,129,30,0,74,56,10,2,68,23,7,11,90,57,49,151,27,122,29,97,160,72,53,2,65,28,13,3,118,5,2,2,23,9,7,48,170,78,8,62,70,78,22,48,90,2,1,47,111,4,132,72,41,1,7,0,0,10,0,5,19,2,4,67,81,48,112,43,1,70,54,7,0,46,76,27,2,90,67,12,28,139,83,8,120,104,64,116,59,142

Nearest PDB structures (foldseek):
  1fvp-assembly1_B  TM=1.004E+00  e=6.836E-47  Photobacterium phosphoreum
  1xkj-assembly1_A  TM=9.137E-01  e=1.978E-11  Vibrio harveyi
  6fri-assembly2_C  TM=7.981E-01  e=1.548E-11  Photobacterium leiognathi
  1luc-assembly1_A  TM=7.554E-01  e=1.018E-08  Vibrio harveyi
  3fgc-assembly2_C  TM=7.532E-01  e=9.217E-08  Vibrio harveyi

Sequence (462 aa):
MNKWNYGVFFVNFYNKGQQEPSKTMNNALETLRIIDEDTSIYDVINIDDHYLVKKDSEDKKLAPFITLGEKLYVLATSENTVDIAAKYALPLVFKWDDINEERLKLLSFYNASASKYNKNIDLVRHQLMLHVNVNEAETVAKEELKLYIENYVACTQPSNFNGSIDSIIQSNVTGSYKDCLSYVANLAGKFDNTVDFLLCFESMQDQNKKKSVMIDLNNQVIKFRQDNNLIMNKWNYGVFFVNFYNKGQQEPSKTMNNALETLRIIDEDTSIYDVINIDDHYLVKKDSEDKKLAPFITLGEKLYVLATSENTVDIAAKYALPLVFKWDDINEERLKLLSFYNASASKYNKNIDLVRHQLMLHVNVNEAETVAKEELKLYIENYVACTQPSNFNGSIDSIIQSNVTGSYKDCLSYVANLAGKFDNTVDFLLCFESMQDQNKKKSVMIDLNNQVIKFRQDNNLI

Radius of gyration: 22.57 Å; Cα contacts (8 Å, |Δi|>4): 753; chains: 2; bounding box: 59×56×62 Å